Protein AF-0000000072086103 (afdb_homodimer)

Organism: Apis cerana cerana (NCBI:txid94128)

Foldseek 3Di:
DPPPPVDDDPPPCPVPPPPVPPPCPPVNVLLVVVQVLLLVDDDVCLVVSLVVVVVSCVVPNQLQCLLVSLVVQVVVLLQPLSSLLSVVSSCLDPVQQCRHGPVRHGSVNSVVVVLVVCLVCLVVCCVPPVSSSLSSLSSLLSNLLSDDCPDPVNLVSVVSSLVSLVVLLVVVALSSLLSNLLSCLQCVLVCCVRPVPSSVVSLVSLVVCLPPPDYDPVSNLSSVVSNQCVVVSNDDHPPVVVVVCCVVPPVVSVVVSCVSVVVSVVVVVVVVVPVVVPPPPDPPCPVPPPPPPDDPPPDDDDDDPD/DCPPPCVPDPPPPPPPPPPPPPPCPPVNVLLVVVQVLLLVDDDVCLVVSLVVVVVSCVVPNQLQCLLVSLVVQVVVLLQPLSSLLSVVSSCLDPVQQCRHGPVRHGSVNSVVVVLVVCLVCLVVCCVPPVSSSLSSLSSLLSNLLSDDCPDPVNLVSVVSSLVSLVVLLVVVALSSLLSNLLSCLQCVLVCCVRPVPSSVVSLVSLVVCLPPPDYDPVSNLSSVVSNQCVVVSNDDHPPVVVVVCCVVPPVVSVVVSCVSVVVSVVVVVVVVVPVVPPPPDDPPPPDPPPPDPDDPDDDDDPDDDD

Sequence (612 aa):
MVSIGRGRGWAQNDKNLSRPGRSLYSDDIDYVNFLNLINTVHNENVAEKSEDFVKLINEKVNKENLKDIHDKLYQYALNNRDFGAKLLMIYNYPTIKNVCDSEETSLYKHLVRRFQIDYERRKDLRQENTVQFHNAICLFSKYLSYILHSSQSFLRFQSALLDYMEMLLEIASSEDIQIFTELIIVHGKHFYDSHKEKLNDLMVTARQILIKENVCSISRQKLLYAIDLESRNFNTLPVNLQKFYNSQLNKTFIQEDNDIVNSVLRTEDECHSSTNELNNQTSQSIPTNNRGLRAIRGLGAVDNAKMVSIGRGRGWAQNDKNLSRPGRSLYSDDIDYVNFLNLINTVHNENVAEKSEDFVKLINEKVNKENLKDIHDKLYQYALNNRDFGAKLLMIYNYPTIKNVCDSEETSLYKHLVRRFQIDYERRKDLRQENTVQFHNAICLFSKYLSYILHSSQSFLRFQSALLDYMEMLLEIASSEDIQIFTELIIVHGKHFYDSHKEKLNDLMVTARQILIKENVCSISRQKLLYAIDLESRNFNTLPVNLQKFYNSQLNKTFIQEDNDIVNSVLRTEDECHSSTNELNNQTSQSIPTNNRGLRAIRGLGAVDNAK

Nearest PDB structures (foldseek):
  6yvh-assembly1_F  TM=6.531E-01  e=3.269E-04  Homo sapiens
  7a5p-assembly1_T  TM=6.352E-01  e=3.829E-03  Homo sapiens
  5z58-assembly1_V  TM=6.518E-01  e=1.033E-02  Homo sapiens
  7dvq-assembly1_V  TM=6.518E-01  e=1.033E-02  Homo sapiens
  8i0w-assembly1_V  TM=6.489E-01  e=1.661E-02  Homo sapiens

Secondary structure (DSSP, 8-state):
-------------------------HHHHHHHHHHHHHHT--TTTHHHHHHHHHHHHHHH--GGGHHHHHHHHHHHHHH-HHHHHHHHHHHTSHHHHT-B-TTS-BHHHHHHHHHHHHHHTHHHHHHH-HHHHHHHHHHHHHHHHHS-TTSHHHHHHHHHHHHHHHHHHHH--HHHHHHHHHHHHHHHHHHHHH-HHHHHHHHHHHHHHHHHS---HHHHHHHHHHHHHHHTTTPPPPHHHHHHHHHHS-HHHHHHHHHHHHHHHHHHHHHHHHHTTGGGS-------------------------/-------------------------HHHHHHHHHHHHHHT--TTTHHHHHHHHHHHHHHH--GGGHHHHHHHHHHHHHH-HHHHHHHHHHHTSHHHHT-B-TTS-BHHHHHHHHHHHHHHTHHHHHHH-HHHHHHHHHHHHHHHHHS-TTSHHHHHHHHHHHHHHHHHHHH--HHHHHHHHHHHHHHHHHHHHH-HHHHHHHHHHHHHHHHH----HHHHHHHHHHHHHHHTTTPPPPHHHHHHHHHHS-HHHHHHHHHHHHHHHHHHHHHHHHHTTGGGS-------------------------

pLDDT: mean 74.71, std 28.87, range [17.05, 98.62]

Solvent-accessible surface area (backbone atoms only — not comparable to full-atom values): 35431 Å² total; per-residue (Å²): 131,88,73,76,72,81,68,83,76,74,72,71,75,66,71,70,70,69,70,78,68,62,66,70,45,70,72,50,47,54,45,47,51,51,51,56,55,39,68,67,49,44,90,88,44,37,70,62,51,38,51,51,50,50,48,48,42,65,72,67,36,56,45,80,40,44,64,61,51,48,51,52,53,49,54,50,19,30,75,29,57,69,49,27,56,30,46,49,55,38,57,66,34,75,80,43,62,71,40,49,28,78,86,68,48,30,58,62,58,55,50,52,52,50,53,50,52,48,58,77,39,39,72,57,37,45,72,73,35,53,64,37,36,53,25,46,52,52,45,51,52,55,52,56,66,71,50,68,79,83,42,73,66,39,55,53,50,49,53,53,50,50,53,52,45,53,55,30,61,70,72,49,43,66,67,32,42,50,52,45,35,51,47,41,69,74,41,37,53,59,34,54,75,73,38,42,68,64,47,49,53,51,51,51,50,49,51,48,42,64,28,70,45,90,68,55,45,68,45,36,44,41,51,50,50,44,50,56,30,58,55,46,71,55,44,84,70,57,67,70,56,48,53,51,45,49,71,70,38,63,61,65,69,58,51,52,46,52,52,54,52,50,55,51,56,54,52,56,59,60,57,58,60,64,61,62,65,65,71,64,62,81,75,72,77,71,77,75,74,72,76,74,80,71,81,80,73,81,84,87,87,83,73,82,85,117,130,84,76,77,69,84,72,76,80,75,75,73,75,72,70,74,72,70,73,78,70,63,70,73,46,72,71,49,50,55,45,48,52,53,52,56,55,37,66,67,48,43,89,89,44,37,69,61,50,38,52,52,49,51,49,48,42,66,75,67,36,55,44,80,39,43,63,59,52,48,51,52,51,51,54,49,18,29,75,28,59,70,48,27,56,31,45,48,55,37,56,67,33,73,80,43,62,72,39,49,28,77,84,67,48,29,58,62,57,53,49,52,49,50,51,49,52,50,59,76,38,37,69,58,37,46,74,74,35,53,64,37,37,52,26,46,51,52,44,50,52,55,54,55,68,71,50,67,78,83,40,73,65,40,54,54,52,48,51,51,52,49,53,51,46,53,55,30,60,70,72,49,44,66,67,32,42,49,53,44,35,50,48,42,71,73,43,36,54,58,35,54,74,74,39,41,67,63,46,50,52,50,50,51,52,48,50,48,42,64,27,70,45,89,65,55,46,69,45,35,44,41,51,49,51,45,48,57,30,58,56,48,69,54,46,85,69,56,68,72,55,46,54,51,46,52,73,70,39,64,61,67,71,58,53,55,46,53,54,55,52,50,55,53,57,55,54,58,62,61,59,58,63,64,60,66,67,66,72,68,62,85,78,74,80,75,80,81,75,74,81,76,83,79,83,84,77,86,88,78,88,75,78,92,78,133

InterPro domains:
  IPR051367 mRNA Translation Regulation/Replication-dependent Histone mRNA Translation [PTHR23254] (42-253)

Radius of gyration: 39.75 Å; Cα contacts (8 Å, |Δi|>4): 460; chains: 2; bounding box: 130×107×136 Å

Structure (mmCIF, N/CA/C/O backbone):
data_AF-0000000072086103-model_v1
#
loop_
_entity.id
_entity.type
_entity.pdbx_description
1 polymer 'Uncharacterized protein'
#
loop_
_atom_site.group_PDB
_atom_site.id
_atom_site.type_symbol
_atom_site.label_atom_id
_atom_site.label_alt_id
_atom_site.label_comp_id
_atom_site.label_asym_id
_atom_site.label_entity_id
_atom_site.label_seq_id
_atom_site.pdbx_PDB_ins_code
_atom_site.Cartn_x
_atom_site.Cartn_y
_atom_site.Cartn_z
_atom_site.occupancy
_atom_site.B_iso_or_equiv
_atom_site.auth_seq_id
_atom_site.auth_comp_id
_atom_site.auth_asym_id
_atom_site.auth_atom_id
_atom_site.pdbx_PDB_model_num
ATOM 1 N N . MET A 1 1 ? -67.812 -44.25 3.928 1 21.75 1 MET A N 1
ATOM 2 C CA . MET A 1 1 ? -66.812 -45.281 4.164 1 21.75 1 MET A CA 1
ATOM 3 C C . MET A 1 1 ? -66.062 -45.625 2.871 1 21.75 1 MET A C 1
ATOM 5 O O . MET A 1 1 ? -65.312 -46.594 2.828 1 21.75 1 MET A O 1
ATOM 9 N N . VAL A 1 2 ? -66.312 -44.938 1.759 1 23.95 2 VAL A N 1
ATOM 10 C CA . VAL A 1 2 ? -66.062 -45.469 0.429 1 23.95 2 VAL A CA 1
ATOM 11 C C . VAL A 1 2 ? -64.562 -45.531 0.188 1 23.95 2 VAL A C 1
ATOM 13 O O . VAL A 1 2 ? -63.844 -44.5 0.354 1 23.95 2 VAL A O 1
ATOM 16 N N . SER A 1 3 ? -64 -46.75 0.306 1 22.03 3 SER A N 1
ATOM 17 C CA . SER A 1 3 ? -62.688 -47.375 0.324 1 22.03 3 SER A CA 1
ATOM 18 C C . SER A 1 3 ? -62 -47.219 -1.021 1 22.03 3 SER A C 1
ATOM 20 O O . SER A 1 3 ? -62.188 -48.031 -1.934 1 22.03 3 SER A O 1
ATOM 22 N N . ILE A 1 4 ? -62.156 -46 -1.63 1 25.12 4 ILE A N 1
ATOM 23 C CA . ILE A 1 4 ? -61.719 -46 -3.027 1 25.12 4 ILE A CA 1
ATOM 24 C C . ILE A 1 4 ? -60.281 -46.438 -3.135 1 25.12 4 ILE A C 1
ATOM 26 O O . ILE A 1 4 ? -59.406 -45.938 -2.441 1 25.12 4 ILE A O 1
ATOM 30 N N . GLY A 1 5 ? -60.156 -47.688 -3.545 1 19.7 5 GLY A N 1
ATOM 31 C CA . GLY A 1 5 ? -59.031 -48.562 -3.799 1 19.7 5 GLY A CA 1
ATOM 32 C C . GLY A 1 5 ? -58 -48 -4.762 1 19.7 5 GLY A C 1
ATOM 33 O O . GLY A 1 5 ? -58.281 -47.875 -5.961 1 19.7 5 GLY A O 1
ATOM 34 N N . ARG A 1 6 ? -57.562 -46.719 -4.516 1 24.52 6 ARG A N 1
ATOM 35 C CA . ARG A 1 6 ? -56.781 -46.031 -5.539 1 24.52 6 ARG A CA 1
ATOM 36 C C . ARG A 1 6 ? -55.562 -46.906 -5.949 1 24.52 6 ARG A C 1
ATOM 38 O O . ARG A 1 6 ? -54.75 -47.25 -5.109 1 24.52 6 ARG A O 1
ATOM 45 N N . GLY A 1 7 ? -55.844 -47.781 -6.949 1 18.89 7 GLY A N 1
ATOM 46 C CA . GLY A 1 7 ? -55.031 -48.875 -7.48 1 18.89 7 GLY A CA 1
ATOM 47 C C . GLY A 1 7 ? -53.625 -48.438 -7.844 1 18.89 7 GLY A C 1
ATOM 48 O O . GLY A 1 7 ? -52.688 -49.219 -7.75 1 18.89 7 GLY A O 1
ATOM 49 N N . ARG A 1 8 ? -53.5 -47.281 -8.617 1 25.94 8 ARG A N 1
ATOM 50 C CA . ARG A 1 8 ? -52.562 -47.438 -9.734 1 25.94 8 ARG A CA 1
ATOM 51 C C . ARG A 1 8 ? -51.156 -47.719 -9.227 1 25.94 8 ARG A C 1
ATOM 53 O O . ARG A 1 8 ? -50.781 -47.281 -8.148 1 25.94 8 ARG A O 1
ATOM 60 N N . GLY A 1 9 ? -50.594 -48.812 -9.797 1 22.05 9 GLY A N 1
ATOM 61 C CA . GLY A 1 9 ? -49.375 -49.625 -9.828 1 22.05 9 GLY A CA 1
ATOM 62 C C . GLY A 1 9 ? -48.125 -48.812 -10.031 1 22.05 9 GLY A C 1
ATOM 63 O O . GLY A 1 9 ? -47.969 -48.125 -11.055 1 22.05 9 GLY A O 1
ATOM 64 N N . TRP A 1 10 ? -47.719 -48.031 -9.031 1 22.7 10 TRP A N 1
ATOM 65 C CA . TRP A 1 10 ? -46.469 -47.281 -9 1 22.7 10 TRP A CA 1
ATOM 66 C C . TRP A 1 10 ? -45.281 -48.156 -9.336 1 22.7 10 TRP A C 1
ATOM 68 O O . TRP A 1 10 ? -45 -49.125 -8.602 1 22.7 10 TRP A O 1
ATOM 78 N N . ALA A 1 11 ? -45.375 -48.719 -10.609 1 24.56 11 ALA A N 1
ATOM 79 C CA . ALA A 1 11 ? -44.219 -49.5 -11.031 1 24.56 11 ALA A CA 1
ATOM 80 C C . ALA A 1 11 ? -42.906 -48.844 -10.602 1 24.56 11 ALA A C 1
ATOM 82 O O . ALA A 1 11 ? -42.688 -47.656 -10.852 1 24.56 11 ALA A O 1
ATOM 83 N N . GLN A 1 12 ? -42.469 -49.281 -9.539 1 23.52 12 GLN A N 1
ATOM 84 C CA . GLN A 1 12 ? -41.156 -49.125 -8.922 1 23.52 12 GLN A CA 1
ATOM 85 C C . GLN A 1 12 ? -40.031 -49.344 -9.93 1 23.52 12 GLN A C 1
ATOM 87 O O . GLN A 1 12 ? -39.781 -50.5 -10.352 1 23.52 12 GLN A O 1
ATOM 92 N N . ASN A 1 13 ? -40.188 -48.656 -11.094 1 24.22 13 ASN A N 1
ATOM 93 C CA . ASN A 1 13 ? -39.031 -48.906 -11.969 1 24.22 13 ASN A CA 1
ATOM 94 C C . ASN A 1 13 ? -37.719 -48.906 -11.195 1 24.22 13 ASN A C 1
ATOM 96 O O . ASN A 1 13 ? -37.344 -47.875 -10.617 1 24.22 13 ASN A O 1
ATOM 100 N N . ASP A 1 14 ? -37.562 -49.906 -10.562 1 24.69 14 ASP A N 1
ATOM 101 C CA . ASP A 1 14 ? -36.281 -50.25 -9.945 1 24.69 14 ASP A CA 1
ATOM 102 C C . ASP A 1 14 ? -35.125 -50 -10.906 1 24.69 14 ASP A C 1
ATOM 104 O O . ASP A 1 14 ? -34.906 -50.812 -11.82 1 24.69 14 ASP A O 1
ATOM 108 N N . LYS A 1 15 ? -35.156 -48.844 -11.562 1 31.25 15 LYS A N 1
ATOM 109 C CA . LYS A 1 15 ? -33.969 -48.688 -12.375 1 31.25 15 LYS A CA 1
ATOM 110 C C . LYS A 1 15 ? -32.75 -49.281 -11.68 1 31.25 15 LYS A C 1
ATOM 112 O O . LYS A 1 15 ? -32.438 -48.938 -10.531 1 31.25 15 LYS A O 1
ATOM 117 N N . ASN A 1 16 ? -32.562 -50.531 -11.961 1 25.11 16 ASN A N 1
ATOM 118 C CA . ASN A 1 16 ? -31.391 -51.312 -11.578 1 25.11 16 ASN A CA 1
ATOM 119 C C . ASN A 1 16 ? -30.125 -50.469 -11.57 1 25.11 16 ASN A C 1
ATOM 121 O O . ASN A 1 16 ? -29.781 -49.875 -12.586 1 25.11 16 ASN A O 1
ATOM 125 N N . LEU A 1 17 ? -29.859 -49.75 -10.492 1 30.36 17 LEU A N 1
ATOM 126 C CA . LEU A 1 17 ? -28.547 -49.156 -10.266 1 30.36 17 LEU A CA 1
ATOM 127 C C . LEU A 1 17 ? -27.453 -50.094 -10.758 1 30.36 17 LEU A C 1
ATOM 129 O O . LEU A 1 17 ? -27.375 -51.25 -10.328 1 30.36 17 LEU A O 1
ATOM 133 N N . SER A 1 18 ? -27.328 -50.062 -12.031 1 28.23 18 SER A N 1
ATOM 134 C CA . SER A 1 18 ? -26.156 -50.75 -12.539 1 28.23 18 SER A CA 1
ATOM 135 C C . SER A 1 18 ? -25.031 -50.75 -11.516 1 28.23 18 SER A C 1
ATOM 137 O O . SER A 1 18 ? -24.797 -49.75 -10.836 1 28.23 18 SER A O 1
ATOM 139 N N . ARG A 1 19 ? -24.844 -51.844 -10.961 1 32.19 19 ARG A N 1
ATOM 140 C CA . ARG A 1 19 ? -23.734 -52.094 -10.039 1 32.19 19 ARG A CA 1
ATOM 141 C C . ARG A 1 19 ? -22.438 -51.469 -10.562 1 32.19 19 ARG A C 1
ATOM 143 O O . ARG A 1 19 ? -22.031 -51.75 -11.695 1 32.19 19 ARG A O 1
ATOM 150 N N . PRO A 1 20 ? -22.203 -50.281 -10.227 1 35.53 20 PRO A N 1
ATOM 151 C CA . PRO A 1 20 ? -20.938 -49.688 -10.688 1 35.53 20 PRO A CA 1
ATOM 152 C C . PRO A 1 20 ? -19.781 -50.656 -10.602 1 35.53 20 PRO A C 1
ATOM 154 O O . PRO A 1 20 ? -18.625 -50.25 -10.469 1 35.53 20 PRO A O 1
ATOM 157 N N . GLY A 1 21 ? -20.078 -51.938 -10.438 1 34.06 21 GLY A N 1
ATOM 158 C CA . GLY A 1 21 ? -18.922 -52.812 -10.281 1 34.06 21 GLY A CA 1
ATOM 159 C C . GLY A 1 21 ? -17.984 -52.781 -11.469 1 34.06 21 GLY A C 1
ATOM 160 O O . GLY A 1 21 ? -17.719 -53.812 -12.094 1 34.06 21 GLY A O 1
ATOM 161 N N . ARG A 1 22 ? -18.25 -51.875 -12.352 1 37.06 22 ARG A N 1
ATOM 162 C CA . ARG A 1 22 ? -17.281 -52 -13.43 1 37.06 22 ARG A CA 1
ATOM 163 C C . ARG A 1 22 ? -15.891 -52.312 -12.867 1 37.06 22 ARG A C 1
ATOM 165 O O . ARG A 1 22 ? -15.492 -51.75 -11.836 1 37.06 22 ARG A O 1
ATOM 172 N N . SER A 1 23 ? -15.414 -53.406 -13.141 1 35.38 23 SER A N 1
ATOM 173 C CA . SER A 1 23 ? -14.023 -53.781 -12.922 1 35.38 23 SER A CA 1
ATOM 174 C C . SER A 1 23 ? -13.086 -52.594 -13.086 1 35.38 23 SER A C 1
ATOM 176 O O . SER A 1 23 ? -13.141 -51.875 -14.094 1 35.38 23 SER A O 1
ATOM 178 N N . LEU A 1 24 ? -12.758 -51.812 -12.07 1 40.12 24 LEU A N 1
ATOM 179 C CA . LEU A 1 24 ? -11.586 -50.969 -12.258 1 40.12 24 LEU A CA 1
ATOM 180 C C . LEU A 1 24 ? -10.656 -51.562 -13.32 1 40.12 24 LEU A C 1
ATOM 182 O O . LEU A 1 24 ? -10.031 -52.594 -13.102 1 40.12 24 LEU A O 1
ATOM 186 N N . TYR A 1 25 ? -11.039 -51.594 -14.531 1 41.91 25 TYR A N 1
ATOM 187 C CA . TYR A 1 25 ? -10.211 -52.094 -15.625 1 41.91 25 TYR A CA 1
ATOM 188 C C . TYR A 1 25 ? -8.734 -51.844 -15.344 1 41.91 25 TYR A C 1
ATOM 190 O O . TYR A 1 25 ? -8.391 -50.938 -14.578 1 41.91 25 TYR A O 1
ATOM 198 N N . SER A 1 26 ? -7.871 -52.844 -15.641 1 45.34 26 SER A N 1
ATOM 199 C CA . SER A 1 26 ? -6.418 -52.812 -15.5 1 45.34 26 SER A CA 1
ATOM 200 C C . SER A 1 26 ? -5.867 -51.406 -15.695 1 45.34 26 SER A C 1
ATOM 202 O O . SER A 1 26 ? -4.961 -51 -14.977 1 45.34 26 SER A O 1
ATOM 204 N N . ASP A 1 27 ? -6.492 -50.812 -16.656 1 50.38 27 ASP A N 1
ATOM 205 C CA . ASP A 1 27 ? -6.043 -49.5 -17.016 1 50.38 27 ASP A CA 1
ATOM 206 C C . ASP A 1 27 ? -6.277 -48.5 -15.883 1 50.38 27 ASP A C 1
ATOM 208 O O . ASP A 1 27 ? -5.461 -47.594 -15.656 1 50.38 27 ASP A O 1
ATOM 212 N N . ASP A 1 28 ? -7.453 -48.75 -15.117 1 59.03 28 ASP A N 1
ATOM 213 C CA . ASP A 1 28 ? -7.82 -47.875 -14.008 1 59.03 28 ASP A CA 1
ATOM 214 C C . ASP A 1 28 ? -6.926 -48.125 -12.797 1 59.03 28 ASP A C 1
ATOM 216 O O . ASP A 1 28 ? -6.605 -47.188 -12.055 1 59.03 28 ASP A O 1
ATOM 220 N N . ILE A 1 29 ? -6.562 -49.438 -12.711 1 55 29 ILE A N 1
ATOM 221 C CA . ILE A 1 29 ? -5.719 -49.781 -11.578 1 55 29 ILE A CA 1
ATOM 222 C C . ILE A 1 29 ? -4.352 -49.125 -11.719 1 55 29 ILE A C 1
ATOM 224 O O . ILE A 1 29 ? -3.793 -48.625 -10.734 1 55 29 ILE A O 1
ATOM 228 N N . ASP A 1 30 ? -3.889 -49.188 -12.977 1 65.62 30 ASP A N 1
ATOM 229 C CA . ASP A 1 30 ? -2.566 -48.594 -13.203 1 65.62 30 ASP A CA 1
ATOM 230 C C . ASP A 1 30 ? -2.562 -47.125 -12.906 1 65.62 30 ASP A C 1
ATOM 232 O O . ASP A 1 30 ? -1.639 -46.594 -12.266 1 65.62 30 ASP A O 1
ATOM 236 N N . TYR A 1 31 ? -3.73 -46.688 -13.156 1 79.75 31 TYR A N 1
ATOM 237 C CA . TYR A 1 31 ? -3.787 -45.25 -12.914 1 79.75 31 TYR A CA 1
ATOM 238 C C . TYR A 1 31 ? -3.844 -44.938 -11.422 1 79.75 31 TYR A C 1
ATOM 240 O O . TYR A 1 31 ? -3.219 -44 -10.953 1 79.75 31 TYR A O 1
ATOM 248 N N . VAL A 1 32 ? -4.484 -45.844 -10.766 1 84.12 32 VAL A N 1
ATOM 249 C CA . VAL A 1 32 ? -4.617 -45.688 -9.328 1 84.12 32 VAL A CA 1
ATOM 250 C C . VAL A 1 32 ? -3.242 -45.781 -8.664 1 84.12 32 VAL A C 1
ATOM 252 O O . VAL A 1 32 ? -2.955 -45.062 -7.707 1 84.12 32 VAL A O 1
ATOM 255 N N . ASN A 1 33 ? -2.393 -46.625 -9.258 1 88.25 33 ASN A N 1
ATOM 256 C CA . ASN A 1 33 ? -1.044 -46.75 -8.719 1 88.25 33 ASN A CA 1
ATOM 257 C C . ASN A 1 33 ? -0.236 -45.469 -8.906 1 88.25 33 ASN A C 1
ATOM 259 O O . ASN A 1 33 ? 0.528 -45.094 -8.016 1 88.25 33 ASN A O 1
ATOM 263 N N . PHE A 1 34 ? -0.399 -44.875 -10.086 1 91.75 34 PHE A N 1
ATOM 264 C CA . PHE A 1 34 ? 0.271 -43.594 -10.32 1 91.75 34 PHE A CA 1
ATOM 265 C C . PHE A 1 34 ? -0.223 -42.531 -9.344 1 91.75 34 PHE A C 1
ATOM 267 O O . PHE A 1 34 ? 0.577 -41.812 -8.758 1 91.75 34 PHE A O 1
ATOM 274 N N . LEU A 1 35 ? -1.558 -42.5 -9.109 1 94.06 35 LEU A N 1
ATOM 275 C CA . LEU A 1 35 ? -2.158 -41.5 -8.234 1 94.06 35 LEU A CA 1
ATOM 276 C C . LEU A 1 35 ? -1.673 -41.656 -6.801 1 94.06 35 LEU A C 1
ATOM 278 O O . LEU A 1 35 ? -1.311 -40.688 -6.145 1 94.06 35 LEU A O 1
ATOM 282 N N . ASN A 1 36 ? -1.647 -42.906 -6.422 1 93.94 36 ASN A N 1
ATOM 283 C CA . ASN A 1 36 ? -1.208 -43.188 -5.062 1 93.94 36 ASN A CA 1
ATOM 284 C C . ASN A 1 36 ? 0.258 -42.812 -4.855 1 93.94 36 ASN A C 1
ATOM 286 O O . ASN A 1 36 ? 0.622 -42.25 -3.82 1 93.94 36 ASN A O 1
ATOM 290 N N . LEU A 1 37 ? 1.032 -43.156 -5.809 1 95.25 37 LEU A N 1
ATOM 291 C CA . LEU A 1 37 ? 2.455 -42.844 -5.734 1 95.25 37 LEU A CA 1
ATOM 292 C C . LEU A 1 37 ? 2.68 -41.344 -5.637 1 95.25 37 LEU A C 1
ATOM 294 O O . LEU A 1 37 ? 3.4 -40.875 -4.75 1 95.25 37 LEU A O 1
ATOM 298 N N . ILE A 1 38 ? 2.041 -40.594 -6.473 1 96.19 38 ILE A N 1
ATOM 299 C CA . ILE A 1 38 ? 2.268 -39.156 -6.582 1 96.19 38 ILE A CA 1
ATOM 300 C C . ILE A 1 38 ? 1.714 -38.469 -5.344 1 96.19 38 ILE A C 1
ATOM 302 O O . ILE A 1 38 ? 2.301 -37.5 -4.863 1 96.19 38 ILE A O 1
ATOM 306 N N . ASN A 1 39 ? 0.67 -38.938 -4.754 1 96.5 39 ASN A N 1
ATOM 307 C CA . ASN A 1 39 ? 0.057 -38.312 -3.588 1 96.5 39 ASN A CA 1
ATOM 308 C C . ASN A 1 39 ? 0.979 -38.375 -2.373 1 96.5 39 ASN A C 1
ATOM 310 O O . ASN A 1 39 ? 0.836 -37.562 -1.445 1 96.5 39 ASN A O 1
ATOM 314 N N . THR A 1 40 ? 1.945 -39.188 -2.406 1 96.19 40 THR A N 1
ATOM 315 C CA . THR A 1 40 ? 2.818 -39.344 -1.248 1 96.19 40 THR A CA 1
ATOM 316 C C . THR A 1 40 ? 4.125 -38.562 -1.443 1 96.19 40 THR A C 1
ATOM 318 O O . THR A 1 40 ? 4.984 -38.562 -0.559 1 96.19 40 THR A O 1
ATOM 321 N N . VAL A 1 41 ? 4.309 -37.969 -2.516 1 96.69 41 VAL A N 1
ATOM 322 C CA . VAL A 1 41 ? 5.559 -37.281 -2.871 1 96.69 41 VAL A CA 1
ATOM 323 C C . VAL A 1 41 ? 5.758 -36.062 -1.989 1 96.69 41 VAL A C 1
ATOM 325 O O . VAL A 1 41 ? 4.816 -35.312 -1.744 1 96.69 41 VAL A O 1
ATOM 328 N N . HIS A 1 42 ? 6.867 -35.906 -1.408 1 93.25 42 HIS A N 1
ATOM 329 C CA . HIS A 1 42 ? 7.332 -34.688 -0.73 1 93.25 42 HIS A CA 1
ATOM 330 C C . HIS A 1 42 ? 8.828 -34.469 -0.96 1 93.25 42 HIS A C 1
ATOM 332 O O . HIS A 1 42 ? 9.477 -35.281 -1.637 1 93.25 42 HIS A O 1
ATOM 338 N N . ASN A 1 43 ? 9.359 -33.5 -0.483 1 90.69 43 ASN A N 1
ATOM 339 C CA . ASN A 1 43 ? 10.711 -33.031 -0.81 1 90.69 43 ASN A CA 1
ATOM 340 C C . ASN A 1 43 ? 11.75 -34.094 -0.428 1 90.69 43 ASN A C 1
ATOM 342 O O . ASN A 1 43 ? 12.742 -34.281 -1.135 1 90.69 43 ASN A O 1
ATOM 346 N N . GLU A 1 44 ? 11.531 -34.812 0.519 1 92.81 44 GLU A N 1
ATOM 347 C CA . GLU A 1 44 ? 12.539 -35.75 1.039 1 92.81 44 GLU A CA 1
ATOM 348 C C . GLU A 1 44 ? 12.516 -37.062 0.284 1 92.81 44 GLU A C 1
ATOM 350 O O . GLU A 1 44 ? 13.5 -37.812 0.286 1 92.81 44 GLU A O 1
ATOM 355 N N . ASN A 1 45 ? 11.438 -37.344 -0.353 1 95.69 45 ASN A N 1
ATOM 356 C CA . ASN A 1 45 ? 11.352 -38.688 -0.952 1 95.69 45 ASN A CA 1
ATOM 357 C C . ASN A 1 45 ? 11.203 -38.594 -2.469 1 95.69 45 ASN A C 1
ATOM 359 O O . ASN A 1 45 ? 10.906 -39.594 -3.119 1 95.69 45 ASN A O 1
ATOM 363 N N . VAL A 1 46 ? 11.273 -37.438 -3.027 1 95 46 VAL A N 1
ATOM 364 C CA . VAL A 1 46 ? 11.008 -37.219 -4.445 1 95 46 VAL A CA 1
ATOM 365 C C . VAL A 1 46 ? 11.953 -38.062 -5.293 1 95 46 VAL A C 1
ATOM 367 O O . VAL A 1 46 ? 11.57 -38.562 -6.355 1 95 46 VAL A O 1
ATOM 370 N N . ALA A 1 47 ? 13.164 -38.25 -4.918 1 93.75 47 ALA A N 1
ATOM 371 C CA . ALA A 1 47 ? 14.125 -39.062 -5.668 1 93.75 47 ALA A CA 1
ATOM 372 C C . ALA A 1 47 ? 13.664 -40.5 -5.781 1 93.75 47 ALA A C 1
ATOM 374 O O . ALA A 1 47 ? 13.617 -41.062 -6.879 1 93.75 47 ALA A O 1
ATOM 375 N N . GLU A 1 48 ? 13.359 -41.031 -4.668 1 95.88 48 GLU A N 1
ATOM 376 C CA . GLU A 1 48 ? 12.891 -42.438 -4.629 1 95.88 48 GLU A CA 1
ATOM 377 C C . GLU A 1 48 ? 11.586 -42.594 -5.41 1 95.88 48 GLU A C 1
ATOM 379 O O . GLU A 1 48 ? 11.43 -43.531 -6.184 1 95.88 48 GLU A O 1
ATOM 384 N N . LYS A 1 49 ? 10.688 -41.688 -5.199 1 95.88 49 LYS A N 1
ATOM 385 C CA . LYS A 1 49 ? 9.375 -41.75 -5.84 1 95.88 49 LYS A CA 1
ATOM 386 C C . LYS A 1 49 ? 9.492 -41.562 -7.352 1 95.88 49 LYS A C 1
ATOM 388 O O . LYS A 1 49 ? 8.719 -42.156 -8.117 1 95.88 49 LYS A O 1
ATOM 393 N N . SER A 1 50 ? 10.438 -40.812 -7.773 1 94.75 50 SER A N 1
ATOM 394 C CA . SER A 1 50 ? 10.68 -40.656 -9.203 1 94.75 50 SER A CA 1
ATOM 395 C C . SER A 1 50 ? 11.148 -41.969 -9.836 1 94.75 50 SER A C 1
ATOM 397 O O . SER A 1 50 ? 10.742 -42.312 -10.953 1 94.75 50 SER A O 1
ATOM 399 N N . GLU A 1 51 ? 11.969 -42.656 -9.141 1 92.81 51 GLU A N 1
ATOM 400 C CA . GLU A 1 51 ? 12.414 -43.938 -9.633 1 92.81 51 GLU A CA 1
ATOM 401 C C . GLU A 1 51 ? 11.25 -44.938 -9.711 1 92.81 51 GLU A C 1
ATOM 403 O O . GLU A 1 51 ? 11.141 -45.688 -10.68 1 92.81 51 GLU A O 1
ATOM 408 N N . ASP A 1 52 ? 10.5 -44.875 -8.68 1 93.25 52 ASP A N 1
ATOM 409 C CA . ASP A 1 52 ? 9.312 -45.75 -8.68 1 93.25 52 ASP A CA 1
ATOM 410 C C . ASP A 1 52 ? 8.383 -45.406 -9.836 1 93.25 52 ASP A C 1
ATOM 412 O O . ASP A 1 52 ? 7.75 -46.281 -10.414 1 93.25 52 ASP A O 1
ATOM 416 N N . PHE A 1 53 ? 8.25 -44.125 -10.125 1 93.06 53 PHE A N 1
ATOM 417 C CA . PHE A 1 53 ? 7.414 -43.656 -11.227 1 93.06 53 PHE A CA 1
ATOM 418 C C . PHE A 1 53 ? 7.91 -44.219 -12.555 1 93.06 53 PHE A C 1
ATOM 420 O O . PHE A 1 53 ? 7.117 -44.688 -13.375 1 93.06 53 PHE A O 1
ATOM 427 N N . VAL A 1 54 ? 9.211 -44.219 -12.727 1 89.94 54 VAL A N 1
ATOM 428 C CA . VAL A 1 54 ? 9.812 -44.75 -13.945 1 89.94 54 VAL A CA 1
ATOM 429 C C . VAL A 1 54 ? 9.562 -46.25 -14.055 1 89.94 54 VAL A C 1
ATOM 431 O O . VAL A 1 54 ? 9.258 -46.75 -15.133 1 89.94 54 VAL A O 1
ATOM 434 N N . LYS A 1 55 ? 9.688 -46.875 -12.969 1 88.5 55 LYS A N 1
ATOM 435 C CA . LYS A 1 55 ? 9.414 -48.312 -12.945 1 88.5 55 LYS A CA 1
ATOM 436 C C . LYS A 1 55 ? 7.977 -48.594 -13.352 1 88.5 55 LYS A C 1
ATOM 438 O O . LYS A 1 55 ? 7.719 -49.562 -14.102 1 88.5 55 LYS A O 1
ATOM 443 N N . LEU A 1 56 ? 7.16 -47.844 -12.836 1 87.81 56 LEU A N 1
ATOM 444 C CA . LEU A 1 56 ? 5.746 -48.031 -13.156 1 87.81 56 LEU A CA 1
ATOM 445 C C . LEU A 1 56 ? 5.5 -47.781 -14.648 1 87.81 56 LEU A C 1
ATOM 447 O O . LEU A 1 56 ? 4.695 -48.5 -15.258 1 87.81 56 LEU A O 1
ATOM 451 N N . ILE A 1 57 ? 6.113 -46.781 -15.203 1 85.62 57 ILE A N 1
ATOM 452 C CA . ILE A 1 57 ? 5.973 -46.5 -16.625 1 85.62 57 ILE A CA 1
ATOM 453 C C . ILE A 1 57 ? 6.488 -47.656 -17.453 1 85.62 57 ILE A C 1
ATOM 455 O O . ILE A 1 57 ? 5.859 -48.062 -18.438 1 85.62 57 ILE A O 1
ATOM 459 N N . ASN A 1 58 ? 7.602 -48.188 -17.031 1 81.44 58 ASN A N 1
ATOM 460 C CA . ASN A 1 58 ? 8.234 -49.281 -17.781 1 81.44 58 ASN A CA 1
ATOM 461 C C . ASN A 1 58 ? 7.445 -50.562 -17.688 1 81.44 58 ASN A C 1
ATOM 463 O O . ASN A 1 58 ? 7.438 -51.375 -18.609 1 81.44 58 ASN A O 1
ATOM 467 N N . GLU A 1 59 ? 6.969 -50.906 -16.578 1 75.31 59 GLU A N 1
ATOM 468 C CA . GLU A 1 59 ? 6.215 -52.125 -16.344 1 75.31 59 GLU A CA 1
ATOM 469 C C . GLU A 1 59 ? 4.871 -52.094 -17.062 1 75.31 59 GLU A C 1
ATOM 471 O O . GLU A 1 59 ? 4.41 -53.094 -17.594 1 75.31 59 GLU A O 1
ATOM 476 N N . LYS A 1 60 ? 4.266 -51.062 -16.828 1 62 60 LYS A N 1
ATOM 477 C CA . LYS A 1 60 ? 2.854 -51.031 -17.188 1 62 60 LYS A CA 1
ATOM 478 C C . LYS A 1 60 ? 2.652 -50.406 -18.562 1 62 60 LYS A C 1
ATOM 480 O O . LYS A 1 60 ? 1.679 -50.719 -19.25 1 62 60 LYS A O 1
ATOM 485 N N . VAL A 1 61 ? 3.381 -49.469 -18.734 1 59.16 61 VAL A N 1
ATOM 486 C CA . VAL A 1 61 ? 2.969 -48.625 -19.859 1 59.16 61 VAL A CA 1
ATOM 487 C C . VAL A 1 61 ? 3.857 -48.906 -21.062 1 59.16 61 VAL A C 1
ATOM 489 O O . VAL A 1 61 ? 5.086 -48.844 -20.969 1 59.16 61 VAL A O 1
ATOM 492 N N . ASN A 1 62 ? 3.148 -49.625 -21.922 1 60.69 62 ASN A N 1
ATOM 493 C CA . ASN A 1 62 ? 3.855 -49.5 -23.188 1 60.69 62 ASN A CA 1
ATOM 494 C C . ASN A 1 62 ? 4.082 -48.031 -23.562 1 60.69 62 ASN A C 1
ATOM 496 O O . ASN A 1 62 ? 3.234 -47.188 -23.312 1 60.69 62 ASN A O 1
ATOM 500 N N . LYS A 1 63 ? 5.359 -47.719 -23.797 1 60.28 63 LYS A N 1
ATOM 501 C CA . LYS A 1 63 ? 5.77 -46.375 -24.172 1 60.28 63 LYS A CA 1
ATOM 502 C C . LYS A 1 63 ? 4.738 -45.719 -25.078 1 60.28 63 LYS A C 1
ATOM 504 O O . LYS A 1 63 ? 4.641 -44.5 -25.125 1 60.28 63 LYS A O 1
ATOM 509 N N . GLU A 1 64 ? 3.869 -46.625 -25.562 1 61.59 64 GLU A N 1
ATOM 510 C CA . GLU A 1 64 ? 2.887 -46.094 -26.516 1 61.59 64 GLU A CA 1
ATOM 511 C C . GLU A 1 64 ? 1.777 -45.344 -25.797 1 61.59 64 GLU A C 1
ATOM 513 O O . GLU A 1 64 ? 1.144 -44.438 -26.375 1 61.59 64 GLU A O 1
ATOM 518 N N . ASN A 1 65 ? 1.831 -45.469 -24.531 1 80.44 65 ASN A N 1
ATOM 519 C CA . ASN A 1 65 ? 0.673 -44.906 -23.844 1 80.44 65 ASN A CA 1
ATOM 520 C C . ASN A 1 65 ? 1.078 -43.812 -22.875 1 80.44 65 ASN A C 1
ATOM 522 O O . ASN A 1 65 ? 0.295 -43.406 -22.016 1 80.44 65 ASN A O 1
ATOM 526 N N . LEU A 1 66 ? 2.24 -43.344 -23.203 1 85.44 66 LEU A N 1
ATOM 527 C CA . LEU A 1 66 ? 2.746 -42.344 -22.266 1 85.44 66 LEU A CA 1
ATOM 528 C C . LEU A 1 66 ? 1.899 -41.094 -22.297 1 85.44 66 LEU A C 1
ATOM 530 O O . LEU A 1 66 ? 1.618 -40.5 -21.266 1 85.44 66 LEU A O 1
ATOM 534 N N . LYS A 1 67 ? 1.495 -40.781 -23.453 1 87.62 67 LYS A N 1
ATOM 535 C CA . LYS A 1 67 ? 0.638 -39.594 -23.625 1 87.62 67 LYS A CA 1
ATOM 536 C C . LYS A 1 67 ? -0.676 -39.781 -22.859 1 87.62 67 LYS A C 1
ATOM 538 O O . LYS A 1 67 ? -1.146 -38.844 -22.219 1 87.62 67 LYS A O 1
ATOM 543 N N . ASP A 1 68 ? -1.229 -40.906 -23 1 87.88 68 ASP A N 1
ATOM 544 C CA . ASP A 1 68 ? -2.502 -41.188 -22.344 1 87.88 68 ASP A CA 1
ATOM 545 C C . ASP A 1 68 ? -2.352 -41.125 -20.812 1 87.88 68 ASP A C 1
ATOM 547 O O . ASP A 1 68 ? -3.234 -40.625 -20.125 1 87.88 68 ASP A O 1
ATOM 551 N N . ILE A 1 69 ? -1.288 -41.656 -20.359 1 87.81 69 ILE A N 1
ATOM 552 C CA . ILE A 1 69 ? -1.005 -41.625 -18.938 1 87.81 69 ILE A CA 1
ATOM 553 C C . ILE A 1 69 ? -0.842 -40.156 -18.484 1 87.81 69 ILE A C 1
ATOM 555 O O . ILE A 1 69 ? -1.455 -39.75 -17.5 1 87.81 69 ILE A O 1
ATOM 559 N N . HIS A 1 70 ? -0.054 -39.469 -19.234 1 91.94 70 HIS A N 1
ATOM 560 C CA . HIS A 1 70 ? 0.151 -38.031 -18.922 1 91.94 70 HIS A CA 1
ATOM 561 C C . HIS A 1 70 ? -1.171 -37.281 -18.922 1 91.94 70 HIS A C 1
ATOM 563 O O . HIS A 1 70 ? -1.433 -36.5 -18 1 91.94 70 HIS A O 1
ATOM 569 N N . ASP A 1 71 ? -1.956 -37.5 -19.906 1 92.69 71 ASP A N 1
ATOM 570 C CA . ASP A 1 71 ? -3.217 -36.781 -20.031 1 92.69 71 ASP A CA 1
ATOM 571 C C . ASP A 1 71 ? -4.137 -37.062 -18.844 1 92.69 71 ASP A C 1
ATOM 573 O O . ASP A 1 71 ? -4.809 -36.156 -18.344 1 92.69 71 ASP A O 1
ATOM 577 N N . LYS A 1 72 ? -4.176 -38.25 -18.406 1 91.69 72 LYS A N 1
ATOM 578 C CA . LYS A 1 72 ? -5 -38.625 -17.266 1 91.69 72 LYS A CA 1
ATOM 579 C C . LYS A 1 72 ? -4.465 -37.969 -15.984 1 91.69 72 LYS A C 1
ATOM 581 O O . LYS A 1 72 ? -5.234 -37.469 -15.156 1 91.69 72 LYS A O 1
ATOM 586 N N . LEU A 1 73 ? -3.156 -38.062 -15.859 1 94.69 73 LEU A N 1
ATOM 587 C CA . LEU A 1 73 ? -2.539 -37.469 -14.688 1 94.69 73 LEU A CA 1
ATOM 588 C C . LEU A 1 73 ? -2.758 -35.938 -14.68 1 94.69 73 LEU A C 1
ATOM 590 O O . LEU A 1 73 ? -3.068 -35.375 -13.633 1 94.69 73 LEU A O 1
ATOM 594 N N . TYR A 1 74 ? -2.635 -35.375 -15.836 1 96.31 74 TYR A N 1
ATOM 595 C CA . TYR A 1 74 ? -2.832 -33.938 -15.969 1 96.31 74 TYR A CA 1
ATOM 596 C C . TYR A 1 74 ? -4.27 -33.531 -15.641 1 96.31 74 TYR A C 1
ATOM 598 O O . TYR A 1 74 ? -4.508 -32.562 -14.953 1 96.31 74 TYR A O 1
ATOM 606 N N . GLN A 1 75 ? -5.18 -34.312 -16.125 1 95.81 75 GLN A N 1
ATOM 607 C CA . GLN A 1 75 ? -6.586 -34.031 -15.844 1 95.81 75 GLN A CA 1
ATOM 608 C C . GLN A 1 75 ? -6.867 -34.125 -14.344 1 95.81 75 GLN A C 1
ATOM 610 O O . GLN A 1 75 ? -7.652 -33.312 -13.812 1 95.81 75 GLN A O 1
ATOM 615 N N . TYR A 1 76 ? -6.273 -35.094 -13.75 1 96.12 76 TYR A N 1
ATOM 616 C CA . TYR A 1 76 ? -6.422 -35.188 -12.305 1 96.12 76 TYR A CA 1
ATOM 617 C C . TYR A 1 76 ? -5.82 -34 -11.602 1 96.12 76 TYR A C 1
ATOM 619 O O . TYR A 1 76 ? -6.379 -33.5 -10.617 1 96.12 76 TYR A O 1
ATOM 627 N N . ALA A 1 77 ? -4.688 -33.531 -12.094 1 97.44 77 ALA A N 1
ATOM 628 C CA . ALA A 1 77 ? -4.02 -32.375 -11.523 1 97.44 77 ALA A CA 1
ATOM 629 C C . ALA A 1 77 ? -4.895 -31.125 -11.641 1 97.44 77 ALA A C 1
ATOM 631 O O . ALA A 1 77 ? -4.887 -30.281 -10.75 1 97.44 77 ALA A O 1
ATOM 632 N N . LEU A 1 78 ? -5.645 -30.984 -12.688 1 97.62 78 LEU A N 1
ATOM 633 C CA . LEU A 1 78 ? -6.527 -29.844 -12.898 1 97.62 78 LEU A CA 1
ATOM 634 C C . LEU A 1 78 ? -7.652 -29.828 -11.867 1 97.62 78 LEU A C 1
ATOM 636 O O . LEU A 1 78 ? -8.266 -28.781 -11.625 1 97.62 78 LEU A O 1
ATOM 640 N N . ASN A 1 79 ? -7.867 -30.984 -11.25 1 96.94 79 ASN A N 1
ATOM 641 C CA . ASN A 1 79 ? -8.945 -31.062 -10.266 1 96.94 79 ASN A CA 1
ATOM 642 C C . ASN A 1 79 ? -8.398 -31.125 -8.844 1 96.94 79 ASN A C 1
ATOM 644 O O . ASN A 1 79 ? -9.164 -31.094 -7.879 1 96.94 79 ASN A O 1
ATOM 648 N N . ASN A 1 80 ? -7.16 -31.266 -8.758 1 96.69 80 ASN A N 1
ATOM 649 C CA . ASN A 1 80 ? -6.508 -31.391 -7.461 1 96.69 80 ASN A CA 1
ATOM 650 C C . ASN A 1 80 ? -5.184 -30.641 -7.426 1 96.69 80 ASN A C 1
ATOM 652 O O . ASN A 1 80 ? -4.156 -31.156 -7.867 1 96.69 80 ASN A O 1
ATOM 656 N N . ARG A 1 81 ? -5.238 -29.562 -6.777 1 95.38 81 ARG A N 1
ATOM 657 C CA . ARG A 1 81 ? -4.098 -28.641 -6.777 1 95.38 81 ARG A CA 1
ATOM 658 C C . ARG A 1 81 ? -2.875 -29.297 -6.141 1 95.38 81 ARG A C 1
ATOM 660 O O . ARG A 1 81 ? -1.762 -29.172 -6.656 1 95.38 81 ARG A O 1
ATOM 667 N N . ASP A 1 82 ? -3.051 -29.938 -5.027 1 95.44 82 ASP A N 1
ATOM 668 C CA . ASP A 1 82 ? -1.954 -30.578 -4.309 1 95.44 82 ASP A CA 1
ATOM 669 C C . ASP A 1 82 ? -1.306 -31.672 -5.152 1 95.44 82 ASP A C 1
ATOM 671 O O . ASP A 1 82 ? -0.078 -31.781 -5.195 1 95.44 82 ASP A O 1
ATOM 675 N N . PHE A 1 83 ? -2.152 -32.406 -5.727 1 96.5 83 PHE A N 1
ATOM 676 C CA . PHE A 1 83 ? -1.654 -33.438 -6.617 1 96.5 83 PHE A CA 1
ATOM 677 C C . PHE A 1 83 ? -0.818 -32.844 -7.742 1 96.5 83 PHE A C 1
ATOM 679 O O . PHE A 1 83 ? 0.237 -33.375 -8.086 1 96.5 83 PHE A O 1
ATOM 686 N N . GLY A 1 84 ? -1.305 -31.766 -8.336 1 96.5 84 GLY A N 1
ATOM 687 C CA . GLY A 1 84 ? -0.588 -31.109 -9.414 1 96.5 84 GLY A CA 1
ATOM 688 C C . GLY A 1 84 ? 0.812 -30.672 -9.023 1 96.5 84 GLY A C 1
ATOM 689 O O . GLY A 1 84 ? 1.759 -30.859 -9.797 1 96.5 84 GLY A O 1
ATOM 690 N N . ALA A 1 85 ? 0.909 -30.141 -7.898 1 95.19 85 ALA A N 1
ATOM 691 C CA . ALA A 1 85 ? 2.211 -29.703 -7.406 1 95.19 85 ALA A CA 1
ATOM 692 C C . ALA A 1 85 ? 3.168 -30.891 -7.254 1 95.19 85 ALA A C 1
ATOM 694 O O . ALA A 1 85 ? 4.34 -30.797 -7.621 1 95.19 85 ALA A O 1
ATOM 695 N N . LYS A 1 86 ? 2.729 -31.938 -6.758 1 96.12 86 LYS A N 1
ATOM 696 C CA . LYS A 1 86 ? 3.527 -33.125 -6.551 1 96.12 86 LYS A CA 1
ATOM 697 C C . LYS A 1 86 ? 3.91 -33.781 -7.883 1 96.12 86 LYS A C 1
ATOM 699 O O . LYS A 1 86 ? 5.023 -34.281 -8.039 1 96.12 86 LYS A O 1
ATOM 704 N N . LEU A 1 87 ? 2.93 -33.75 -8.719 1 95.75 87 LEU A N 1
ATOM 705 C CA . LEU A 1 87 ? 3.203 -34.25 -10.062 1 95.75 87 LEU A CA 1
ATOM 706 C C . LEU A 1 87 ? 4.387 -33.531 -10.688 1 95.75 87 LEU A C 1
ATOM 708 O O . LEU A 1 87 ? 5.281 -34.156 -11.258 1 95.75 87 LEU A O 1
ATOM 712 N N . LEU A 1 88 ? 4.434 -32.219 -10.57 1 94.94 88 LEU A N 1
ATOM 713 C CA . LEU A 1 88 ? 5.5 -31.422 -11.164 1 94.94 88 LEU A CA 1
ATOM 714 C C . LEU A 1 88 ? 6.828 -31.672 -10.461 1 94.94 88 LEU A C 1
ATOM 716 O O . LEU A 1 88 ? 7.891 -31.594 -11.086 1 94.94 88 LEU A O 1
ATOM 720 N N . MET A 1 89 ? 6.746 -32 -9.203 1 94 89 MET A N 1
ATOM 721 C CA . MET A 1 89 ? 7.969 -32.375 -8.5 1 94 89 MET A CA 1
ATOM 722 C C . MET A 1 89 ? 8.609 -33.594 -9.156 1 94 89 MET A C 1
ATOM 724 O O . MET A 1 89 ? 9.828 -33.656 -9.328 1 94 89 MET A O 1
ATOM 728 N N . ILE A 1 90 ? 7.809 -34.469 -9.516 1 94.12 90 ILE A N 1
ATOM 729 C CA . ILE A 1 90 ? 8.297 -35.688 -10.164 1 94.12 90 ILE A CA 1
ATOM 730 C C . ILE A 1 90 ? 8.812 -35.375 -11.562 1 94.12 90 ILE A C 1
ATOM 732 O O . ILE A 1 90 ? 9.914 -35.781 -11.93 1 94.12 90 ILE A O 1
ATOM 736 N N . TYR A 1 91 ? 8.008 -34.656 -12.312 1 92.44 91 TYR A N 1
ATOM 737 C CA . TYR A 1 91 ? 8.359 -34.312 -13.688 1 92.44 91 TYR A CA 1
ATOM 738 C C . TYR A 1 91 ? 9.672 -33.531 -13.742 1 92.44 91 TYR A C 1
ATOM 740 O O . TYR A 1 91 ? 10.406 -33.625 -14.727 1 92.44 91 TYR A O 1
ATOM 748 N N . ASN A 1 92 ? 9.953 -32.844 -12.695 1 89.81 92 ASN A N 1
ATOM 749 C CA . ASN A 1 92 ? 11.133 -32 -12.68 1 89.81 92 ASN A CA 1
ATOM 750 C C . ASN A 1 92 ? 12.383 -32.781 -12.281 1 89.81 92 ASN A C 1
ATOM 752 O O . ASN A 1 92 ? 13.5 -32.25 -12.367 1 89.81 92 ASN A O 1
ATOM 756 N N . TYR A 1 93 ? 12.188 -33.938 -11.883 1 89.06 93 TYR A N 1
ATOM 757 C CA . TYR A 1 93 ? 13.328 -34.75 -11.484 1 89.06 93 TYR A CA 1
ATOM 758 C C . TYR A 1 93 ? 14.141 -35.188 -12.703 1 89.06 93 TYR A C 1
ATOM 760 O O . TYR A 1 93 ? 13.578 -35.562 -13.727 1 89.06 93 TYR A O 1
ATOM 768 N N . PRO A 1 94 ? 15.469 -35.219 -12.68 1 87.31 94 PRO A N 1
ATOM 769 C CA . PRO A 1 94 ? 16.328 -35.438 -13.836 1 87.31 94 PRO A CA 1
ATOM 770 C C . PRO A 1 94 ? 16.062 -36.781 -14.516 1 87.31 94 PRO A C 1
ATOM 772 O O . PRO A 1 94 ? 16.094 -36.875 -15.742 1 87.31 94 PRO A O 1
ATOM 775 N N . THR A 1 95 ? 15.773 -37.781 -13.828 1 86.5 95 THR A N 1
ATOM 776 C CA . THR A 1 95 ? 15.57 -39.125 -14.383 1 86.5 95 THR A CA 1
ATOM 777 C C . THR A 1 95 ? 14.297 -39.156 -15.227 1 86.5 95 THR A C 1
ATOM 779 O O . THR A 1 95 ? 14.156 -40 -16.109 1 86.5 95 THR A O 1
ATOM 782 N N . ILE A 1 96 ? 13.398 -38.281 -14.938 1 89.12 96 ILE A N 1
ATOM 783 C CA . ILE A 1 96 ? 12.109 -38.25 -15.625 1 89.12 96 ILE A CA 1
ATOM 784 C C . ILE A 1 96 ? 12.242 -37.469 -16.938 1 89.12 96 ILE A C 1
ATOM 786 O O . ILE A 1 96 ? 11.539 -37.75 -17.906 1 89.12 96 ILE A O 1
ATOM 790 N N . LYS A 1 97 ? 13.102 -36.562 -16.922 1 80.56 97 LYS A N 1
ATOM 791 C CA . LYS A 1 97 ? 13.281 -35.688 -18.062 1 80.56 97 LYS A CA 1
ATOM 792 C C . LYS A 1 97 ? 13.68 -36.469 -19.312 1 80.56 97 LYS A C 1
ATOM 794 O O . LYS A 1 97 ? 13.422 -36.062 -20.438 1 80.56 97 LYS A O 1
ATOM 799 N N . ASN A 1 98 ? 14.188 -37.688 -19.062 1 80.06 98 ASN A N 1
ATOM 800 C CA . ASN A 1 98 ? 14.672 -38.531 -20.172 1 80.06 98 ASN A CA 1
ATOM 801 C C . ASN A 1 98 ? 13.641 -39.562 -20.578 1 80.06 98 ASN A C 1
ATOM 803 O O . ASN A 1 98 ? 13.867 -40.344 -21.516 1 80.06 98 ASN A O 1
ATOM 807 N N . VAL A 1 99 ? 12.539 -39.469 -19.953 1 85.56 99 VAL A N 1
ATOM 808 C CA . VAL A 1 99 ? 11.484 -40.438 -20.281 1 85.56 99 VAL A CA 1
ATOM 809 C C . VAL A 1 99 ? 10.734 -39.969 -21.516 1 85.56 99 VAL A C 1
ATOM 811 O O . VAL A 1 99 ? 10.203 -38.844 -21.547 1 85.56 99 VAL A O 1
ATOM 814 N N . CYS A 1 100 ? 10.727 -40.812 -22.531 1 86.12 100 CYS A N 1
ATOM 815 C CA . CYS A 1 100 ? 10.078 -40.469 -23.797 1 86.12 100 CYS A CA 1
ATOM 816 C C . CYS A 1 100 ? 9.164 -41.594 -24.25 1 86.12 100 CYS A C 1
ATOM 818 O O . CYS A 1 100 ? 9.328 -42.75 -23.844 1 86.12 100 CYS A O 1
ATOM 820 N N . ASP A 1 101 ? 8.227 -41.188 -25.031 1 82.81 101 ASP A N 1
ATOM 821 C CA . ASP A 1 101 ? 7.367 -42.188 -25.625 1 82.81 101 ASP A CA 1
ATOM 822 C C . ASP A 1 101 ? 7.996 -42.781 -26.891 1 82.81 101 ASP A C 1
ATOM 824 O O . ASP A 1 101 ? 9.172 -42.531 -27.188 1 82.81 101 ASP A O 1
ATOM 828 N N . SER A 1 102 ? 7.227 -43.594 -27.516 1 79.56 102 SER A N 1
ATOM 829 C CA . SER A 1 102 ? 7.719 -44.281 -28.703 1 79.56 102 SER A CA 1
ATOM 830 C C . SER A 1 102 ? 8.062 -43.281 -29.812 1 79.56 102 SER A C 1
ATOM 832 O O . SER A 1 102 ? 8.891 -43.594 -30.672 1 79.56 102 SER A O 1
ATOM 834 N N . GLU A 1 103 ? 7.461 -42.094 -29.844 1 82.56 103 GLU A N 1
ATOM 835 C CA . GLU A 1 103 ? 7.719 -41.062 -30.859 1 82.56 103 GLU A CA 1
ATOM 836 C C . GLU A 1 103 ? 8.812 -40.125 -30.391 1 82.56 103 GLU A C 1
ATOM 838 O O . GLU A 1 103 ? 8.992 -39.031 -30.984 1 82.56 103 GLU A O 1
ATOM 843 N N . GLU A 1 104 ? 9.453 -40.406 -29.297 1 83.88 104 GLU A N 1
ATOM 844 C CA . GLU A 1 104 ? 10.57 -39.656 -28.75 1 83.88 104 GLU A CA 1
ATOM 845 C C . GLU A 1 104 ? 10.094 -38.312 -28.156 1 83.88 104 GLU A C 1
ATOM 847 O O . GLU A 1 104 ? 10.852 -37.344 -28.125 1 83.88 104 GLU A O 1
ATOM 852 N N . THR A 1 105 ? 8.812 -38.312 -27.875 1 87.25 105 THR A N 1
ATOM 853 C CA . THR A 1 105 ? 8.289 -37.156 -27.188 1 87.25 105 THR A CA 1
ATOM 854 C C . THR A 1 105 ? 8.414 -37.312 -25.672 1 87.25 105 THR A C 1
ATOM 856 O O . THR A 1 105 ? 7.957 -38.281 -25.109 1 87.25 105 THR A O 1
ATOM 859 N N . SER A 1 106 ? 8.977 -36.344 -25.078 1 86.19 106 SER A N 1
ATOM 860 C CA . SER A 1 106 ? 9.211 -36.406 -23.641 1 86.19 106 SER A CA 1
ATOM 861 C C . SER A 1 106 ? 7.957 -36.031 -22.844 1 86.19 106 SER A C 1
ATOM 863 O O . SER A 1 106 ? 7.039 -35.406 -23.391 1 86.19 106 SER A O 1
ATOM 865 N N . LEU A 1 107 ? 7.922 -36.469 -21.625 1 87.25 107 LEU A N 1
ATOM 866 C CA . LEU A 1 107 ? 6.832 -36.094 -20.719 1 87.25 107 LEU A CA 1
ATOM 867 C C . LEU A 1 107 ? 6.719 -34.594 -20.578 1 87.25 107 LEU A C 1
ATOM 869 O O . LEU A 1 107 ? 5.613 -34.031 -20.484 1 87.25 107 LEU A O 1
ATOM 873 N N . TYR A 1 108 ? 7.801 -33.938 -20.719 1 84.44 108 TYR A N 1
ATOM 874 C CA . TYR A 1 108 ? 7.84 -32.469 -20.625 1 84.44 108 TYR A CA 1
ATOM 875 C C . TYR A 1 108 ? 7.168 -31.828 -21.828 1 84.44 108 TYR A C 1
ATOM 877 O O . TYR A 1 108 ? 6.465 -30.828 -21.688 1 84.44 108 TYR A O 1
ATOM 885 N N . LYS A 1 109 ? 7.484 -32.312 -22.844 1 87.5 109 LYS A N 1
ATOM 886 C CA . LYS A 1 109 ? 6.863 -31.781 -24.062 1 87.5 109 LYS A CA 1
ATOM 887 C C . LYS A 1 109 ? 5.352 -31.969 -24.031 1 87.5 109 LYS A C 1
ATOM 889 O O . LYS A 1 109 ? 4.605 -31.094 -24.484 1 87.5 109 LYS A O 1
ATOM 894 N N . HIS A 1 110 ? 4.941 -33.125 -23.531 1 91.06 110 HIS A N 1
ATOM 895 C CA . HIS A 1 110 ? 3.508 -33.344 -23.375 1 91.06 110 HIS A CA 1
ATOM 896 C C . HIS A 1 110 ? 2.904 -32.344 -22.391 1 91.06 110 HIS A C 1
ATOM 898 O O . HIS A 1 110 ? 1.799 -31.859 -22.609 1 91.06 110 HIS A O 1
ATOM 904 N N . LEU A 1 111 ? 3.633 -32.094 -21.359 1 93.25 111 LEU A N 1
ATOM 905 C CA . LEU A 1 111 ? 3.182 -31.141 -20.359 1 93.25 111 LEU A CA 1
ATOM 906 C C . LEU A 1 111 ? 3.025 -29.75 -20.953 1 93.25 111 LEU A C 1
ATOM 908 O O . LEU A 1 111 ? 1.992 -29.094 -20.781 1 93.25 111 LEU A O 1
ATOM 912 N N . VAL A 1 112 ? 3.986 -29.297 -21.688 1 92.44 112 VAL A N 1
ATOM 913 C CA . VAL A 1 112 ? 3.988 -27.969 -22.312 1 92.44 112 VAL A CA 1
ATOM 914 C C . VAL A 1 112 ? 2.832 -27.859 -23.297 1 92.44 112 VAL A C 1
ATOM 916 O O . VAL A 1 112 ? 2.182 -26.812 -23.406 1 92.44 112 VAL A O 1
ATOM 919 N N . ARG A 1 113 ? 2.619 -28.922 -24 1 93.25 113 ARG A N 1
ATOM 920 C CA . ARG A 1 113 ? 1.505 -28.938 -24.938 1 93.25 113 ARG A CA 1
ATOM 921 C C . ARG A 1 113 ? 0.175 -28.734 -24.219 1 93.25 113 ARG A C 1
ATOM 923 O O . ARG A 1 113 ? -0.712 -28.047 -24.734 1 93.25 113 ARG A O 1
ATOM 930 N N . ARG A 1 114 ? 0.037 -29.359 -23.109 1 95.81 114 ARG A N 1
ATOM 931 C CA . ARG A 1 114 ? -1.189 -29.203 -22.328 1 95.81 114 ARG A CA 1
ATOM 932 C C . ARG A 1 114 ? -1.333 -27.766 -21.828 1 95.81 114 ARG A C 1
ATOM 934 O O . ARG A 1 114 ? -2.43 -27.203 -21.844 1 95.81 114 ARG A O 1
ATOM 941 N N . PHE A 1 115 ? -0.213 -27.172 -21.422 1 95.62 115 PHE A N 1
ATOM 942 C CA . PHE A 1 115 ? -0.24 -25.766 -21.016 1 95.62 115 PHE A CA 1
ATOM 943 C C . PHE A 1 115 ? -0.695 -24.875 -22.156 1 95.62 115 PHE A C 1
ATOM 945 O O . PHE A 1 115 ? -1.466 -23.938 -21.953 1 95.62 115 PHE A O 1
ATOM 952 N N . GLN A 1 116 ? -0.198 -25.172 -23.297 1 95.81 116 GLN A N 1
ATOM 953 C CA . GLN A 1 116 ? -0.557 -24.406 -24.484 1 95.81 116 GLN A CA 1
ATOM 954 C C . GLN A 1 116 ? -2.049 -24.516 -24.781 1 95.81 116 GLN A C 1
ATOM 956 O O . GLN A 1 116 ? -2.709 -23.516 -25.062 1 95.81 116 GLN A O 1
ATOM 961 N N . ILE A 1 117 ? -2.498 -25.672 -24.703 1 96 117 ILE A N 1
ATOM 962 C CA . ILE A 1 117 ? -3.91 -25.922 -24.984 1 96 117 ILE A CA 1
ATOM 963 C C . ILE A 1 117 ? -4.77 -25.172 -23.969 1 96 117 ILE A C 1
ATOM 965 O O . ILE A 1 117 ? -5.727 -24.484 -24.344 1 96 117 ILE A O 1
ATOM 969 N N . ASP A 1 118 ? -4.465 -25.281 -22.703 1 97.19 118 ASP A N 1
ATOM 970 C CA . ASP A 1 118 ? -5.215 -24.578 -21.656 1 97.19 118 ASP A CA 1
ATOM 971 C C . ASP A 1 118 ? -5.16 -23.062 -21.844 1 97.19 118 ASP A C 1
ATOM 973 O O . ASP A 1 118 ? -6.156 -22.375 -21.641 1 97.19 118 ASP A O 1
ATOM 977 N N . TYR A 1 119 ? -4.035 -22.562 -22.234 1 97.31 119 TYR A N 1
ATOM 978 C CA . TYR A 1 119 ? -3.877 -21.141 -22.453 1 97.31 119 TYR A CA 1
ATOM 979 C C . TYR A 1 119 ? -4.754 -20.656 -23.594 1 97.31 119 TYR A C 1
ATOM 981 O O . TYR A 1 119 ? -5.406 -19.609 -23.5 1 97.31 119 TYR A O 1
ATOM 989 N N . GLU A 1 120 ? -4.703 -21.375 -24.656 1 97.19 120 GLU A N 1
ATOM 990 C CA . GLU A 1 120 ? -5.492 -21 -25.828 1 97.19 120 GLU A CA 1
ATOM 991 C C . GLU A 1 120 ? -6.984 -21.016 -25.5 1 97.19 120 GLU A C 1
ATOM 993 O O . GLU A 1 120 ? -7.742 -20.203 -26.062 1 97.19 120 GLU A O 1
ATOM 998 N N . ARG A 1 121 ? -7.336 -21.891 -24.609 1 97.31 121 ARG A N 1
ATOM 999 C CA . ARG A 1 121 ? -8.75 -22 -24.266 1 97.31 121 ARG A CA 1
ATOM 1000 C C . ARG A 1 121 ? -9.031 -21.375 -22.906 1 97.31 121 ARG A C 1
ATOM 1002 O O . ARG A 1 121 ? -9.992 -21.75 -22.234 1 97.31 121 ARG A O 1
ATOM 1009 N N . ARG A 1 122 ? -8.242 -20.484 -22.453 1 97.56 122 ARG A N 1
ATOM 1010 C CA . ARG A 1 122 ? -8.289 -20.016 -21.078 1 97.56 122 ARG A CA 1
ATOM 1011 C C . ARG A 1 122 ? -9.617 -19.328 -20.766 1 97.56 122 ARG A C 1
ATOM 1013 O O . ARG A 1 122 ? -10.148 -19.469 -19.672 1 97.56 122 ARG A O 1
ATOM 1020 N N . LYS A 1 123 ? -10.164 -18.594 -21.688 1 97.44 123 LYS A N 1
ATOM 1021 C CA . LYS A 1 123 ? -11.445 -17.938 -21.453 1 97.44 123 LYS A CA 1
ATOM 1022 C C . LYS A 1 123 ? -12.562 -18.969 -21.281 1 97.44 123 LYS A C 1
ATOM 1024 O O . LYS A 1 123 ? -13.398 -18.844 -20.391 1 97.44 123 LYS A O 1
ATOM 1029 N N . ASP A 1 124 ? -12.539 -19.984 -22.141 1 97.56 124 ASP A N 1
ATOM 1030 C CA . ASP A 1 124 ? -13.508 -21.062 -22.031 1 97.56 124 ASP A CA 1
ATOM 1031 C C . ASP A 1 124 ? -13.336 -21.828 -20.719 1 97.56 124 ASP A C 1
ATOM 1033 O O . ASP A 1 124 ? -14.312 -22.172 -20.062 1 97.56 124 ASP A O 1
ATOM 1037 N N . LEU A 1 125 ? -12.086 -22.094 -20.438 1 97.38 125 LEU A N 1
ATOM 1038 C CA . LEU A 1 125 ? -11.789 -22.828 -19.203 1 97.38 125 LEU A CA 1
ATOM 1039 C C . LEU A 1 125 ? -12.32 -22.078 -17.984 1 97.38 125 LEU A C 1
ATOM 1041 O O . LEU A 1 125 ? -12.891 -22.688 -17.078 1 97.38 125 LEU A O 1
ATOM 1045 N N . ARG A 1 126 ? -12.18 -20.766 -17.938 1 97.62 126 ARG A N 1
ATOM 1046 C CA . ARG A 1 126 ? -12.656 -19.938 -16.844 1 97.62 126 ARG A CA 1
ATOM 1047 C C . ARG A 1 126 ? -14.172 -20 -16.719 1 97.62 126 ARG A C 1
ATOM 1049 O O . ARG A 1 126 ? -14.719 -20.031 -15.617 1 97.62 126 ARG A O 1
ATOM 1056 N N . GLN A 1 127 ? -14.852 -20 -17.812 1 97 127 GLN A N 1
ATOM 1057 C CA . GLN A 1 127 ? -16.312 -20.016 -17.844 1 97 127 GLN A CA 1
ATOM 1058 C C . GLN A 1 127 ? -16.844 -21.391 -17.484 1 97 127 GLN A C 1
ATOM 1060 O O . GLN A 1 127 ? -17.859 -21.5 -16.781 1 97 127 GLN A O 1
ATOM 1065 N N . GLU A 1 128 ? -16.172 -22.453 -17.906 1 96.81 128 GLU A N 1
ATOM 1066 C CA . GLU A 1 128 ? -16.641 -23.828 -17.766 1 96.81 128 GLU A CA 1
ATOM 1067 C C . GLU A 1 128 ? -16.359 -24.359 -16.359 1 96.81 128 GLU A C 1
ATOM 1069 O O . GLU A 1 128 ? -17.203 -25.047 -15.773 1 96.81 128 GLU A O 1
ATOM 1074 N N . ASN A 1 129 ? -15.219 -24.094 -15.898 1 97.12 129 ASN A N 1
ATOM 1075 C CA . ASN A 1 129 ? -14.781 -24.672 -14.633 1 97.12 129 ASN A CA 1
ATOM 1076 C C . ASN A 1 129 ? -13.711 -23.812 -13.961 1 97.12 129 ASN A C 1
ATOM 1078 O O . ASN A 1 129 ? -12.516 -24.016 -14.18 1 97.12 129 ASN A O 1
ATOM 1082 N N . THR A 1 130 ? -14.125 -23.031 -12.992 1 97.31 130 THR A N 1
ATOM 1083 C CA . THR A 1 130 ? -13.25 -22.047 -12.344 1 97.31 130 THR A CA 1
ATOM 1084 C C . THR A 1 130 ? -12.156 -22.75 -11.539 1 97.31 130 THR A C 1
ATOM 1086 O O . THR A 1 130 ? -11.023 -22.266 -11.469 1 97.31 130 THR A O 1
ATOM 1089 N N . VAL A 1 131 ? -12.508 -23.875 -10.977 1 97.5 131 VAL A N 1
ATOM 1090 C CA . VAL A 1 131 ? -11.531 -24.625 -10.188 1 97.5 131 VAL A CA 1
ATOM 1091 C C . VAL A 1 131 ? -10.391 -25.094 -11.086 1 97.5 131 VAL A C 1
ATOM 1093 O O . VAL A 1 131 ? -9.219 -24.938 -10.742 1 97.5 131 VAL A O 1
ATOM 1096 N N . GLN A 1 132 ? -10.727 -25.656 -12.203 1 98.06 132 GLN A N 1
ATOM 1097 C CA . GLN A 1 132 ? -9.711 -26.125 -13.141 1 98.06 132 GLN A CA 1
ATOM 1098 C C . GLN A 1 132 ? -8.898 -24.953 -13.688 1 98.06 132 GLN A C 1
ATOM 1100 O O . GLN A 1 132 ? -7.691 -25.078 -13.906 1 98.06 132 GLN A O 1
ATOM 1105 N N . PHE A 1 133 ? -9.633 -23.859 -13.922 1 98.56 133 PHE A N 1
ATOM 1106 C CA . PHE A 1 133 ? -8.953 -22.641 -14.359 1 98.56 133 PHE A CA 1
ATOM 1107 C C . PHE A 1 133 ? -7.883 -22.234 -13.359 1 98.56 133 PHE A C 1
ATOM 1109 O O . PHE A 1 133 ? -6.734 -21.984 -13.734 1 98.56 133 PHE A O 1
ATOM 1116 N N . HIS A 1 134 ? -8.211 -22.172 -12.141 1 98.5 134 HIS A N 1
ATOM 1117 C CA . HIS A 1 134 ? -7.285 -21.812 -11.078 1 98.5 134 HIS A CA 1
ATOM 1118 C C . HIS A 1 134 ? -6.121 -22.797 -11 1 98.5 134 HIS A C 1
ATOM 1120 O O . HIS A 1 134 ? -4.961 -22.391 -10.922 1 98.5 134 HIS A O 1
ATOM 1126 N N . ASN A 1 135 ? -6.457 -24.016 -11.039 1 97.88 135 ASN A N 1
ATOM 1127 C CA . ASN A 1 135 ? -5.43 -25.047 -10.898 1 97.88 135 ASN A CA 1
ATOM 1128 C C . ASN A 1 135 ? -4.48 -25.047 -12.094 1 97.88 135 ASN A C 1
ATOM 1130 O O . ASN A 1 135 ? -3.291 -25.344 -11.945 1 97.88 135 ASN A O 1
ATOM 1134 N N . ALA A 1 136 ? -5.031 -24.812 -13.227 1 98.12 136 ALA A N 1
ATOM 1135 C CA . ALA A 1 136 ? -4.188 -24.703 -14.414 1 98.12 136 ALA A CA 1
ATOM 1136 C C . ALA A 1 136 ? -3.141 -23.594 -14.242 1 98.12 136 ALA A C 1
ATOM 1138 O O . ALA A 1 136 ? -1.972 -23.781 -14.586 1 98.12 136 ALA A O 1
ATOM 1139 N N . ILE A 1 137 ? -3.549 -22.469 -13.711 1 98.44 137 ILE A N 1
ATOM 1140 C CA . ILE A 1 137 ? -2.648 -21.344 -13.492 1 98.44 137 ILE A CA 1
ATOM 1141 C C . ILE A 1 137 ? -1.585 -21.719 -12.461 1 98.44 137 ILE A C 1
ATOM 1143 O O . ILE A 1 137 ? -0.395 -21.469 -12.672 1 98.44 137 ILE A O 1
ATOM 1147 N N . CYS A 1 138 ? -2.023 -22.328 -11.43 1 97.62 138 CYS A N 1
ATOM 1148 C CA . CYS A 1 138 ? -1.103 -22.719 -10.367 1 97.62 138 CYS A CA 1
ATOM 1149 C C . CYS A 1 138 ? -0.078 -23.734 -10.875 1 97.62 138 CYS A C 1
ATOM 1151 O O . CYS A 1 138 ? 1.109 -23.625 -10.562 1 97.62 138 CYS A O 1
ATOM 1153 N N . LEU A 1 139 ? -0.568 -24.688 -11.625 1 96.62 139 LEU A N 1
ATOM 1154 C CA . LEU A 1 139 ? 0.321 -25.688 -12.211 1 96.62 139 LEU A CA 1
ATOM 1155 C C . LEU A 1 139 ? 1.332 -25.031 -13.141 1 96.62 139 LEU A C 1
ATOM 1157 O O . LEU A 1 139 ? 2.523 -25.344 -13.094 1 96.62 139 LEU A O 1
ATOM 1161 N N . PHE A 1 140 ? 0.856 -24.203 -13.938 1 96.5 140 PHE A N 1
ATOM 1162 C CA . PHE A 1 140 ? 1.694 -23.484 -14.898 1 96.5 140 PHE A CA 1
ATOM 1163 C C . PHE A 1 140 ? 2.727 -22.625 -14.172 1 96.5 140 PHE A C 1
ATOM 1165 O O . PHE A 1 140 ? 3.898 -22.609 -14.555 1 96.5 140 PHE A O 1
ATOM 1172 N N . SER A 1 141 ? 2.311 -21.938 -13.164 1 96.31 141 SER A N 1
ATOM 1173 C CA . SER A 1 141 ? 3.207 -21.125 -12.344 1 96.31 141 SER A CA 1
ATOM 1174 C C . SER A 1 141 ? 4.324 -21.969 -11.742 1 96.31 141 SER A C 1
ATOM 1176 O O . SER A 1 141 ? 5.492 -21.578 -11.781 1 96.31 141 SER A O 1
ATOM 1178 N N . LYS A 1 142 ? 3.953 -23.062 -11.188 1 93.75 142 LYS A N 1
ATOM 1179 C CA . LYS A 1 142 ? 4.938 -23.938 -10.578 1 93.75 142 LYS A CA 1
ATOM 1180 C C . LYS A 1 142 ? 5.938 -24.453 -11.617 1 93.75 142 LYS A C 1
ATOM 1182 O O . LYS A 1 142 ? 7.137 -24.516 -11.344 1 93.75 142 LYS A O 1
ATOM 1187 N N . TYR A 1 143 ? 5.453 -24.812 -12.734 1 92.31 143 TYR A N 1
ATOM 1188 C CA . TYR A 1 143 ? 6.32 -25.234 -13.828 1 92.31 143 TYR A CA 1
ATOM 1189 C C . TYR A 1 143 ? 7.336 -24.156 -14.172 1 92.31 143 TYR A C 1
ATOM 1191 O O . TYR A 1 143 ? 8.523 -24.438 -14.328 1 92.31 143 TYR A O 1
ATOM 1199 N N . LEU A 1 144 ? 6.848 -22.953 -14.266 1 91.81 144 LEU A N 1
ATOM 1200 C CA . LEU A 1 144 ? 7.703 -21.828 -14.633 1 91.81 144 LEU A CA 1
ATOM 1201 C C . LEU A 1 144 ? 8.781 -21.594 -13.578 1 91.81 144 LEU A C 1
ATOM 1203 O O . LEU A 1 144 ? 9.859 -21.094 -13.891 1 91.81 144 LEU A O 1
ATOM 1207 N N . SER A 1 145 ? 8.477 -21.922 -12.406 1 89.44 145 SER A N 1
ATOM 1208 C CA . SER A 1 145 ? 9.453 -21.734 -11.336 1 89.44 145 SER A CA 1
ATOM 1209 C C . SER A 1 145 ? 10.602 -22.734 -11.453 1 89.44 145 SER A C 1
ATOM 1211 O O . SER A 1 145 ? 11.672 -22.516 -10.883 1 89.44 145 SER A O 1
ATOM 1213 N N . TYR A 1 146 ? 10.445 -23.766 -12.234 1 83.62 146 TYR A N 1
ATOM 1214 C CA . TYR A 1 146 ? 11.461 -24.812 -12.375 1 83.62 146 TYR A CA 1
ATOM 1215 C C . TYR A 1 146 ? 12.367 -24.531 -13.578 1 83.62 146 TYR A C 1
ATOM 1217 O O . TYR A 1 146 ? 13.461 -25.078 -13.68 1 83.62 146 TYR A O 1
ATOM 1225 N N . ILE A 1 147 ? 11.906 -23.797 -14.5 1 79.62 147 ILE A N 1
ATOM 1226 C CA . ILE A 1 147 ? 12.648 -23.656 -15.75 1 79.62 147 ILE A CA 1
ATOM 1227 C C . ILE A 1 147 ? 13.609 -22.484 -15.648 1 79.62 147 ILE A C 1
ATOM 1229 O O . ILE A 1 147 ? 13.398 -21.562 -14.852 1 79.62 147 ILE A O 1
ATOM 1233 N N . LEU A 1 148 ? 14.602 -22.656 -16.469 1 66.75 148 LEU A N 1
ATOM 1234 C CA . LEU A 1 148 ? 15.656 -21.641 -16.469 1 66.75 148 LEU A CA 1
ATOM 1235 C C . LEU A 1 148 ? 15.133 -20.328 -17.047 1 66.75 148 LEU A C 1
ATOM 1237 O O . LEU A 1 148 ? 14.484 -20.312 -18.094 1 66.75 148 LEU A O 1
ATOM 1241 N N . HIS A 1 149 ? 15.523 -19.25 -16.469 1 68.5 149 HIS A N 1
ATOM 1242 C CA . HIS A 1 149 ? 14.992 -17.906 -16.719 1 68.5 149 HIS A CA 1
ATOM 1243 C C . HIS A 1 149 ? 15.602 -17.312 -17.984 1 68.5 149 HIS A C 1
ATOM 1245 O O . HIS A 1 149 ? 15.023 -16.422 -18.594 1 68.5 149 HIS A O 1
ATOM 1251 N N . SER A 1 150 ? 16.531 -17.938 -18.484 1 65.88 150 SER A N 1
ATOM 1252 C CA . SER A 1 150 ? 17.266 -17.281 -19.578 1 65.88 150 SER A CA 1
ATOM 1253 C C . SER A 1 150 ? 16.766 -17.734 -20.938 1 65.88 150 SER A C 1
ATOM 1255 O O . SER A 1 150 ? 17.125 -17.156 -21.969 1 65.88 150 SER A O 1
ATOM 1257 N N . SER A 1 151 ? 15.82 -18.5 -21.062 1 69.44 151 SER A N 1
ATOM 1258 C CA . SER A 1 151 ? 15.391 -19.016 -22.359 1 69.44 151 SER A CA 1
ATOM 1259 C C . SER A 1 151 ? 14.289 -18.156 -22.953 1 69.44 151 SER A C 1
ATOM 1261 O O . SER A 1 151 ? 13.555 -17.484 -22.234 1 69.44 151 SER A O 1
ATOM 1263 N N . GLN A 1 152 ? 14.336 -17.969 -24.328 1 74.12 152 GLN A N 1
ATOM 1264 C CA . GLN A 1 152 ? 13.273 -17.266 -25.047 1 74.12 152 GLN A CA 1
ATOM 1265 C C . GLN A 1 152 ? 11.906 -17.844 -24.688 1 74.12 152 GLN A C 1
ATOM 1267 O O . GLN A 1 152 ? 10.922 -17.109 -24.578 1 74.12 152 GLN A O 1
ATOM 1272 N N . SER A 1 153 ? 11.891 -19.047 -24.516 1 78.62 153 SER A N 1
ATOM 1273 C CA . SER A 1 153 ? 10.641 -19.703 -24.156 1 78.62 153 SER A CA 1
ATOM 1274 C C . SER A 1 153 ? 10.133 -19.219 -22.797 1 78.62 153 SER A C 1
ATOM 1276 O O . SER A 1 153 ? 8.93 -19.062 -22.594 1 78.62 153 SER A O 1
ATOM 1278 N N . PHE A 1 154 ? 11.008 -18.859 -21.984 1 84.56 154 PHE A N 1
ATOM 1279 C CA . PHE A 1 154 ? 10.648 -18.391 -20.656 1 84.56 154 PHE A CA 1
ATOM 1280 C C . PHE A 1 154 ? 9.898 -17.062 -20.734 1 84.56 154 PHE A C 1
ATOM 1282 O O . PHE A 1 154 ? 8.875 -16.891 -20.078 1 84.56 154 PHE A O 1
ATOM 1289 N N . LEU A 1 155 ? 10.312 -16.25 -21.641 1 86.06 155 LEU A N 1
ATOM 1290 C CA . LEU A 1 155 ? 9.664 -14.945 -21.797 1 86.06 155 LEU A CA 1
ATOM 1291 C C . LEU A 1 155 ? 8.242 -15.109 -22.328 1 86.06 155 LEU A C 1
ATOM 1293 O O . LEU A 1 155 ? 7.328 -14.398 -21.891 1 86.06 155 LEU A O 1
ATOM 1297 N N . ARG A 1 156 ? 8.102 -16.016 -23.188 1 89.69 156 ARG A N 1
ATOM 1298 C CA . ARG A 1 156 ? 6.777 -16.297 -23.719 1 89.69 156 ARG A CA 1
ATOM 1299 C C . ARG A 1 156 ? 5.852 -16.859 -22.656 1 89.69 156 ARG A C 1
ATOM 1301 O O . ARG A 1 156 ? 4.68 -16.484 -22.578 1 89.69 156 ARG A O 1
ATOM 1308 N N . PHE A 1 157 ? 6.391 -17.703 -21.875 1 92.69 157 PHE A N 1
ATOM 1309 C CA . PHE A 1 157 ? 5.617 -18.297 -20.797 1 92.69 157 PHE A CA 1
ATOM 1310 C C . PHE A 1 157 ? 5.23 -17.234 -19.766 1 92.69 157 PHE A C 1
ATOM 1312 O O . PHE A 1 157 ? 4.117 -17.25 -19.234 1 92.69 157 PHE A O 1
ATOM 1319 N N . GLN A 1 158 ? 6.137 -16.328 -19.578 1 93.75 158 GLN A N 1
ATOM 1320 C CA . GLN A 1 158 ? 5.848 -15.242 -18.641 1 93.75 158 GLN A CA 1
ATOM 1321 C C . GLN A 1 158 ? 4.699 -14.375 -19.156 1 93.75 158 GLN A C 1
ATOM 1323 O O . GLN A 1 158 ? 3.822 -13.984 -18.391 1 93.75 158 GLN A O 1
ATOM 1328 N N . SER A 1 159 ? 4.781 -14.133 -20.391 1 94.62 159 SER A N 1
ATOM 1329 C CA . SER A 1 159 ? 3.719 -13.336 -21 1 94.62 159 SER A CA 1
ATOM 1330 C C . SER A 1 159 ? 2.363 -14.016 -20.859 1 94.62 159 SER A C 1
ATOM 1332 O O . SER A 1 159 ? 1.356 -13.359 -20.578 1 94.62 159 SER A O 1
ATOM 1334 N N . ALA A 1 160 ? 2.385 -15.297 -21.047 1 96.06 160 ALA A N 1
ATOM 1335 C CA . ALA A 1 160 ? 1.15 -16.062 -20.891 1 96.06 160 ALA A CA 1
ATOM 1336 C C . ALA A 1 160 ? 0.64 -16 -19.453 1 96.06 160 ALA A C 1
ATOM 1338 O O . ALA A 1 160 ? -0.563 -15.859 -19.219 1 96.06 160 ALA A O 1
ATOM 1339 N N . LEU A 1 161 ? 1.553 -16.109 -18.547 1 97.69 161 LEU A N 1
ATOM 1340 C CA . LEU A 1 161 ? 1.17 -16.047 -17.141 1 97.69 161 LEU A CA 1
ATOM 1341 C C . LEU A 1 161 ? 0.564 -14.695 -16.781 1 97.69 161 LEU A C 1
ATOM 1343 O O . LEU A 1 161 ? -0.401 -14.617 -16.031 1 97.69 161 LEU A O 1
ATOM 1347 N N . LEU A 1 162 ? 1.065 -13.648 -17.375 1 98.06 162 LEU A N 1
ATOM 1348 C CA . LEU A 1 162 ? 0.542 -12.305 -17.156 1 98.06 162 LEU A CA 1
ATOM 1349 C C . LEU A 1 162 ? -0.875 -12.18 -17.703 1 98.06 162 LEU A C 1
ATOM 1351 O O . LEU A 1 162 ? -1.72 -11.508 -17.109 1 98.06 162 LEU A O 1
ATOM 1355 N N . ASP A 1 163 ? -1.078 -12.82 -18.797 1 97.75 163 ASP A N 1
ATOM 1356 C CA . ASP A 1 163 ? -2.432 -12.836 -19.344 1 97.75 163 ASP A CA 1
ATOM 1357 C C . ASP A 1 163 ? -3.408 -13.492 -18.359 1 97.75 163 ASP A C 1
ATOM 1359 O O . ASP A 1 163 ? -4.523 -13 -18.172 1 97.75 163 ASP A O 1
ATOM 1363 N N . TYR A 1 164 ? -2.984 -14.562 -17.812 1 98.5 164 TYR A N 1
ATOM 1364 C CA . TYR A 1 164 ? -3.797 -15.227 -16.797 1 98.5 164 TYR A CA 1
ATOM 1365 C C . TYR A 1 164 ? -4.051 -14.305 -15.609 1 98.5 164 TYR A C 1
ATOM 1367 O O . TYR A 1 164 ? -5.164 -14.25 -15.086 1 98.5 164 TYR A O 1
ATOM 1375 N N . MET A 1 165 ? -3.047 -13.625 -15.227 1 98.62 165 MET A N 1
ATOM 1376 C CA . MET A 1 165 ? -3.154 -12.734 -14.07 1 98.62 165 MET A CA 1
ATOM 1377 C C . MET A 1 165 ? -4.148 -11.609 -14.336 1 98.62 165 MET A C 1
ATOM 1379 O O . MET A 1 165 ? -4.895 -11.211 -13.445 1 98.62 165 MET A O 1
ATOM 1383 N N . GLU A 1 166 ? -4.141 -11.102 -15.5 1 98.5 166 GLU A N 1
ATOM 1384 C CA . GLU A 1 166 ? -5.125 -10.102 -15.891 1 98.5 166 GLU A CA 1
ATOM 1385 C C . GLU A 1 166 ? -6.547 -10.633 -15.734 1 98.5 166 GLU A C 1
ATOM 1387 O O . GLU A 1 166 ? -7.43 -9.93 -15.242 1 98.5 166 GLU A O 1
ATOM 1392 N N . MET A 1 167 ? -6.734 -11.852 -16.125 1 98.44 167 MET A N 1
ATOM 1393 C CA . MET A 1 167 ? -8.055 -12.477 -16.031 1 98.44 167 MET A CA 1
ATOM 1394 C C . MET A 1 167 ? -8.469 -12.648 -14.57 1 98.44 167 MET A C 1
ATOM 1396 O O . MET A 1 167 ? -9.641 -12.516 -14.234 1 98.44 167 MET A O 1
ATOM 1400 N N . LEU A 1 168 ? -7.516 -13.008 -13.742 1 98.62 168 LEU A N 1
ATOM 1401 C CA . LEU A 1 168 ? -7.797 -13.148 -12.32 1 98.62 168 LEU A CA 1
ATOM 1402 C C . LEU A 1 168 ? -8.312 -11.836 -11.734 1 98.62 168 LEU A C 1
ATOM 1404 O O . LEU A 1 168 ? -9.266 -11.836 -10.953 1 98.62 168 LEU A O 1
ATOM 1408 N N . LEU A 1 169 ? -7.773 -10.727 -12.164 1 98.38 169 LEU A N 1
ATOM 1409 C CA . LEU A 1 169 ? -8.125 -9.43 -11.602 1 98.38 169 LEU A CA 1
ATOM 1410 C C . LEU A 1 169 ? -9.43 -8.906 -12.203 1 98.38 169 LEU A C 1
ATOM 1412 O O . LEU A 1 169 ? -10.062 -8.016 -11.641 1 98.38 169 LEU A O 1
ATOM 1416 N N . GLU A 1 170 ? -9.82 -9.383 -13.305 1 96.81 170 GLU A N 1
ATOM 1417 C CA . GLU A 1 170 ? -11.078 -8.977 -13.922 1 96.81 170 GLU A CA 1
ATOM 1418 C C . GLU A 1 170 ? -12.266 -9.359 -13.047 1 96.81 170 GLU A C 1
ATOM 1420 O O . GLU A 1 170 ? -13.188 -8.555 -12.844 1 96.81 170 GLU A O 1
ATOM 1425 N N . ILE A 1 171 ? -12.227 -10.57 -12.562 1 93.88 171 ILE A N 1
ATOM 1426 C CA . ILE A 1 171 ? -13.312 -11.039 -11.711 1 93.88 171 ILE A CA 1
ATOM 1427 C C . ILE A 1 171 ? -12.984 -10.75 -10.242 1 93.88 171 ILE A C 1
ATOM 1429 O O . ILE A 1 171 ? -13.852 -10.336 -9.477 1 93.88 171 ILE A O 1
ATOM 1433 N N . ALA A 1 172 ? -11.758 -10.961 -9.812 1 96.75 172 ALA A N 1
ATOM 1434 C CA . ALA A 1 172 ? -11.188 -10.602 -8.516 1 96.75 172 ALA A CA 1
ATOM 1435 C C . ALA A 1 172 ? -11.961 -11.266 -7.371 1 96.75 172 ALA A C 1
ATOM 1437 O O . ALA A 1 172 ? -12.336 -10.602 -6.402 1 96.75 172 ALA A O 1
ATOM 1438 N N . SER A 1 173 ? -12.375 -12.578 -7.551 1 97 173 SER A N 1
ATOM 1439 C CA . SER A 1 173 ? -12.859 -13.328 -6.398 1 97 173 SER A CA 1
ATOM 1440 C C . SER A 1 173 ? -11.766 -13.508 -5.348 1 97 173 SER A C 1
ATOM 1442 O O . SER A 1 173 ? -10.602 -13.219 -5.605 1 97 173 SER A O 1
ATOM 1444 N N . SER A 1 174 ? -12.172 -13.914 -4.199 1 97.12 174 SER A N 1
ATOM 1445 C CA . SER A 1 174 ? -11.195 -14.133 -3.137 1 97.12 174 SER A CA 1
ATOM 1446 C C . SER A 1 174 ? -10.109 -15.109 -3.574 1 97.12 174 SER A C 1
ATOM 1448 O O . SER A 1 174 ? -8.93 -14.891 -3.295 1 97.12 174 SER A O 1
ATOM 1450 N N . GLU A 1 175 ? -10.516 -16.188 -4.25 1 97.12 175 GLU A N 1
ATOM 1451 C CA . GLU A 1 175 ? -9.547 -17.156 -4.754 1 97.12 175 GLU A CA 1
ATOM 1452 C C . GLU A 1 175 ? -8.695 -16.547 -5.867 1 97.12 175 GLU A C 1
ATOM 1454 O O . GLU A 1 175 ? -7.496 -16.812 -5.949 1 97.12 175 GLU A O 1
ATOM 1459 N N . ASP A 1 176 ? -9.305 -15.75 -6.719 1 98.31 176 ASP A N 1
ATOM 1460 C CA . ASP A 1 176 ? -8.57 -15.047 -7.766 1 98.31 176 ASP A CA 1
ATOM 1461 C C . ASP A 1 176 ? -7.457 -14.188 -7.168 1 98.31 176 ASP A C 1
ATOM 1463 O O . ASP A 1 176 ? -6.312 -14.242 -7.621 1 98.31 176 ASP A O 1
ATOM 1467 N N . ILE A 1 177 ? -7.805 -13.469 -6.164 1 98.12 177 ILE A N 1
ATOM 1468 C CA . ILE A 1 177 ? -6.871 -12.539 -5.535 1 98.12 177 ILE A CA 1
ATOM 1469 C C . ILE A 1 177 ? -5.766 -13.32 -4.832 1 98.12 177 ILE A C 1
ATOM 1471 O O . ILE A 1 177 ? -4.598 -12.93 -4.871 1 98.12 177 ILE A O 1
ATOM 1475 N N . GLN A 1 178 ? -6.137 -14.375 -4.27 1 96.94 178 GLN A N 1
ATOM 1476 C CA . GLN A 1 178 ? -5.148 -15.227 -3.621 1 96.94 178 GLN A CA 1
ATOM 1477 C C . GLN A 1 178 ? -4.113 -15.734 -4.625 1 96.94 178 GLN A C 1
ATOM 1479 O O . GLN A 1 178 ? -2.908 -15.609 -4.395 1 96.94 178 GLN A O 1
ATOM 1484 N N . ILE A 1 179 ? -4.566 -16.297 -5.668 1 97.94 179 ILE A N 1
ATOM 1485 C CA . ILE A 1 179 ? -3.676 -16.844 -6.684 1 97.94 179 ILE A CA 1
ATOM 1486 C C . ILE A 1 179 ? -2.842 -15.711 -7.293 1 97.94 179 ILE A C 1
ATOM 1488 O O . ILE A 1 179 ? -1.634 -15.859 -7.488 1 97.94 179 ILE A O 1
ATOM 1492 N N . PHE A 1 180 ? -3.49 -14.594 -7.543 1 98.5 180 PHE A N 1
ATOM 1493 C CA . PHE A 1 180 ? -2.787 -13.438 -8.078 1 98.5 180 PHE A CA 1
ATOM 1494 C C . PHE A 1 180 ? -1.61 -13.055 -7.191 1 98.5 180 PHE A C 1
ATOM 1496 O O . PHE A 1 180 ? -0.497 -12.852 -7.676 1 98.5 180 PHE A O 1
ATOM 1503 N N . THR A 1 181 ? -1.898 -12.93 -5.953 1 97.5 181 THR A N 1
ATOM 1504 C CA . THR A 1 181 ? -0.874 -12.508 -5.004 1 97.5 181 THR A CA 1
ATOM 1505 C C . THR A 1 181 ? 0.25 -13.539 -4.93 1 97.5 181 THR A C 1
ATOM 1507 O O . THR A 1 181 ? 1.426 -13.18 -4.848 1 97.5 181 THR A O 1
ATOM 1510 N N . GLU A 1 182 ? -0.083 -14.797 -4.984 1 95.88 182 GLU A N 1
ATOM 1511 C CA . GLU A 1 182 ? 0.93 -15.852 -4.996 1 95.88 182 GLU A CA 1
ATOM 1512 C C . GLU A 1 182 ? 1.843 -15.727 -6.211 1 95.88 182 GLU A C 1
ATOM 1514 O O . GLU A 1 182 ? 3.059 -15.898 -6.102 1 95.88 182 GLU A O 1
ATOM 1519 N N . LEU A 1 183 ? 1.25 -15.461 -7.301 1 97.38 183 LEU A N 1
ATOM 1520 C CA . LEU A 1 183 ? 2.02 -15.305 -8.531 1 97.38 183 LEU A CA 1
ATOM 1521 C C . LEU A 1 183 ? 2.961 -14.109 -8.43 1 97.38 183 LEU A C 1
ATOM 1523 O O . LEU A 1 183 ? 4.102 -14.172 -8.906 1 97.38 183 LEU A O 1
ATOM 1527 N N . ILE A 1 184 ? 2.469 -13.062 -7.84 1 97.44 184 ILE A N 1
ATOM 1528 C CA . ILE A 1 184 ? 3.289 -11.875 -7.652 1 97.44 184 ILE A CA 1
ATOM 1529 C C . ILE A 1 184 ? 4.477 -12.195 -6.75 1 97.44 184 ILE A C 1
ATOM 1531 O O . ILE A 1 184 ? 5.602 -11.766 -7.008 1 97.44 184 ILE A O 1
ATOM 1535 N N . ILE A 1 185 ? 4.223 -12.914 -5.746 1 94.62 185 ILE A N 1
ATOM 1536 C CA . ILE A 1 185 ? 5.27 -13.273 -4.789 1 94.62 185 ILE A CA 1
ATOM 1537 C C . ILE A 1 185 ? 6.344 -14.102 -5.488 1 94.62 185 ILE A C 1
ATOM 1539 O O . ILE A 1 185 ? 7.539 -13.852 -5.312 1 94.62 185 ILE A O 1
ATOM 1543 N N . VAL A 1 186 ? 5.953 -15 -6.309 1 93.5 186 VAL A N 1
ATOM 1544 C CA . VAL A 1 186 ? 6.867 -15.977 -6.898 1 93.5 186 VAL A CA 1
ATOM 1545 C C . VAL A 1 186 ? 7.562 -15.359 -8.109 1 93.5 186 VAL A C 1
ATOM 1547 O O . VAL A 1 186 ? 8.766 -15.531 -8.297 1 93.5 186 VAL A O 1
ATOM 1550 N N . HIS A 1 187 ? 6.832 -14.656 -8.93 1 94.38 187 HIS A N 1
ATOM 1551 C CA . HIS A 1 187 ? 7.34 -14.289 -10.242 1 94.38 187 HIS A CA 1
ATOM 1552 C C . HIS A 1 187 ? 7.492 -12.773 -10.375 1 94.38 187 HIS A C 1
ATOM 1554 O O . HIS A 1 187 ? 7.961 -12.281 -11.398 1 94.38 187 HIS A O 1
ATOM 1560 N N . GLY A 1 188 ? 7.086 -11.992 -9.406 1 95.88 188 GLY A N 1
ATOM 1561 C CA . GLY A 1 188 ? 7.031 -10.547 -9.492 1 95.88 188 GLY A CA 1
ATOM 1562 C C . GLY A 1 188 ? 8.344 -9.922 -9.938 1 95.88 188 GLY A C 1
ATOM 1563 O O . GLY A 1 188 ? 8.359 -9.047 -10.805 1 95.88 188 GLY A O 1
ATOM 1564 N N . LYS A 1 189 ? 9.406 -10.414 -9.367 1 93.62 189 LYS A N 1
ATOM 1565 C CA . LYS A 1 189 ? 10.719 -9.867 -9.695 1 93.62 189 LYS A CA 1
ATOM 1566 C C . LYS A 1 189 ? 11.055 -10.109 -11.164 1 93.62 189 LYS A C 1
ATOM 1568 O O . LYS A 1 189 ? 11.57 -9.219 -11.844 1 93.62 189 LYS A O 1
ATOM 1573 N N . HIS A 1 190 ? 10.781 -11.25 -11.648 1 92.25 190 HIS A N 1
ATOM 1574 C CA . HIS A 1 190 ? 11.039 -11.57 -13.047 1 92.25 190 HIS A CA 1
ATOM 1575 C C . HIS A 1 190 ? 10.172 -10.719 -13.969 1 92.25 190 HIS A C 1
ATOM 1577 O O . HIS A 1 190 ? 10.648 -10.242 -15.008 1 92.25 190 HIS A O 1
ATOM 1583 N N . PHE A 1 191 ? 8.914 -10.562 -13.57 1 95.12 191 PHE A N 1
ATOM 1584 C CA . PHE A 1 191 ? 8.031 -9.695 -14.344 1 95.12 191 PHE A CA 1
ATOM 1585 C C . PHE A 1 191 ? 8.586 -8.281 -14.406 1 95.12 191 PHE A C 1
ATOM 1587 O O . PHE A 1 191 ? 8.539 -7.637 -15.453 1 95.12 191 PHE A O 1
ATOM 1594 N N . TYR A 1 192 ? 9.008 -7.852 -13.281 1 94.81 192 TYR A N 1
ATOM 1595 C CA . TYR A 1 192 ? 9.555 -6.5 -13.172 1 94.81 192 TYR A CA 1
ATOM 1596 C C . TYR A 1 192 ? 10.734 -6.312 -14.117 1 94.81 192 TYR A C 1
ATOM 1598 O O . TYR A 1 192 ? 10.867 -5.262 -14.75 1 94.81 192 TYR A O 1
ATOM 1606 N N . ASP A 1 193 ? 11.539 -7.293 -14.328 1 91.81 193 ASP A N 1
ATOM 1607 C CA . ASP A 1 193 ? 12.75 -7.223 -15.141 1 91.81 193 ASP A CA 1
ATOM 1608 C C . ASP A 1 193 ? 12.43 -7.348 -16.625 1 91.81 193 ASP A C 1
ATOM 1610 O O . ASP A 1 193 ? 13.078 -6.719 -17.469 1 91.81 193 ASP A O 1
ATOM 1614 N N . SER A 1 194 ? 11.43 -8.094 -16.938 1 91.75 194 SER A N 1
ATOM 1615 C CA . SER A 1 194 ? 11.258 -8.453 -18.344 1 91.75 194 SER A CA 1
ATOM 1616 C C . SER A 1 194 ? 9.969 -7.867 -18.922 1 91.75 194 SER A C 1
ATOM 1618 O O . SER A 1 194 ? 9.859 -7.668 -20.125 1 91.75 194 SER A O 1
ATOM 1620 N N . HIS A 1 195 ? 8.969 -7.691 -18.078 1 94.81 195 HIS A N 1
ATOM 1621 C CA . HIS A 1 195 ? 7.656 -7.238 -18.531 1 94.81 195 HIS A CA 1
ATOM 1622 C C . HIS A 1 195 ? 7.125 -6.121 -17.641 1 94.81 195 HIS A C 1
ATOM 1624 O O . HIS A 1 195 ? 5.977 -6.168 -17.188 1 94.81 195 HIS A O 1
ATOM 1630 N N . LYS A 1 196 ? 7.867 -5.121 -17.5 1 95.25 196 LYS A N 1
ATOM 1631 C CA . LYS A 1 196 ? 7.605 -4.074 -16.516 1 95.25 196 LYS A CA 1
ATOM 1632 C C . LYS A 1 196 ? 6.293 -3.352 -16.828 1 95.25 196 LYS A C 1
ATOM 1634 O O . LYS A 1 196 ? 5.512 -3.076 -15.914 1 95.25 196 LYS A O 1
ATOM 1639 N N . GLU A 1 197 ? 6.07 -3.039 -18.016 1 95.75 197 GLU A N 1
ATOM 1640 C CA . GLU A 1 197 ? 4.887 -2.271 -18.391 1 95.75 197 GLU A CA 1
ATOM 1641 C C . GLU A 1 197 ? 3.607 -3.047 -18.094 1 95.75 197 GLU A C 1
ATOM 1643 O O . GLU A 1 197 ? 2.668 -2.502 -17.5 1 95.75 197 GLU A O 1
ATOM 1648 N N . LYS A 1 198 ? 3.607 -4.281 -18.484 1 96.5 198 LYS A N 1
ATOM 1649 C CA . LYS A 1 198 ? 2.438 -5.113 -18.219 1 96.5 198 LYS A CA 1
ATOM 1650 C C . LYS A 1 198 ? 2.23 -5.309 -16.719 1 96.5 198 LYS A C 1
ATOM 1652 O O . LYS A 1 198 ? 1.095 -5.309 -16.234 1 96.5 198 LYS A O 1
ATOM 1657 N N . LEU A 1 199 ? 3.328 -5.508 -16.062 1 97.81 199 LEU A N 1
ATOM 1658 C CA . LEU A 1 199 ? 3.25 -5.617 -14.609 1 97.81 199 LEU A CA 1
ATOM 1659 C C . LEU A 1 199 ? 2.66 -4.348 -14 1 97.81 199 LEU A C 1
ATOM 1661 O O . LEU A 1 199 ? 1.778 -4.418 -13.141 1 97.81 199 LEU A O 1
ATOM 1665 N N . ASN A 1 200 ? 3.109 -3.191 -14.469 1 96.88 200 ASN A N 1
ATOM 1666 C CA . ASN A 1 200 ? 2.604 -1.916 -13.969 1 96.88 200 ASN A CA 1
ATOM 1667 C C . ASN A 1 200 ? 1.094 -1.798 -14.164 1 96.88 200 ASN A C 1
ATOM 1669 O O . ASN A 1 200 ? 0.379 -1.354 -13.266 1 96.88 200 ASN A O 1
ATOM 1673 N N . ASP A 1 201 ? 0.689 -2.191 -15.281 1 97.12 201 ASP A N 1
ATOM 1674 C CA . ASP A 1 201 ? -0.74 -2.15 -15.578 1 97.12 201 ASP A CA 1
ATOM 1675 C C . ASP A 1 201 ? -1.523 -3.045 -14.617 1 97.12 201 ASP A C 1
ATOM 1677 O O . ASP A 1 201 ? -2.59 -2.662 -14.133 1 97.12 201 ASP A O 1
ATOM 1681 N N . LEU A 1 202 ? -1.044 -4.211 -14.359 1 98.19 202 LEU A N 1
ATOM 1682 C CA . LEU A 1 202 ? -1.684 -5.137 -13.438 1 98.19 202 LEU A CA 1
ATOM 1683 C C . LEU A 1 202 ? -1.759 -4.543 -12.031 1 98.19 202 LEU A C 1
ATOM 1685 O O . LEU A 1 202 ? -2.783 -4.664 -11.359 1 98.19 202 LEU A O 1
ATOM 1689 N N . MET A 1 203 ? -0.68 -3.92 -11.703 1 98.19 203 MET A N 1
ATOM 1690 C CA . MET A 1 203 ? -0.612 -3.373 -10.344 1 98.19 203 MET A CA 1
ATOM 1691 C C . MET A 1 203 ? -1.546 -2.176 -10.195 1 98.19 203 MET A C 1
ATOM 1693 O O . MET A 1 203 ? -2.102 -1.948 -9.117 1 98.19 203 MET A O 1
ATOM 1697 N N . VAL A 1 204 ? -1.751 -1.398 -11.219 1 97.62 204 VAL A N 1
ATOM 1698 C CA . VAL A 1 204 ? -2.746 -0.332 -11.211 1 97.62 204 VAL A CA 1
ATOM 1699 C C . VAL A 1 204 ? -4.141 -0.928 -11.047 1 97.62 204 VAL A C 1
ATOM 1701 O O . VAL A 1 204 ? -4.957 -0.411 -10.281 1 97.62 204 VAL A O 1
ATOM 1704 N N . THR A 1 205 ? -4.371 -1.994 -11.773 1 98 205 THR A N 1
ATOM 1705 C CA . THR A 1 205 ? -5.66 -2.668 -11.656 1 98 205 THR A CA 1
ATOM 1706 C C . THR A 1 205 ? -5.875 -3.17 -10.227 1 98 205 THR A C 1
ATOM 1708 O O . THR A 1 205 ? -6.984 -3.086 -9.695 1 98 205 THR A O 1
ATOM 1711 N N . ALA A 1 206 ? -4.848 -3.73 -9.633 1 98.44 206 ALA A N 1
ATOM 1712 C CA . ALA A 1 206 ? -4.934 -4.188 -8.25 1 98.44 206 ALA A CA 1
ATOM 1713 C C . ALA A 1 206 ? -5.309 -3.037 -7.316 1 98.44 206 ALA A C 1
ATOM 1715 O O . ALA A 1 206 ? -6.129 -3.207 -6.414 1 98.44 206 ALA A O 1
ATOM 1716 N N . ARG A 1 207 ? -4.68 -1.883 -7.543 1 97.75 207 ARG A N 1
ATOM 1717 C CA . ARG A 1 207 ? -5.012 -0.699 -6.758 1 97.75 207 ARG A CA 1
ATOM 1718 C C . ARG A 1 207 ? -6.469 -0.301 -6.953 1 97.75 207 ARG A C 1
ATOM 1720 O O . ARG A 1 207 ? -7.156 0.067 -5.996 1 97.75 207 ARG A O 1
ATOM 1727 N N . GLN A 1 208 ? -6.934 -0.356 -8.141 1 97 208 GLN A N 1
ATOM 1728 C CA . GLN A 1 208 ? -8.32 -0.015 -8.445 1 97 208 GLN A CA 1
ATOM 1729 C C . GLN A 1 208 ? -9.289 -0.933 -7.707 1 97 208 GLN A C 1
ATOM 1731 O O . GLN A 1 208 ? -10.305 -0.478 -7.188 1 97 208 GLN A O 1
ATOM 1736 N N . ILE A 1 209 ? -8.977 -2.176 -7.691 1 97.62 209 ILE A N 1
ATOM 1737 C CA . ILE A 1 209 ? -9.812 -3.143 -6.996 1 97.62 209 ILE A CA 1
ATOM 1738 C C . ILE A 1 209 ? -9.844 -2.826 -5.504 1 97.62 209 ILE A C 1
ATOM 1740 O O . ILE A 1 209 ? -10.906 -2.83 -4.879 1 97.62 209 ILE A O 1
ATOM 1744 N N . LEU A 1 210 ? -8.68 -2.576 -4.977 1 96.81 210 LEU A N 1
ATOM 1745 C CA . LEU A 1 210 ? -8.555 -2.262 -3.559 1 96.81 210 LEU A CA 1
ATOM 1746 C C . LEU A 1 210 ? -9.383 -1.034 -3.197 1 96.81 210 LEU A C 1
ATOM 1748 O O . LEU A 1 210 ? -9.93 -0.955 -2.096 1 96.81 210 LEU A O 1
ATOM 1752 N N . ILE A 1 211 ? -9.523 -0.097 -4.094 1 95.69 211 ILE A N 1
ATOM 1753 C CA . ILE A 1 211 ? -10.195 1.175 -3.855 1 95.69 211 ILE A CA 1
ATOM 1754 C C . ILE A 1 211 ? -11.695 1.011 -4.074 1 95.69 211 ILE A C 1
ATOM 1756 O O . ILE A 1 211 ? -12.5 1.467 -3.258 1 95.69 211 ILE A O 1
ATOM 1760 N N . LYS A 1 212 ? -12.078 0.356 -5.109 1 94.31 212 LYS A N 1
ATOM 1761 C CA . LYS A 1 212 ? -13.445 0.479 -5.594 1 94.31 212 LYS A CA 1
ATOM 1762 C C . LYS A 1 212 ? -14.273 -0.744 -5.211 1 94.31 212 LYS A C 1
ATOM 1764 O O . LYS A 1 212 ? -15.5 -0.653 -5.078 1 94.31 212 LYS A O 1
ATOM 1769 N N . GLU A 1 213 ? -13.562 -1.826 -5.129 1 92.88 213 GLU A N 1
ATOM 1770 C CA . GLU A 1 213 ? -14.32 -3.053 -4.898 1 92.88 213 GLU A CA 1
ATOM 1771 C C . GLU A 1 213 ? -14.445 -3.348 -3.406 1 92.88 213 GLU A C 1
ATOM 1773 O O . GLU A 1 213 ? -13.562 -2.988 -2.619 1 92.88 213 GLU A O 1
ATOM 1778 N N . ASN A 1 214 ? -15.555 -3.922 -3.127 1 90.56 214 ASN A N 1
ATOM 1779 C CA . ASN A 1 214 ? -15.766 -4.336 -1.744 1 90.56 214 ASN A CA 1
ATOM 1780 C C . ASN A 1 214 ? -15.344 -5.785 -1.519 1 90.56 214 ASN A C 1
ATOM 1782 O O . ASN A 1 214 ? -16.188 -6.641 -1.229 1 90.56 214 ASN A O 1
ATOM 1786 N N . VAL A 1 215 ? -14.125 -6.02 -1.546 1 94.44 215 VAL A N 1
ATOM 1787 C CA . VAL A 1 215 ? -13.578 -7.355 -1.305 1 94.44 215 VAL A CA 1
ATOM 1788 C C . VAL A 1 215 ? -13.359 -7.559 0.193 1 94.44 215 VAL A C 1
ATOM 1790 O O . VAL A 1 215 ? -13.352 -6.598 0.963 1 94.44 215 VAL A O 1
ATOM 1793 N N . CYS A 1 216 ? -13.281 -8.797 0.602 1 94.44 216 CYS A N 1
ATOM 1794 C CA . CYS A 1 216 ? -13.141 -9.094 2.021 1 94.44 216 CYS A CA 1
ATOM 1795 C C . CYS A 1 216 ? -11.781 -8.641 2.543 1 94.44 216 CYS A C 1
ATOM 1797 O O . CYS A 1 216 ? -10.875 -8.367 1.76 1 94.44 216 CYS A O 1
ATOM 1799 N N . SER A 1 217 ? -11.586 -8.578 3.824 1 94.19 217 SER A N 1
ATOM 1800 C CA . SER A 1 217 ? -10.398 -8.039 4.473 1 94.19 217 SER A CA 1
ATOM 1801 C C . SER A 1 217 ? -9.156 -8.852 4.105 1 94.19 217 SER A C 1
ATOM 1803 O O . SER A 1 217 ? -8.078 -8.281 3.9 1 94.19 217 SER A O 1
ATOM 1805 N N . ILE A 1 218 ? -9.297 -10.125 4.035 1 94.5 218 ILE A N 1
ATOM 1806 C CA . ILE A 1 218 ? -8.172 -10.992 3.693 1 94.5 218 ILE A CA 1
ATOM 1807 C C . ILE A 1 21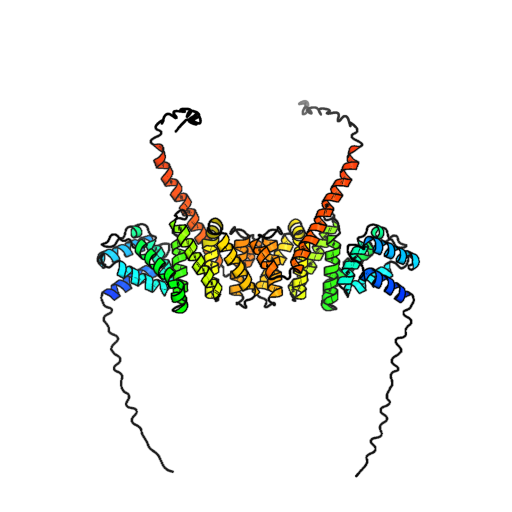8 ? -7.688 -10.672 2.279 1 94.5 218 ILE A C 1
ATOM 1809 O O . ILE A 1 218 ? -6.48 -10.609 2.029 1 94.5 218 ILE A O 1
ATOM 1813 N N . SER A 1 219 ? -8.594 -10.516 1.372 1 96.31 219 SER A N 1
ATOM 1814 C CA . SER A 1 219 ? -8.258 -10.172 -0.004 1 96.31 219 SER A CA 1
ATOM 1815 C C . SER A 1 219 ? -7.605 -8.797 -0.082 1 96.31 219 SER A C 1
ATOM 1817 O O . SER A 1 219 ? -6.652 -8.594 -0.84 1 96.31 219 SER A O 1
ATOM 1819 N N . ARG A 1 220 ? -8.086 -7.832 0.732 1 96.69 220 ARG A N 1
ATOM 1820 C CA . ARG A 1 220 ? -7.465 -6.512 0.782 1 96.69 220 ARG A CA 1
ATOM 1821 C C . ARG A 1 220 ? -6.02 -6.605 1.265 1 96.69 220 ARG A C 1
ATOM 1823 O O . ARG A 1 220 ? -5.133 -5.941 0.72 1 96.69 220 ARG A O 1
ATOM 1830 N N . GLN A 1 221 ? -5.887 -7.391 2.242 1 96.44 221 GLN A N 1
ATOM 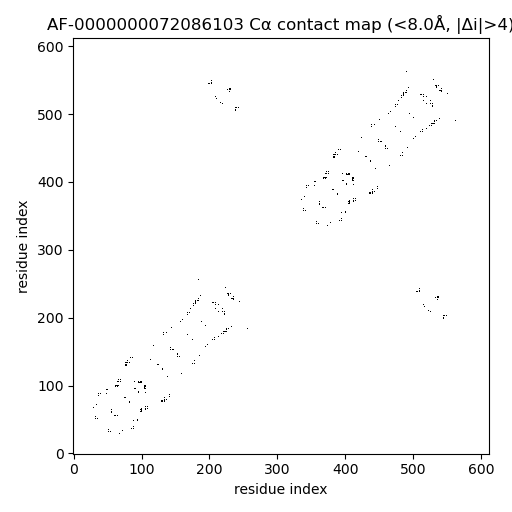1831 C CA . GLN A 1 221 ? -4.551 -7.602 2.793 1 96.44 221 GLN A CA 1
ATOM 1832 C C . GLN A 1 221 ? -3.604 -8.164 1.738 1 96.44 221 GLN A C 1
ATOM 1834 O O . GLN A 1 221 ? -2.457 -7.719 1.626 1 96.44 221 GLN A O 1
ATOM 1839 N N . LYS A 1 222 ? -4.066 -9.117 1.05 1 96.38 222 LYS A N 1
ATOM 1840 C CA . LYS A 1 222 ? -3.254 -9.75 0.017 1 96.38 222 LYS A CA 1
ATOM 1841 C C . LYS A 1 222 ? -2.906 -8.766 -1.096 1 96.38 222 LYS A C 1
ATOM 1843 O O . LYS A 1 222 ? -1.761 -8.711 -1.548 1 96.38 222 LYS A O 1
ATOM 1848 N N . LEU A 1 223 ? -3.885 -8.016 -1.532 1 97.81 223 LEU A N 1
ATOM 1849 C CA . LEU A 1 223 ? -3.635 -7.016 -2.566 1 97.81 223 LEU A CA 1
ATOM 1850 C C . LEU A 1 223 ? -2.641 -5.969 -2.08 1 97.81 223 LEU A C 1
ATOM 1852 O O . LEU A 1 223 ? -1.723 -5.59 -2.812 1 97.81 223 LEU A O 1
ATOM 1856 N N . LEU A 1 224 ? -2.852 -5.555 -0.874 1 97.81 224 LEU A N 1
ATOM 1857 C CA . LEU A 1 224 ? -1.951 -4.555 -0.311 1 97.81 224 LEU A CA 1
ATOM 1858 C C . LEU A 1 224 ? -0.533 -5.105 -0.198 1 97.81 224 LEU A C 1
ATOM 1860 O O . LEU A 1 224 ? 0.438 -4.387 -0.448 1 97.81 224 LEU A O 1
ATOM 1864 N N . TYR A 1 225 ? -0.406 -6.352 0.189 1 96.69 225 TYR A N 1
ATOM 1865 C CA . TYR A 1 225 ? 0.897 -7 0.262 1 96.69 225 TYR A CA 1
ATOM 1866 C C . TYR A 1 225 ? 1.592 -6.984 -1.094 1 96.69 225 TYR A C 1
ATOM 1868 O O . TYR A 1 225 ? 2.775 -6.652 -1.188 1 96.69 225 TYR A O 1
ATOM 1876 N N . ALA A 1 226 ? 0.864 -7.332 -2.1 1 97.38 226 ALA A N 1
ATOM 1877 C CA . ALA A 1 226 ? 1.401 -7.316 -3.459 1 97.38 226 ALA A CA 1
ATOM 1878 C C . ALA A 1 226 ? 1.87 -5.918 -3.848 1 97.38 226 ALA A C 1
ATOM 1880 O O . ALA A 1 226 ? 2.934 -5.758 -4.449 1 97.38 226 ALA A O 1
ATOM 1881 N N . ILE A 1 227 ? 1.118 -4.938 -3.494 1 97.75 227 ILE A N 1
ATOM 1882 C CA . ILE A 1 227 ? 1.432 -3.551 -3.816 1 97.75 227 ILE A CA 1
ATOM 1883 C C . ILE A 1 227 ? 2.697 -3.123 -3.076 1 97.75 227 ILE A C 1
ATOM 1885 O O . ILE A 1 227 ? 3.57 -2.473 -3.654 1 97.75 227 ILE A O 1
ATOM 1889 N N . ASP A 1 228 ? 2.791 -3.461 -1.85 1 97.19 228 ASP A N 1
ATOM 1890 C CA . ASP A 1 228 ? 3.979 -3.123 -1.07 1 97.19 228 ASP A CA 1
ATOM 1891 C C . ASP A 1 228 ? 5.223 -3.789 -1.653 1 97.19 228 ASP A C 1
ATOM 1893 O O . ASP A 1 228 ? 6.301 -3.188 -1.679 1 97.19 228 ASP A O 1
ATOM 1897 N N . LEU A 1 229 ? 5.102 -4.996 -2.121 1 96.81 229 LEU A N 1
ATOM 1898 C CA . LEU A 1 229 ? 6.219 -5.676 -2.762 1 96.81 229 LEU A CA 1
ATOM 1899 C C . LEU A 1 229 ? 6.645 -4.949 -4.031 1 96.81 229 LEU A C 1
ATOM 1901 O O . LEU A 1 229 ? 7.832 -4.684 -4.234 1 96.81 229 LEU A O 1
ATOM 1905 N N . GLU A 1 230 ? 5.707 -4.703 -4.867 1 97.19 230 GLU A N 1
ATOM 1906 C CA . GLU A 1 230 ? 5.98 -4.031 -6.137 1 97.19 230 GLU A CA 1
ATOM 1907 C C . GLU A 1 230 ? 6.617 -2.662 -5.91 1 97.19 230 GLU A C 1
ATOM 1909 O O . GLU A 1 230 ? 7.531 -2.27 -6.637 1 97.19 230 GLU A O 1
ATOM 1914 N N . SER A 1 231 ? 6.125 -1.934 -4.895 1 95.06 231 SER A N 1
ATOM 1915 C CA . SER A 1 231 ? 6.602 -0.581 -4.625 1 95.06 231 SER A CA 1
ATOM 1916 C C . SER A 1 231 ? 8.07 -0.586 -4.203 1 95.06 231 SER A C 1
ATOM 1918 O O . SER A 1 231 ? 8.734 0.448 -4.25 1 95.06 231 SER A O 1
ATOM 1920 N N . ARG A 1 232 ? 8.492 -1.694 -3.863 1 93.12 232 ARG A N 1
ATOM 1921 C CA . ARG A 1 232 ? 9.883 -1.82 -3.43 1 93.12 232 ARG A CA 1
ATOM 1922 C C . ARG A 1 232 ? 10.672 -2.703 -4.387 1 93.12 232 ARG A C 1
ATOM 1924 O O . ARG A 1 232 ? 11.641 -3.352 -3.982 1 93.12 232 ARG A O 1
ATOM 1931 N N . ASN A 1 233 ? 10.188 -2.811 -5.547 1 92.62 233 ASN A N 1
ATOM 1932 C CA . ASN A 1 233 ? 10.836 -3.557 -6.621 1 92.62 233 ASN A CA 1
ATOM 1933 C C . ASN A 1 233 ? 11.062 -5.016 -6.23 1 92.62 233 ASN A C 1
ATOM 1935 O O . ASN A 1 233 ? 12.078 -5.609 -6.602 1 92.62 233 ASN A O 1
ATOM 1939 N N . PHE A 1 234 ? 10.273 -5.543 -5.395 1 93.94 234 PHE A N 1
ATOM 1940 C CA . PHE A 1 234 ? 10.234 -6.941 -4.98 1 93.94 234 PHE A CA 1
ATOM 1941 C C . PHE A 1 234 ? 11.461 -7.305 -4.16 1 93.94 234 PHE A C 1
ATOM 1943 O O . PHE A 1 234 ? 11.883 -8.461 -4.137 1 93.94 234 PHE A O 1
ATOM 1950 N N . ASN A 1 235 ? 11.984 -6.266 -3.592 1 90.12 235 ASN A N 1
ATOM 1951 C CA . ASN A 1 235 ? 12.992 -6.5 -2.562 1 90.12 235 ASN A CA 1
ATOM 1952 C C . ASN A 1 235 ? 12.359 -6.848 -1.221 1 90.12 235 ASN A C 1
ATOM 1954 O O . ASN A 1 235 ? 11.141 -6.762 -1.067 1 90.12 235 ASN A O 1
ATOM 1958 N N . THR A 1 236 ? 13.242 -7.246 -0.351 1 90.5 236 THR A N 1
ATOM 1959 C CA . THR A 1 236 ? 12.766 -7.586 0.984 1 90.5 236 THR A CA 1
ATOM 1960 C C . THR A 1 236 ? 12.047 -6.398 1.619 1 90.5 236 THR A C 1
ATOM 1962 O O . THR A 1 236 ? 12.531 -5.266 1.544 1 90.5 236 THR A O 1
ATOM 1965 N N . LEU A 1 237 ? 10.93 -6.676 2.234 1 92.5 237 LEU A N 1
ATOM 1966 C CA . LEU A 1 237 ? 10.18 -5.621 2.91 1 92.5 237 LEU A CA 1
ATOM 1967 C C . LEU A 1 237 ? 10.922 -5.133 4.148 1 92.5 237 LEU A C 1
ATOM 1969 O O . LEU A 1 237 ? 11.633 -5.906 4.793 1 92.5 237 LEU A O 1
ATOM 1973 N N . PRO A 1 238 ? 10.797 -3.854 4.453 1 92.12 238 PRO A N 1
ATOM 1974 C CA . PRO A 1 238 ? 11.352 -3.379 5.723 1 92.12 238 PRO A CA 1
ATOM 1975 C C . PRO A 1 238 ? 10.781 -4.121 6.934 1 92.12 238 PRO A C 1
ATOM 1977 O O . PRO A 1 238 ? 9.688 -4.68 6.859 1 92.12 238 PRO A O 1
ATOM 1980 N N . VAL A 1 239 ? 11.422 -4.137 8.016 1 91.31 239 VAL A N 1
ATOM 1981 C CA . VAL A 1 239 ? 11.141 -4.934 9.211 1 91.31 239 VAL A CA 1
ATOM 1982 C C . VAL A 1 239 ? 9.734 -4.617 9.719 1 91.31 239 VAL A C 1
ATOM 1984 O O . VAL A 1 239 ? 9 -5.523 10.117 1 91.31 239 VAL A O 1
ATOM 1987 N N . ASN A 1 240 ? 9.414 -3.363 9.758 1 91.62 240 ASN A N 1
ATOM 1988 C CA . ASN A 1 240 ? 8.102 -2.977 10.266 1 91.62 240 ASN A CA 1
ATOM 1989 C C . ASN A 1 240 ? 6.977 -3.594 9.438 1 91.62 240 ASN A C 1
ATOM 1991 O O . ASN A 1 240 ? 5.969 -4.039 9.984 1 91.62 240 ASN A O 1
ATOM 1995 N N . LEU A 1 241 ? 7.145 -3.629 8.156 1 94.19 241 LEU A N 1
ATOM 1996 C CA . LEU A 1 241 ? 6.137 -4.219 7.285 1 94.19 241 LEU A CA 1
ATOM 1997 C C . LEU A 1 241 ? 6.133 -5.738 7.406 1 94.19 241 LEU A C 1
ATOM 1999 O O . LEU A 1 241 ? 5.078 -6.371 7.328 1 94.19 241 LEU A O 1
ATOM 2003 N N . GLN A 1 242 ? 7.305 -6.344 7.551 1 92.12 242 GLN A N 1
ATOM 2004 C CA . GLN A 1 242 ? 7.371 -7.781 7.789 1 92.12 242 GLN A CA 1
ATOM 2005 C C . GLN A 1 242 ? 6.57 -8.172 9.023 1 92.12 242 GLN A C 1
ATOM 2007 O O . GLN A 1 242 ? 5.777 -9.117 8.984 1 92.12 242 GLN A O 1
ATOM 2012 N N . LYS A 1 243 ? 6.797 -7.395 10.039 1 90.62 243 LYS A N 1
ATOM 2013 C CA . LYS A 1 243 ? 6.074 -7.641 11.281 1 90.62 243 LYS A CA 1
ATOM 2014 C C . LYS A 1 243 ? 4.574 -7.457 11.094 1 90.62 243 LYS A C 1
ATOM 2016 O O . LYS A 1 243 ? 3.777 -8.266 11.578 1 90.62 243 LYS A O 1
ATOM 2021 N N . PHE A 1 244 ? 4.301 -6.508 10.398 1 93.56 244 PHE A N 1
ATOM 2022 C CA . PHE A 1 244 ? 2.9 -6.184 10.141 1 93.56 244 PHE A CA 1
ATOM 2023 C C . PHE A 1 244 ? 2.213 -7.324 9.398 1 93.56 244 PHE A C 1
ATOM 2025 O O . PHE A 1 244 ? 1.173 -7.82 9.836 1 93.56 244 PHE A O 1
ATOM 2032 N N . TYR A 1 245 ? 2.734 -7.793 8.367 1 91.94 245 TYR A N 1
ATOM 2033 C CA . TYR A 1 245 ? 2.082 -8.805 7.539 1 91.94 245 TYR A CA 1
ATOM 2034 C C . TYR A 1 245 ? 2.176 -10.18 8.188 1 91.94 245 TYR A C 1
ATOM 2036 O O . TYR A 1 245 ? 1.29 -11.023 8.008 1 91.94 245 TYR A O 1
ATOM 2044 N N . ASN A 1 246 ? 3.211 -10.406 8.914 1 87.31 246 ASN A N 1
ATOM 2045 C CA . ASN A 1 246 ? 3.314 -11.656 9.656 1 87.31 246 ASN A CA 1
ATOM 2046 C C . ASN A 1 246 ? 2.211 -11.781 10.703 1 87.31 246 ASN A C 1
ATOM 2048 O O . ASN A 1 246 ? 1.729 -12.883 10.977 1 87.31 246 ASN A O 1
ATOM 2052 N N . SER A 1 247 ? 1.927 -10.727 11.188 1 83.62 247 SER A N 1
ATOM 2053 C CA . SER A 1 247 ? 0.869 -10.734 12.195 1 83.62 247 SER A CA 1
ATOM 2054 C C . SER A 1 247 ? -0.502 -10.922 11.555 1 83.62 247 SER A C 1
ATOM 2056 O O . SER A 1 247 ? -1.42 -11.453 12.188 1 83.62 247 SER A O 1
ATOM 2058 N N . GLN A 1 248 ? -0.639 -10.453 10.43 1 77.12 248 GLN A N 1
ATOM 2059 C CA . GLN A 1 248 ? -1.928 -10.469 9.742 1 77.12 248 GLN A CA 1
ATOM 2060 C C . GLN A 1 248 ? -2.092 -11.734 8.906 1 77.12 248 GLN A C 1
ATOM 2062 O O . GLN A 1 248 ? -3.199 -12.258 8.781 1 77.12 248 GLN A O 1
ATOM 2067 N N . LEU A 1 249 ? -0.977 -12 8.188 1 68.19 249 LEU A N 1
ATOM 2068 C CA . LEU A 1 249 ? -1.021 -13.109 7.238 1 68.19 249 LEU A CA 1
ATOM 2069 C C . LEU A 1 249 ? -0.53 -14.398 7.891 1 68.19 249 LEU A C 1
ATOM 2071 O O . LEU A 1 249 ? 0.369 -14.367 8.734 1 68.19 249 LEU A O 1
ATOM 2075 N N . ASN A 1 250 ? -1.423 -15.289 8.062 1 58.16 250 ASN A N 1
ATOM 2076 C CA . ASN A 1 250 ? -0.947 -16.562 8.586 1 58.16 250 ASN A CA 1
ATOM 2077 C C . ASN A 1 250 ? 0.454 -16.891 8.078 1 58.16 250 ASN A C 1
ATOM 2079 O O . ASN A 1 250 ? 0.786 -16.594 6.93 1 58.16 250 ASN A O 1
ATOM 2083 N N . LYS A 1 251 ? 1.423 -17.078 8.977 1 52.97 251 LYS A N 1
ATOM 2084 C CA . LYS A 1 251 ? 2.836 -17.391 8.773 1 52.97 251 LYS A CA 1
ATOM 2085 C C . LYS A 1 251 ? 3.049 -18.172 7.488 1 52.97 251 LYS A C 1
ATOM 2087 O O . LYS A 1 251 ? 4.074 -18.031 6.82 1 52.97 251 LYS A O 1
ATOM 2092 N N . THR A 1 252 ? 2.193 -18.938 7.152 1 48.12 252 THR A N 1
ATOM 2093 C CA . THR A 1 252 ? 2.4 -19.844 6.035 1 48.12 252 THR A CA 1
ATOM 2094 C C . THR A 1 252 ? 2.463 -19.078 4.715 1 48.12 252 THR A C 1
ATOM 2096 O O . THR A 1 252 ? 3.107 -19.531 3.766 1 48.12 252 THR A O 1
ATOM 2099 N N . PHE A 1 253 ? 1.813 -18 4.676 1 49.34 253 PHE A N 1
ATOM 2100 C CA . PHE A 1 253 ? 1.746 -17.297 3.4 1 49.34 253 PHE A CA 1
ATOM 2101 C C . PHE A 1 253 ? 3.107 -16.719 3.029 1 49.34 253 PHE A C 1
ATOM 2103 O O . PHE A 1 253 ? 3.504 -16.75 1.861 1 49.34 253 PHE A O 1
ATOM 2110 N N . ILE A 1 254 ? 3.854 -16.188 3.992 1 48.88 254 ILE A N 1
ATOM 2111 C CA . ILE A 1 254 ? 5.129 -15.523 3.734 1 48.88 254 ILE A CA 1
ATOM 2112 C C . ILE A 1 254 ? 6.242 -16.562 3.654 1 48.88 254 ILE A C 1
ATOM 2114 O O . ILE A 1 254 ? 7.164 -16.438 2.846 1 48.88 254 ILE A O 1
ATOM 2118 N N . GLN A 1 255 ? 6.277 -17.469 4.445 1 45.72 255 GLN A N 1
ATOM 2119 C CA . GLN A 1 255 ? 7.324 -18.484 4.496 1 45.72 255 GLN A CA 1
ATOM 2120 C C . GLN A 1 255 ? 7.383 -19.281 3.197 1 45.72 255 GLN A C 1
ATOM 2122 O O . GLN A 1 255 ? 8.461 -19.688 2.764 1 45.72 255 GLN A O 1
ATOM 2127 N N . GLU A 1 256 ? 6.359 -19.5 2.758 1 43.69 256 GLU A N 1
ATOM 2128 C CA . GLU A 1 256 ? 6.41 -20.188 1.476 1 43.69 256 GLU A CA 1
ATOM 2129 C C . GLU A 1 256 ? 7.145 -19.359 0.424 1 43.69 256 GLU A C 1
ATOM 2131 O O . GLU A 1 256 ? 7.691 -19.906 -0.536 1 43.69 256 GLU A O 1
ATOM 2136 N N . ASP A 1 257 ? 7.227 -18.062 0.613 1 44.06 257 ASP A N 1
ATOM 2137 C CA . ASP A 1 257 ? 7.926 -17.141 -0.273 1 44.06 257 ASP A CA 1
ATOM 2138 C C . ASP A 1 257 ? 9.43 -17.406 -0.286 1 44.06 257 ASP A C 1
ATOM 2140 O O . ASP A 1 257 ? 10.062 -17.359 -1.34 1 44.06 257 ASP A O 1
ATOM 2144 N N . ASN A 1 258 ? 9.945 -17.531 0.949 1 41 258 ASN A N 1
ATOM 2145 C CA . ASN A 1 258 ? 11.367 -17.812 1.05 1 41 258 ASN A CA 1
ATOM 2146 C C . ASN A 1 258 ? 11.711 -19.172 0.437 1 41 258 ASN A C 1
ATOM 2148 O O . ASN A 1 258 ? 12.789 -19.344 -0.131 1 41 258 ASN A O 1
ATOM 2152 N N . ASP A 1 259 ? 10.883 -19.984 0.622 1 41.75 259 ASP A N 1
ATOM 2153 C CA . ASP A 1 259 ? 11.203 -21.297 0.069 1 41.75 259 ASP A CA 1
ATOM 2154 C C . ASP A 1 259 ? 11.156 -21.281 -1.457 1 41.75 259 ASP A C 1
ATOM 2156 O O . ASP A 1 259 ? 11.969 -21.938 -2.113 1 41.75 259 ASP A O 1
ATOM 2160 N N . ILE A 1 260 ? 10.273 -20.562 -1.896 1 39.66 260 ILE A N 1
ATOM 2161 C CA . ILE A 1 260 ? 10.195 -20.469 -3.352 1 39.66 260 ILE A CA 1
ATOM 2162 C C . ILE A 1 260 ? 11.336 -19.609 -3.881 1 39.66 260 ILE A C 1
ATOM 2164 O O . ILE A 1 260 ? 11.984 -19.969 -4.871 1 39.66 260 ILE A O 1
ATOM 2168 N N . VAL A 1 261 ? 11.578 -18.531 -3.105 1 39.66 261 VAL A N 1
ATOM 2169 C CA . VAL A 1 261 ? 12.68 -17.672 -3.525 1 39.66 261 VAL A CA 1
ATOM 2170 C C . VAL A 1 261 ? 14.008 -18.406 -3.322 1 39.66 261 VAL A C 1
ATOM 2172 O O . VAL A 1 261 ? 14.898 -18.344 -4.176 1 39.66 261 VAL A O 1
ATOM 2175 N N . ASN A 1 262 ? 14.211 -19.062 -2.258 1 38.44 262 ASN A N 1
ATOM 2176 C CA . ASN A 1 262 ? 15.445 -19.781 -1.993 1 38.44 262 ASN A CA 1
ATOM 2177 C C . ASN A 1 262 ? 15.609 -20.969 -2.947 1 38.44 262 ASN A C 1
ATOM 2179 O O . ASN A 1 262 ? 16.734 -21.359 -3.254 1 38.44 262 ASN A O 1
ATOM 2183 N N . SER A 1 263 ? 14.625 -21.469 -3.35 1 35.44 263 SER A N 1
ATOM 2184 C CA . SER A 1 263 ? 14.805 -22.578 -4.281 1 35.44 263 SER A CA 1
ATOM 2185 C C . SER A 1 263 ? 15.266 -22.094 -5.648 1 35.44 263 SER A C 1
ATOM 2187 O O . SER A 1 263 ? 16.016 -22.781 -6.34 1 35.44 263 SER A O 1
ATOM 2189 N N . VAL A 1 264 ? 14.938 -20.953 -5.969 1 36.97 264 VAL A N 1
ATOM 2190 C CA . VAL A 1 264 ? 15.344 -20.406 -7.254 1 36.97 264 VAL A CA 1
ATOM 2191 C C . VAL A 1 264 ? 16.781 -19.906 -7.172 1 36.97 264 VAL A C 1
ATOM 2193 O O . VAL A 1 264 ? 17.562 -20.078 -8.109 1 36.97 264 VAL A O 1
ATOM 2196 N N . LEU A 1 265 ? 17.219 -19.391 -6.07 1 35.91 265 LEU A N 1
ATOM 2197 C CA . LEU A 1 265 ? 18.578 -18.875 -5.91 1 35.91 265 LEU A CA 1
ATOM 2198 C C . LEU A 1 265 ? 19.578 -20.016 -5.867 1 35.91 265 LEU A C 1
ATOM 2200 O O . LEU A 1 265 ? 20.766 -19.812 -6.145 1 35.91 265 LEU A O 1
ATOM 2204 N N . ARG A 1 266 ? 19.219 -21.094 -5.402 1 36.41 266 ARG A N 1
ATOM 2205 C CA . ARG A 1 266 ? 20.172 -22.188 -5.32 1 36.41 266 ARG A CA 1
ATOM 2206 C C . ARG A 1 266 ? 20.484 -22.75 -6.703 1 36.41 266 ARG A C 1
ATOM 2208 O O . ARG A 1 266 ? 21.516 -23.391 -6.906 1 36.41 266 ARG A O 1
ATOM 2215 N N . THR A 1 267 ? 19.594 -22.531 -7.57 1 34.16 267 THR A N 1
ATOM 2216 C CA . THR A 1 267 ? 19.859 -23.109 -8.883 1 34.16 267 THR A CA 1
ATOM 2217 C C . THR A 1 267 ? 20.828 -22.25 -9.68 1 34.16 267 THR A C 1
ATOM 2219 O O . THR A 1 267 ? 21.516 -22.734 -10.586 1 34.16 267 THR A O 1
ATOM 2222 N N . GLU A 1 268 ? 20.953 -20.984 -9.352 1 36.19 268 GLU A N 1
ATOM 2223 C CA . GLU A 1 268 ? 21.938 -20.172 -10.07 1 36.19 268 GLU A CA 1
ATOM 2224 C C . GLU A 1 268 ? 23.359 -20.547 -9.664 1 36.19 268 GLU A C 1
ATOM 2226 O O . GLU A 1 268 ? 24.281 -20.484 -10.477 1 36.19 268 GLU A O 1
ATOM 2231 N N . ASP A 1 269 ? 23.562 -20.906 -8.391 1 36 269 ASP A N 1
ATOM 2232 C CA . ASP A 1 269 ? 24.922 -21.25 -7.977 1 36 269 ASP A CA 1
ATOM 2233 C C . ASP A 1 269 ? 25.391 -22.562 -8.609 1 36 269 ASP A C 1
ATOM 2235 O O . ASP A 1 269 ? 26.562 -22.719 -8.938 1 36 269 ASP A O 1
ATOM 2239 N N . GLU A 1 270 ? 24.422 -23.438 -8.828 1 35.47 270 GLU A N 1
ATOM 2240 C CA . GLU A 1 270 ? 24.891 -24.734 -9.336 1 35.47 270 GLU A CA 1
ATOM 2241 C C . GLU A 1 270 ? 25.188 -24.656 -10.828 1 35.47 270 GLU A C 1
ATOM 2243 O O . GLU A 1 270 ? 25.969 -25.453 -11.352 1 35.47 270 GLU A O 1
ATOM 2248 N N . CYS A 1 271 ? 24.531 -23.703 -11.523 1 34.44 271 CYS A N 1
ATOM 2249 C CA . CYS A 1 271 ? 24.844 -23.656 -12.945 1 34.44 271 CYS A CA 1
ATOM 2250 C C . CYS A 1 271 ? 26.172 -22.938 -13.195 1 34.44 271 CYS A C 1
ATOM 2252 O O . CYS A 1 271 ? 26.703 -23 -14.297 1 34.44 271 CYS A O 1
ATOM 2254 N N . HIS A 1 272 ? 26.609 -22.047 -12.242 1 35.97 272 HIS A N 1
ATOM 2255 C CA . HIS A 1 272 ? 27.906 -21.422 -12.492 1 35.97 272 HIS A CA 1
ATOM 2256 C C . HIS A 1 272 ? 29.047 -22.438 -12.359 1 35.97 272 HIS A C 1
ATOM 2258 O O . HIS A 1 272 ? 30.156 -22.172 -12.812 1 35.97 272 HIS A O 1
ATOM 2264 N N . SER A 1 273 ? 28.797 -23.469 -11.594 1 33.88 273 SER A N 1
ATOM 2265 C CA . SER A 1 273 ? 29.984 -24.297 -11.391 1 33.88 273 SER A CA 1
ATOM 2266 C C . SER A 1 273 ? 30.328 -25.094 -12.648 1 33.88 273 SER A C 1
ATOM 2268 O O . SER A 1 273 ? 31.469 -25.5 -12.844 1 33.88 273 SER A O 1
ATOM 2270 N N . SER A 1 274 ? 29.281 -25.469 -13.461 1 32.44 274 SER A N 1
ATOM 2271 C CA . SER A 1 274 ? 29.672 -26.422 -14.484 1 32.44 274 SER A CA 1
ATOM 2272 C C . SER A 1 274 ? 30.344 -25.734 -15.664 1 32.44 274 SER A C 1
ATOM 2274 O O . SER A 1 274 ? 30.891 -26.406 -16.547 1 32.44 274 SER A O 1
ATOM 2276 N N . THR A 1 275 ? 30 -24.438 -15.82 1 32.34 275 THR A N 1
ATOM 2277 C CA . THR A 1 275 ? 30.516 -23.875 -17.062 1 32.34 275 THR A CA 1
ATOM 2278 C C . THR A 1 275 ? 32 -23.578 -16.953 1 32.34 275 THR A C 1
ATOM 2280 O O . THR A 1 275 ? 32.656 -23.266 -17.953 1 32.34 275 THR A O 1
ATOM 2283 N N . ASN A 1 276 ? 32.469 -23.484 -15.695 1 30.66 276 ASN A N 1
ATOM 2284 C CA . ASN A 1 276 ? 33.875 -23.047 -15.656 1 30.66 276 ASN A CA 1
ATOM 2285 C C . ASN A 1 276 ? 34.812 -24.141 -16.141 1 30.66 276 ASN A C 1
ATOM 2287 O O . ASN A 1 276 ? 36 -23.938 -16.219 1 30.66 276 ASN A O 1
ATOM 2291 N N . GLU A 1 277 ? 34.281 -25.391 -16.047 1 31.41 277 GLU A N 1
ATOM 2292 C CA . GLU A 1 277 ? 35.344 -26.359 -16.281 1 31.41 277 GLU A CA 1
ATOM 2293 C C . GLU A 1 277 ? 35.719 -26.422 -17.75 1 31.41 277 GLU A C 1
ATOM 2295 O O . GLU A 1 277 ? 36.75 -27.016 -18.109 1 31.41 277 GLU A O 1
ATOM 2300 N N . LEU A 1 278 ? 34.688 -26.109 -18.562 1 29.69 278 LEU A N 1
ATOM 2301 C CA . LEU A 1 278 ? 35 -26.5 -19.922 1 29.69 278 LEU A CA 1
ATOM 2302 C C . LEU A 1 278 ? 36.031 -25.547 -20.531 1 29.69 278 LEU A C 1
ATOM 2304 O O . LEU A 1 278 ? 36.75 -25.906 -21.469 1 29.69 278 LEU A O 1
ATOM 2308 N N . ASN A 1 279 ? 35.969 -24.266 -20 1 27.72 279 ASN A N 1
ATOM 2309 C CA . ASN A 1 279 ? 36.688 -23.328 -20.844 1 27.72 279 ASN A CA 1
ATOM 2310 C C . ASN A 1 279 ? 38.188 -23.5 -20.719 1 27.72 279 ASN A C 1
ATOM 2312 O O . ASN A 1 279 ? 38.969 -22.656 -21.203 1 27.72 279 ASN A O 1
ATOM 2316 N N . ASN A 1 280 ? 38.531 -24.297 -19.734 1 27.22 280 ASN A N 1
ATOM 2317 C CA . ASN A 1 280 ? 39.969 -24.172 -19.531 1 27.22 280 ASN A CA 1
ATOM 2318 C C . ASN A 1 280 ? 40.781 -24.641 -20.734 1 27.22 280 ASN A C 1
ATOM 2320 O O . ASN A 1 280 ? 42 -24.703 -20.688 1 27.22 280 ASN A O 1
ATOM 2324 N N . GLN A 1 281 ? 40.062 -25.547 -21.5 1 25.66 281 GLN A N 1
ATOM 2325 C CA . GLN A 1 281 ? 41.125 -26.266 -22.219 1 25.66 281 GLN A CA 1
ATOM 2326 C C . GLN A 1 281 ? 41.812 -25.344 -23.203 1 25.66 281 GLN A C 1
ATOM 2328 O O . GLN A 1 281 ? 43.062 -25.375 -23.328 1 25.66 281 GLN A O 1
ATOM 2333 N N . THR A 1 282 ? 41.125 -25.094 -24.406 1 24.12 282 THR A N 1
ATOM 2334 C CA . THR A 1 282 ? 41.875 -25.078 -25.656 1 24.12 282 THR A CA 1
ATOM 2335 C C . THR A 1 282 ? 42.469 -23.703 -25.906 1 24.12 282 THR A C 1
ATOM 2337 O O . THR A 1 282 ? 41.781 -22.766 -26.297 1 24.12 282 THR A O 1
ATOM 2340 N N . SER A 1 283 ? 43.094 -23.078 -24.938 1 24.2 283 SER A N 1
ATOM 2341 C CA . SER A 1 283 ? 43.688 -21.75 -25.109 1 24.2 283 SER A CA 1
ATOM 2342 C C . SER A 1 283 ? 44.656 -21.734 -26.281 1 24.2 283 SER A C 1
ATOM 2344 O O . SER A 1 283 ? 45.875 -21.812 -26.094 1 24.2 283 SER A O 1
ATOM 2346 N N . GLN A 1 284 ? 44.344 -22.516 -27.422 1 23.2 284 GLN A N 1
ATOM 2347 C CA . GLN A 1 284 ? 45.375 -22.453 -28.438 1 23.2 284 GLN A CA 1
ATOM 2348 C C . GLN A 1 284 ? 45.656 -21 -28.844 1 23.2 284 GLN A C 1
ATOM 2350 O O . GLN A 1 284 ? 44.75 -20.172 -28.891 1 23.2 284 GLN A O 1
ATOM 2355 N N . SER A 1 285 ? 46.906 -20.609 -28.781 1 24.12 285 SER A N 1
ATOM 2356 C CA . SER A 1 285 ? 47.719 -19.391 -28.953 1 24.12 285 SER A CA 1
ATOM 2357 C C . SER A 1 285 ? 47.469 -18.766 -30.312 1 24.12 285 SER A C 1
ATOM 2359 O O . SER A 1 285 ? 47.938 -19.281 -31.328 1 24.12 285 SER A O 1
ATOM 2361 N N . ILE A 1 286 ? 46.125 -18.641 -30.719 1 23.83 286 ILE A N 1
ATOM 2362 C CA . ILE A 1 286 ? 46.125 -18.219 -32.125 1 23.83 286 ILE A CA 1
ATOM 2363 C C . ILE A 1 286 ? 46.906 -16.906 -32.25 1 23.83 286 ILE A C 1
ATOM 2365 O O . ILE A 1 286 ? 46.656 -15.961 -31.516 1 23.83 286 ILE A O 1
ATOM 2369 N N . PRO A 1 287 ? 48.062 -16.953 -32.938 1 25.8 287 PRO A N 1
ATOM 2370 C CA . PRO A 1 287 ? 49.062 -15.891 -33.188 1 25.8 287 PRO A CA 1
ATOM 2371 C C . PRO A 1 287 ? 48.469 -14.695 -33.906 1 25.8 287 PRO A C 1
ATOM 2373 O O . PRO A 1 287 ? 47.906 -14.836 -35 1 25.8 287 PRO A O 1
ATOM 2376 N N . THR A 1 288 ? 47.562 -14.023 -33.188 1 21.34 288 THR A N 1
ATOM 2377 C CA . THR A 1 288 ? 46.844 -12.93 -33.844 1 21.34 288 THR A CA 1
ATOM 2378 C C . THR A 1 288 ? 47.844 -11.938 -34.438 1 21.34 288 THR A C 1
ATOM 2380 O O . THR A 1 288 ? 48.625 -11.328 -33.75 1 21.34 288 THR A O 1
ATOM 2383 N N . ASN A 1 289 ? 48.312 -12.305 -35.656 1 21.05 289 ASN A N 1
ATOM 2384 C CA . ASN A 1 289 ? 49.156 -11.523 -36.562 1 21.05 289 ASN A CA 1
ATOM 2385 C C . ASN A 1 289 ? 48.594 -10.117 -36.75 1 21.05 289 ASN A C 1
ATOM 2387 O O . ASN A 1 289 ? 47.438 -9.953 -37.156 1 21.05 289 ASN A O 1
ATOM 2391 N N . ASN A 1 290 ? 49 -9.25 -35.875 1 20.59 290 ASN A N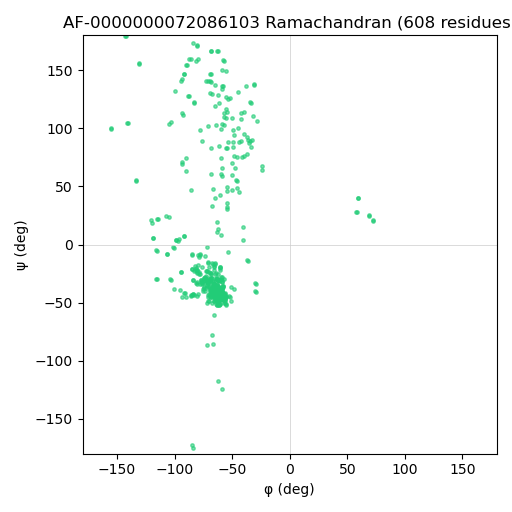 1
ATOM 2392 C CA . ASN A 1 290 ? 48.656 -7.832 -35.781 1 20.59 290 ASN A CA 1
ATOM 2393 C C . ASN A 1 290 ? 48.938 -7.098 -37.094 1 20.59 290 ASN A C 1
ATOM 2395 O O . ASN A 1 290 ? 49.156 -5.879 -37.094 1 20.59 290 ASN A O 1
ATOM 2399 N N . ARG A 1 291 ? 48.812 -7.836 -38.25 1 20.89 291 ARG A N 1
ATOM 2400 C CA . ARG A 1 291 ? 49.312 -7.105 -39.406 1 20.89 291 ARG A CA 1
ATOM 2401 C C . ARG A 1 291 ? 48.625 -5.75 -39.531 1 20.89 291 ARG A C 1
ATOM 2403 O O . ARG A 1 291 ? 47.406 -5.66 -39.375 1 20.89 291 ARG A O 1
ATOM 2410 N N . GLY A 1 292 ? 49.375 -4.719 -39.25 1 19.45 292 GLY A N 1
ATOM 2411 C CA . GLY A 1 292 ? 49.281 -3.271 -39.312 1 19.45 292 GLY A CA 1
ATOM 2412 C C . GLY A 1 292 ? 48.75 -2.781 -40.656 1 19.45 292 GLY A C 1
ATOM 2413 O O . GLY A 1 292 ? 49.375 -2.996 -41.688 1 19.45 292 GLY A O 1
ATOM 2414 N N . LEU A 1 293 ? 47.438 -3.131 -40.938 1 21.02 293 LEU A N 1
ATOM 2415 C CA . LEU A 1 293 ? 46.938 -2.764 -42.25 1 21.02 293 LEU A CA 1
ATOM 2416 C C . LEU A 1 293 ? 47.219 -1.302 -42.562 1 21.02 293 LEU A C 1
ATOM 2418 O O . LEU A 1 293 ? 47.031 -0.43 -41.719 1 21.02 293 LEU A O 1
ATOM 2422 N N . ARG A 1 294 ? 48.156 -1.083 -43.5 1 19.02 294 ARG A N 1
ATOM 2423 C CA . ARG A 1 294 ? 48.781 0.033 -44.188 1 19.02 294 ARG A CA 1
ATOM 2424 C C . ARG A 1 294 ? 47.781 1.054 -44.656 1 19.02 294 ARG A C 1
ATOM 2426 O O . ARG A 1 294 ? 46.625 0.704 -44.938 1 19.02 294 ARG A O 1
ATOM 2433 N N . ALA A 1 295 ? 48.062 2.391 -44.344 1 20.42 295 ALA A N 1
ATOM 2434 C CA . ALA A 1 295 ? 47.531 3.711 -44.656 1 20.42 295 ALA A CA 1
ATOM 2435 C C . ALA A 1 295 ? 47.25 3.859 -46.125 1 20.42 295 ALA A C 1
ATOM 2437 O O . ALA A 1 295 ? 48.156 3.709 -46.969 1 20.42 295 ALA A O 1
ATOM 2438 N N . ILE A 1 296 ? 46.094 3.203 -46.594 1 18 296 ILE A N 1
ATOM 2439 C CA . ILE A 1 296 ? 45.875 3.293 -48.031 1 18 296 ILE A CA 1
ATOM 2440 C C . ILE A 1 296 ? 46 4.746 -48.5 1 18 296 ILE A C 1
ATOM 2442 O O . ILE A 1 296 ? 45.344 5.629 -47.969 1 18 296 ILE A O 1
ATOM 2446 N N . ARG A 1 297 ? 47.125 5.152 -49.031 1 19.38 297 ARG A N 1
ATOM 2447 C CA . ARG A 1 297 ? 47.656 6.32 -49.719 1 19.38 297 ARG A CA 1
ATOM 2448 C C . ARG A 1 297 ? 46.75 6.742 -50.844 1 19.38 297 ARG A C 1
ATOM 2450 O O . ARG A 1 297 ? 46.406 5.926 -51.719 1 19.38 297 ARG A O 1
ATOM 2457 N N . GLY A 1 298 ? 45.656 7.582 -50.375 1 17.34 298 GLY A N 1
ATOM 2458 C CA . GLY A 1 298 ? 44.75 8.156 -51.375 1 17.34 298 GLY A CA 1
ATOM 2459 C C . GLY A 1 298 ? 45.5 8.57 -52.625 1 17.34 298 GLY A C 1
ATOM 2460 O O . GLY A 1 298 ? 46.688 8.906 -52.594 1 17.34 298 GLY A O 1
ATOM 2461 N N . LEU A 1 299 ? 44.844 8.211 -53.844 1 17.25 299 LEU A N 1
ATOM 2462 C CA . LEU A 1 299 ? 45.094 8.164 -55.281 1 17.25 299 LEU A CA 1
ATOM 2463 C C . LEU A 1 299 ? 45.531 9.531 -55.781 1 17.25 299 LEU A C 1
ATOM 2465 O O . LEU A 1 299 ? 45.125 10.562 -55.25 1 17.25 299 LEU A O 1
ATOM 2469 N N . GLY A 1 300 ? 46.375 9.586 -56.844 1 17.34 300 GLY A N 1
ATOM 2470 C CA . GLY A 1 300 ? 47.219 10.164 -57.844 1 17.34 300 GLY A CA 1
ATOM 2471 C C . GLY A 1 300 ? 46.5 11.156 -58.75 1 17.34 300 GLY A C 1
ATOM 2472 O O . GLY A 1 300 ? 45.375 11.562 -58.469 1 17.34 300 GLY A O 1
ATOM 2473 N N . ALA A 1 301 ? 46.531 10.953 -60.219 1 19.33 301 ALA A N 1
ATOM 2474 C CA . ALA A 1 301 ? 47.125 11.586 -61.375 1 19.33 301 ALA A CA 1
ATOM 2475 C C . ALA A 1 301 ? 46.125 12.484 -62.094 1 19.33 301 ALA A C 1
ATOM 2477 O O . ALA A 1 301 ? 44.938 12.141 -62.219 1 19.33 301 ALA A O 1
ATOM 2478 N N . VAL A 1 302 ? 46.5 13.883 -62.5 1 20.97 302 VAL A N 1
ATOM 2479 C CA . VAL A 1 302 ? 46.219 15.008 -63.375 1 20.97 302 VAL A CA 1
ATOM 2480 C C . VAL A 1 302 ? 46.219 14.531 -64.812 1 20.97 302 VAL A C 1
ATOM 2482 O O . VAL A 1 302 ? 45.812 15.266 -65.75 1 20.97 302 VAL A O 1
ATOM 2485 N N . ASP A 1 303 ? 46.469 13.5 -65.562 1 19.12 303 ASP A N 1
ATOM 2486 C CA . ASP A 1 303 ? 47 13.805 -66.875 1 19.12 303 ASP A CA 1
ATOM 2487 C C . ASP A 1 303 ? 45.938 14.539 -67.75 1 19.12 303 ASP A C 1
ATOM 2489 O O . ASP A 1 303 ? 46.25 15.539 -68.375 1 19.12 303 ASP A O 1
ATOM 2493 N N . ASN A 1 304 ? 44.969 13.914 -68.5 1 19.75 304 ASN A N 1
ATOM 2494 C CA . ASN A 1 304 ? 44.969 14.094 -70 1 19.75 304 ASN A CA 1
ATOM 2495 C C . ASN A 1 304 ? 44.375 15.453 -70.375 1 19.75 304 ASN A C 1
ATOM 2497 O O . ASN A 1 304 ? 43.219 15.742 -70.062 1 19.75 304 ASN A O 1
ATOM 2501 N N . ALA A 1 305 ? 45.344 16.422 -70.625 1 17.05 305 ALA A N 1
ATOM 2502 C CA . ALA A 1 305 ? 45.781 17.219 -71.812 1 17.05 305 ALA A CA 1
ATOM 2503 C C . ALA A 1 305 ? 45.938 16.344 -73.062 1 17.05 305 ALA A C 1
ATOM 2505 O O . ALA A 1 305 ? 46.844 15.539 -73.125 1 17.05 305 ALA A O 1
ATOM 2506 N N . LYS A 1 306 ? 45 15.492 -73.688 1 18.42 306 LYS A N 1
ATOM 2507 C CA . LYS A 1 306 ? 44.25 16.047 -74.812 1 18.42 306 LYS A CA 1
ATOM 2508 C C . LYS A 1 306 ? 43 16.797 -74.312 1 18.42 306 LYS A C 1
ATOM 2510 O O . LYS A 1 306 ? 42.375 16.375 -73.375 1 18.42 306 LYS A O 1
ATOM 2515 N N . MET B 1 1 ? -74.812 15.242 21.578 1 22.25 1 MET B N 1
ATOM 2516 C CA . MET B 1 1 ? -74.375 16.344 20.766 1 22.25 1 MET B CA 1
ATOM 2517 C C . MET B 1 1 ? -73.438 17.25 21.562 1 22.25 1 MET B C 1
ATOM 2519 O O . MET B 1 1 ? -73.125 18.375 21.156 1 22.25 1 MET B O 1
ATOM 2523 N N . VAL B 1 2 ? -72.812 16.875 22.625 1 25.52 2 VAL B N 1
ATOM 2524 C CA . VAL B 1 2 ? -72.375 17.641 23.797 1 25.52 2 VAL B CA 1
ATOM 2525 C C . VAL B 1 2 ? -71.125 18.469 23.453 1 25.52 2 VAL B C 1
ATOM 2527 O O . VAL B 1 2 ? -70.125 17.906 23.062 1 25.52 2 VAL B O 1
ATOM 2530 N N . SER B 1 3 ? -71.375 19.781 22.938 1 22.95 3 SER B N 1
ATOM 2531 C CA . SER B 1 3 ? -70.5 20.688 22.203 1 22.95 3 SER B CA 1
ATOM 2532 C C . SER B 1 3 ? -69.375 21.219 23.078 1 22.95 3 SER B C 1
ATOM 2534 O O . SER B 1 3 ? -69.625 21.938 24.047 1 22.95 3 SER B O 1
ATOM 2536 N N . ILE B 1 4 ? -68.5 20.344 23.625 1 26.02 4 ILE B N 1
ATOM 2537 C CA . ILE B 1 4 ? -67.562 20.703 24.672 1 26.02 4 ILE B CA 1
ATOM 2538 C C . ILE B 1 4 ? -66.625 21.781 24.172 1 26.02 4 ILE B C 1
ATOM 2540 O O . ILE B 1 4 ? -65.875 21.547 23.234 1 26.02 4 ILE B O 1
ATOM 2544 N N . GLY B 1 5 ? -67 23.078 24.234 1 21.09 5 GLY B N 1
ATOM 2545 C CA . GLY B 1 5 ? -66.438 24.312 23.688 1 21.09 5 GLY B CA 1
ATOM 2546 C C . GLY B 1 5 ? -65.062 24.641 24.234 1 21.09 5 GLY B C 1
ATOM 2547 O O . GLY B 1 5 ? -64.562 25.719 23.969 1 21.09 5 GLY B O 1
ATOM 2548 N N . ARG B 1 6 ? -64.312 23.781 24.969 1 25.95 6 ARG B N 1
ATOM 2549 C CA . ARG B 1 6 ? -63.438 24.375 25.984 1 25.95 6 ARG B CA 1
ATOM 2550 C C . ARG B 1 6 ? -62.312 25.156 25.312 1 25.95 6 ARG B C 1
ATOM 2552 O O . ARG B 1 6 ? -61.5 24.594 24.562 1 25.95 6 ARG B O 1
ATOM 2559 N N . GLY B 1 7 ? -62.531 26.422 24.891 1 21.89 7 GLY B N 1
ATOM 2560 C CA . GLY B 1 7 ? -61.75 27.406 24.156 1 21.89 7 GLY B CA 1
ATOM 2561 C C . GLY B 1 7 ? -60.469 27.797 24.844 1 21.89 7 GLY B C 1
ATOM 2562 O O . GLY B 1 7 ? -60.5 28.484 25.875 1 21.89 7 GLY B O 1
ATOM 2563 N N . ARG B 1 8 ? -59.688 26.859 25.422 1 25.81 8 ARG B N 1
ATOM 2564 C CA . ARG B 1 8 ? -58.625 27.266 26.344 1 25.81 8 ARG B CA 1
ATOM 2565 C C . ARG B 1 8 ? -57.688 28.281 25.672 1 25.81 8 ARG B C 1
ATOM 2567 O O . ARG B 1 8 ? -57.406 28.188 24.484 1 25.81 8 ARG B O 1
ATOM 2574 N N . GLY B 1 9 ? -57.688 29.5 26.172 1 23 9 GLY B N 1
ATOM 2575 C CA . GLY B 1 9 ? -57.031 30.781 25.969 1 23 9 GLY B CA 1
ATOM 2576 C C . GLY B 1 9 ? -55.531 30.688 25.859 1 23 9 GLY B C 1
ATOM 2577 O O . GLY B 1 9 ? -54.844 30.25 26.797 1 23 9 GLY B O 1
ATOM 2578 N N . TRP B 1 10 ? -54.969 30.234 24.703 1 23.41 10 TRP B N 1
ATOM 2579 C CA . TRP B 1 10 ? -53.562 30.047 24.359 1 23.41 10 TRP B CA 1
ATOM 2580 C C . TRP B 1 10 ? -52.781 31.359 24.453 1 23.41 10 TRP B C 1
ATOM 2582 O O . TRP B 1 10 ? -53.062 32.281 23.703 1 23.41 10 TRP B O 1
ATOM 2592 N N . ALA B 1 11 ? -52.75 31.938 25.672 1 26.12 11 ALA B N 1
ATOM 2593 C CA . ALA B 1 11 ? -52.031 33.188 25.859 1 26.12 11 ALA B CA 1
ATOM 2594 C C . ALA B 1 11 ? -50.656 33.125 25.172 1 26.12 11 ALA B C 1
ATOM 2596 O O . ALA B 1 11 ? -49.875 32.188 25.375 1 26.12 11 ALA B O 1
ATOM 2597 N N . GLN B 1 12 ? -50.531 33.688 24.016 1 24.73 12 GLN B N 1
ATOM 2598 C CA . GLN B 1 12 ? -49.469 34.031 23.078 1 24.73 12 GLN B CA 1
ATOM 2599 C C . GLN B 1 12 ? -48.344 34.781 23.781 1 24.73 12 GLN B C 1
ATOM 2601 O O . GLN B 1 12 ? -48.5 35.969 24.125 1 24.73 12 GLN B O 1
ATOM 2606 N N . ASN B 1 13 ? -47.938 34.25 24.922 1 24.86 13 ASN B N 1
ATOM 2607 C CA . ASN B 1 13 ? -46.875 35.031 25.547 1 24.86 13 ASN B CA 1
ATOM 2608 C C . ASN B 1 13 ? -45.812 35.469 24.531 1 24.86 13 ASN B C 1
ATOM 2610 O O . ASN B 1 13 ? -45.188 34.625 23.875 1 24.86 13 ASN B O 1
ATOM 2614 N N . ASP B 1 14 ? -46.062 36.562 23.953 1 25.05 14 ASP B N 1
ATOM 2615 C CA . ASP B 1 14 ? -45.188 37.375 23.094 1 25.05 14 ASP B CA 1
ATOM 2616 C C . ASP B 1 14 ? -43.812 37.531 23.688 1 25.05 14 ASP B C 1
ATOM 2618 O O . ASP B 1 14 ? -43.625 38.25 24.656 1 25.05 14 ASP B O 1
ATOM 2622 N N . LYS B 1 15 ? -43.156 36.438 24 1 32.5 15 LYS B N 1
ATOM 2623 C CA . LYS B 1 15 ? -41.781 36.594 24.453 1 32.5 15 LYS B CA 1
ATOM 2624 C C . LYS B 1 15 ? -41.062 37.688 23.703 1 32.5 15 LYS B C 1
ATOM 2626 O O . LYS B 1 15 ? -41.094 37.719 22.469 1 32.5 15 LYS B O 1
ATOM 2631 N N . ASN B 1 16 ? -41.125 38.844 24.266 1 25.78 16 ASN B N 1
ATOM 2632 C CA . ASN B 1 16 ? -40.438 40.062 23.812 1 25.78 16 ASN B CA 1
ATOM 2633 C C . ASN B 1 16 ? -39.062 39.719 23.219 1 25.78 16 ASN B C 1
ATOM 2635 O O . ASN B 1 16 ? -38.219 39.094 23.891 1 25.78 16 ASN B O 1
ATOM 2639 N N . LEU B 1 17 ? -38.969 39.406 21.938 1 30.42 17 LEU B N 1
ATOM 2640 C CA . LEU B 1 17 ? -37.75 39.312 21.125 1 30.42 17 LEU B CA 1
ATOM 2641 C C . LEU B 1 17 ? -36.781 40.406 21.469 1 30.42 17 LEU B C 1
ATOM 2643 O O . LEU B 1 17 ? -37.094 41.594 21.328 1 30.42 17 LEU B O 1
ATOM 2647 N N . SER B 1 18 ? -36.156 40.188 22.578 1 29.8 18 SER B N 1
ATOM 2648 C CA . SER B 1 18 ? -35.094 41.125 22.875 1 29.8 18 SER B CA 1
ATOM 2649 C C . SER B 1 18 ? -34.438 41.625 21.578 1 29.8 18 SER B C 1
ATOM 2651 O O . SER B 1 18 ? -34.219 40.844 20.656 1 29.8 18 SER B O 1
ATOM 2653 N N . ARG B 1 19 ? -34.625 42.812 21.266 1 32.41 19 ARG B N 1
ATOM 2654 C CA . ARG B 1 19 ? -34.094 43.469 20.078 1 32.41 19 ARG B CA 1
ATOM 2655 C C . ARG B 1 19 ? -32.594 43.188 19.938 1 32.41 19 ARG B C 1
ATOM 2657 O O . ARG B 1 19 ? -31.828 43.375 20.891 1 32.41 19 ARG B O 1
ATOM 2664 N N . PRO B 1 20 ? -32.25 42.188 19.188 1 35.66 20 PRO B N 1
ATOM 2665 C CA . PRO B 1 20 ? -30.844 41.875 18.953 1 35.66 20 PRO B CA 1
ATOM 2666 C C . PRO B 1 20 ? -29.984 43.125 18.734 1 35.66 20 PRO B C 1
ATOM 2668 O O . PRO B 1 20 ? -28.906 43.031 18.125 1 35.66 20 PRO B O 1
ATOM 2671 N N . GLY B 1 21 ? -30.562 44.312 18.859 1 33.72 21 GLY B N 1
ATOM 2672 C CA . GLY B 1 21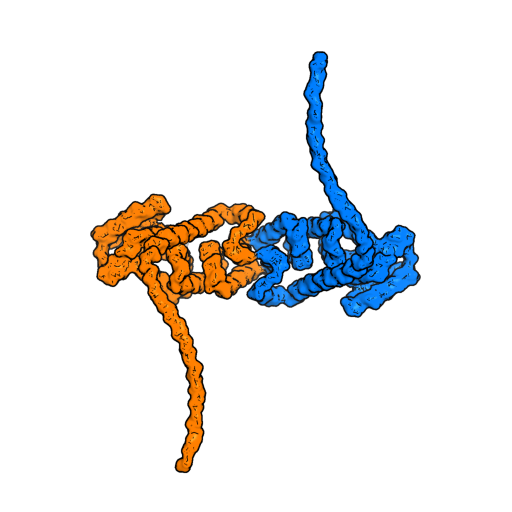 ? -29.781 45.469 18.406 1 33.72 21 GLY B CA 1
ATOM 2673 C C . GLY B 1 21 ? -28.5 45.656 19.188 1 33.72 21 GLY B C 1
ATOM 2674 O O . GLY B 1 21 ? -28.328 46.656 19.891 1 33.72 21 GLY B O 1
ATOM 2675 N N . ARG B 1 22 ? -28.141 44.656 19.922 1 36.88 22 ARG B N 1
ATOM 2676 C CA . ARG B 1 22 ? -26.891 45 20.609 1 36.88 22 ARG B CA 1
ATOM 2677 C C . ARG B 1 22 ? -25.938 45.719 19.656 1 36.88 22 ARG B C 1
ATOM 2679 O O . ARG B 1 22 ? -25.812 45.375 18.484 1 36.88 22 ARG B O 1
ATOM 2686 N N . SER B 1 23 ? -25.672 46.906 19.875 1 35.22 23 SER B N 1
ATOM 2687 C CA . SER B 1 23 ? -24.641 47.719 19.219 1 35.22 23 SER B CA 1
ATOM 2688 C C . SER B 1 23 ? -23.422 46.875 18.891 1 35.22 23 SER B C 1
ATOM 2690 O O . SER B 1 23 ? -22.875 46.188 19.766 1 35.22 23 SER B O 1
ATOM 2692 N N . LEU B 1 24 ? -23.297 46.219 17.75 1 40.16 24 LEU B N 1
ATOM 2693 C CA . LEU B 1 24 ? -21.969 45.781 17.359 1 40.16 24 LEU B CA 1
ATOM 2694 C C . LEU B 1 24 ? -20.891 46.625 18.016 1 40.16 24 LEU B C 1
ATOM 2696 O O . LEU B 1 24 ? -20.734 47.812 17.656 1 40.16 24 LEU B O 1
ATOM 2700 N N . TYR B 1 25 ? -20.719 46.656 19.25 1 41.66 25 TYR B N 1
ATOM 2701 C CA . TYR B 1 25 ? -19.719 47.438 20 1 41.66 25 TYR B CA 1
ATOM 2702 C C . TYR B 1 25 ? -18.469 47.625 19.172 1 41.66 25 TYR B C 1
ATOM 2704 O O . TYR B 1 25 ? -18.172 46.844 18.266 1 41.66 25 TYR B O 1
ATOM 2712 N N . SER B 1 26 ? -17.906 48.875 19.203 1 45.69 26 SER B N 1
ATOM 2713 C CA . SER B 1 26 ? -16.688 49.312 18.531 1 45.69 26 SER B CA 1
ATOM 2714 C C . SER B 1 26 ? -15.695 48.156 18.359 1 45.69 26 SER B C 1
ATOM 2716 O O . SER B 1 26 ? -15.055 48.031 17.312 1 45.69 26 SER B O 1
ATOM 2718 N N . ASP B 1 27 ? -15.664 47.438 19.406 1 51.03 27 ASP B N 1
ATOM 2719 C CA . ASP B 1 27 ? -14.719 46.344 19.453 1 51.03 27 ASP B CA 1
ATOM 2720 C C . ASP B 1 27 ? -15.055 45.281 18.391 1 51.03 27 ASP B C 1
ATOM 2722 O O . ASP B 1 27 ? -14.148 44.688 17.797 1 51.03 27 ASP B O 1
ATOM 2726 N N . ASP B 1 28 ? -16.438 45.156 18.094 1 60.22 28 ASP B N 1
ATOM 2727 C CA . ASP B 1 28 ? -16.922 44.188 17.141 1 60.22 28 ASP B CA 1
ATOM 2728 C C . ASP B 1 28 ? -16.672 44.656 15.703 1 60.22 28 ASP B C 1
ATOM 2730 O O . ASP B 1 28 ? -16.391 43.844 14.82 1 60.22 28 ASP B O 1
ATOM 2734 N N . ILE B 1 29 ? -16.734 46 15.602 1 55.59 29 ILE B N 1
ATOM 2735 C CA . ILE B 1 29 ? -16.547 46.562 14.266 1 55.59 29 ILE B CA 1
ATOM 2736 C C . ILE B 1 29 ? -15.094 46.344 13.828 1 55.59 29 ILE B C 1
ATOM 2738 O O . ILE B 1 29 ? -14.836 46 12.68 1 55.59 29 ILE B O 1
ATOM 2742 N N . ASP B 1 30 ? -14.211 46.656 14.805 1 67.38 30 ASP B N 1
ATOM 2743 C CA . ASP B 1 30 ? -12.797 46.5 14.477 1 67.38 30 ASP B CA 1
ATOM 2744 C C . ASP B 1 30 ? -12.461 45.062 14.102 1 67.38 30 ASP B C 1
ATOM 2746 O O . ASP B 1 30 ? -11.742 44.812 13.125 1 67.38 30 ASP B O 1
ATOM 2750 N N . TYR B 1 31 ? -13.258 44.344 14.734 1 80.25 31 TYR B N 1
ATOM 2751 C CA . TYR B 1 31 ? -12.984 42.938 14.445 1 80.25 31 TYR B CA 1
ATOM 2752 C C . TYR B 1 31 ? -13.5 42.531 13.07 1 80.25 31 TYR B C 1
ATOM 2754 O O . TYR B 1 31 ? -12.836 41.812 12.336 1 80.25 31 TYR B O 1
ATOM 2762 N N . VAL B 1 32 ? -14.586 43.156 12.766 1 84.75 32 VAL B N 1
ATOM 2763 C CA . VAL B 1 32 ? -15.18 42.875 11.469 1 84.75 32 VAL B CA 1
ATOM 2764 C C . VAL B 1 32 ? -14.258 43.344 10.352 1 84.75 32 VAL B C 1
ATOM 2766 O O . VAL B 1 32 ? -14.156 42.719 9.305 1 84.75 32 VAL B O 1
ATOM 2769 N N . ASN B 1 33 ? -13.555 44.469 10.633 1 88.38 33 ASN B N 1
ATOM 2770 C CA . ASN B 1 33 ? -12.625 44.969 9.648 1 88.38 33 ASN B CA 1
ATOM 2771 C C . ASN B 1 33 ? -11.445 44.031 9.422 1 88.38 33 ASN B C 1
ATOM 2773 O O . ASN B 1 33 ? -10.992 43.875 8.289 1 88.38 33 ASN B O 1
ATOM 2777 N N . PHE B 1 34 ? -10.961 43.469 10.508 1 91.94 34 PHE B N 1
ATOM 2778 C CA . PHE B 1 34 ? -9.891 42.469 10.391 1 91.94 34 PHE B CA 1
ATOM 2779 C C . PHE B 1 34 ? -10.359 41.25 9.594 1 91.94 34 PHE B C 1
ATOM 2781 O O . PHE B 1 34 ? -9.648 40.781 8.711 1 91.94 34 PHE B O 1
ATOM 2788 N N . LEU B 1 35 ? -11.594 40.812 9.867 1 94.19 35 LEU B N 1
ATOM 2789 C CA . LEU B 1 35 ? -12.133 39.625 9.211 1 94.19 35 LEU B CA 1
ATOM 2790 C C . LEU B 1 35 ? -12.297 39.844 7.715 1 94.19 35 LEU B C 1
ATOM 2792 O O . LEU B 1 35 ? -11.922 39 6.906 1 94.19 35 LEU B O 1
ATOM 2796 N N . ASN B 1 36 ? -12.812 41 7.445 1 94 36 ASN B N 1
ATOM 2797 C CA . ASN B 1 36 ? -13.023 41.344 6.043 1 94 36 ASN B CA 1
ATOM 2798 C C . ASN B 1 36 ? -11.703 41.438 5.285 1 94 36 ASN B C 1
ATOM 2800 O O . ASN B 1 36 ? -11.594 40.969 4.148 1 94 36 ASN B O 1
ATOM 2804 N N . LEU B 1 37 ? -10.773 42.062 5.914 1 95.31 37 LEU B N 1
ATOM 2805 C CA . LEU B 1 37 ? -9.461 42.219 5.297 1 95.31 37 LEU B CA 1
ATOM 2806 C C . LEU B 1 37 ? -8.828 40.844 5.02 1 95.31 37 LEU B C 1
ATOM 2808 O O . LEU B 1 37 ? -8.383 40.594 3.898 1 95.31 37 LEU B O 1
ATOM 2812 N N . ILE B 1 38 ? -8.852 40 5.961 1 96.06 38 ILE B N 1
ATOM 2813 C CA . ILE B 1 38 ? -8.164 38.688 5.875 1 96.06 38 ILE B CA 1
ATOM 2814 C C . ILE B 1 38 ? -8.891 37.781 4.887 1 96.06 38 ILE B C 1
ATOM 2816 O O . ILE B 1 38 ? -8.258 37.031 4.152 1 96.06 38 ILE B O 1
ATOM 2820 N N . ASN B 1 39 ? -10.164 37.906 4.773 1 96.5 39 ASN B N 1
ATOM 2821 C CA . ASN B 1 39 ? -10.938 37.031 3.875 1 96.5 39 ASN B CA 1
ATOM 2822 C C . ASN B 1 39 ? -10.602 37.312 2.414 1 96.5 39 ASN B C 1
ATOM 2824 O O . ASN B 1 39 ? -10.828 36.469 1.551 1 96.5 39 ASN B O 1
ATOM 2828 N N . THR B 1 40 ? -10 38.375 2.141 1 96.12 40 THR B N 1
ATOM 2829 C CA . THR B 1 40 ? -9.719 38.75 0.756 1 96.12 40 THR B CA 1
ATOM 2830 C C . THR B 1 40 ? -8.266 38.438 0.401 1 96.12 40 THR B C 1
ATOM 2832 O O . THR B 1 40 ? -7.84 38.656 -0.736 1 96.12 40 THR B O 1
ATOM 2835 N N . VAL B 1 41 ? -7.512 37.969 1.298 1 96.62 41 VAL B N 1
ATOM 2836 C CA . VAL B 1 41 ? -6.082 37.75 1.118 1 96.62 41 VAL B CA 1
ATOM 2837 C C . VAL B 1 41 ? -5.848 36.594 0.14 1 96.62 41 VAL B C 1
ATOM 2839 O O . VAL B 1 41 ? -6.531 35.562 0.203 1 96.62 41 VAL B O 1
ATOM 2842 N N . HIS B 1 42 ? -5.039 36.781 -0.807 1 93.25 42 HIS B N 1
ATOM 2843 C CA . HIS B 1 42 ? -4.504 35.75 -1.69 1 93.25 42 HIS B CA 1
ATOM 2844 C C . HIS B 1 42 ? -3.045 36.031 -2.041 1 93.25 42 HIS B C 1
ATOM 2846 O O . HIS B 1 42 ? -2.477 37.031 -1.594 1 93.25 42 HIS B O 1
ATOM 2852 N N . ASN B 1 43 ? -2.469 35.219 -2.777 1 90.56 43 ASN B N 1
ATOM 2853 C CA . ASN B 1 43 ? -1.027 35.25 -3.004 1 90.56 43 ASN B CA 1
ATOM 2854 C C . ASN B 1 43 ? -0.586 36.531 -3.666 1 90.56 43 ASN B C 1
ATOM 2856 O O . ASN B 1 43 ? 0.488 37.062 -3.363 1 90.56 43 ASN B O 1
ATOM 2860 N N . GLU B 1 44 ? -1.346 37.094 -4.418 1 92.88 44 GLU B N 1
ATOM 2861 C CA . GLU B 1 44 ? -0.947 38.281 -5.203 1 92.88 44 GLU B CA 1
ATOM 2862 C C . GLU B 1 44 ? -1.104 39.562 -4.398 1 92.88 44 GLU B C 1
ATOM 2864 O O . GLU B 1 44 ? -0.476 40.562 -4.711 1 92.88 44 GLU B O 1
ATOM 2869 N N . ASN B 1 45 ? -1.913 39.531 -3.381 1 95.81 45 ASN B N 1
ATOM 2870 C CA . ASN B 1 45 ? -2.18 40.812 -2.699 1 95.81 45 ASN B CA 1
ATOM 2871 C C . ASN B 1 45 ? -1.722 40.75 -1.244 1 95.81 45 ASN B C 1
ATOM 2873 O O . ASN B 1 45 ? -2.047 41.656 -0.461 1 95.81 45 ASN B O 1
ATOM 2877 N N . VAL B 1 46 ? -1.09 39.688 -0.842 1 94.94 46 VAL B N 1
ATOM 2878 C CA . VAL B 1 46 ? -0.729 39.469 0.555 1 94.94 46 VAL B CA 1
ATOM 2879 C C . VAL B 1 46 ? 0.153 40.625 1.048 1 94.94 46 VAL B C 1
ATOM 2881 O O . VAL B 1 46 ? 0.063 41.031 2.209 1 94.94 46 VAL B O 1
ATOM 2884 N N . ALA B 1 47 ? 1.004 41.188 0.268 1 93.88 47 ALA B N 1
ATOM 2885 C CA . ALA B 1 47 ? 1.876 42.281 0.663 1 93.88 47 ALA B CA 1
ATOM 2886 C C . ALA B 1 47 ? 1.062 43.531 1.039 1 93.88 47 ALA B C 1
ATOM 2888 O O . ALA B 1 47 ? 1.259 44.094 2.109 1 93.88 47 ALA B O 1
ATOM 2889 N N . GLU B 1 48 ? 0.22 43.875 0.136 1 95.94 48 GLU B N 1
ATOM 2890 C CA . GLU B 1 48 ? -0.638 45.031 0.371 1 95.94 48 GLU B CA 1
ATOM 2891 C C . GLU B 1 48 ? -1.533 44.812 1.588 1 95.94 48 GLU B C 1
ATOM 2893 O O . GLU B 1 48 ? -1.677 45.688 2.424 1 95.94 48 GLU B O 1
ATOM 2898 N N . LYS B 1 49 ? -2.119 43.688 1.679 1 95.94 49 LYS B N 1
ATOM 2899 C CA . LYS B 1 49 ? -3.047 43.375 2.766 1 95.94 49 LYS B CA 1
ATOM 2900 C C . LYS B 1 49 ? -2.322 43.312 4.109 1 95.94 49 LYS B C 1
ATOM 2902 O O . LYS B 1 49 ? -2.895 43.688 5.141 1 95.94 49 LYS B O 1
ATOM 2907 N N . SER B 1 50 ? -1.111 42.906 4.102 1 94.88 50 SER B N 1
ATOM 2908 C CA . SER B 1 50 ? -0.317 42.906 5.328 1 94.88 50 SER B CA 1
ATOM 2909 C C . SER B 1 50 ? -0.067 44.344 5.828 1 94.88 50 SER B C 1
ATOM 2911 O O . SER B 1 50 ? -0.111 44.594 7.035 1 94.88 50 SER B O 1
ATOM 2913 N N . GLU B 1 51 ? 0.191 45.188 4.934 1 92.88 51 GLU B N 1
ATOM 2914 C CA . GLU B 1 51 ? 0.357 46.594 5.312 1 92.88 51 GLU B CA 1
ATOM 2915 C C . GLU B 1 51 ? -0.934 47.156 5.891 1 92.88 51 GLU B C 1
ATOM 2917 O O . GLU B 1 51 ? -0.906 47.906 6.883 1 92.88 51 GLU B O 1
ATOM 2922 N N . ASP B 1 52 ? -1.976 46.844 5.211 1 93.38 52 ASP B N 1
ATOM 2923 C CA . ASP B 1 52 ? -3.277 47.281 5.703 1 93.38 52 ASP B CA 1
ATOM 2924 C C . ASP B 1 52 ? -3.555 46.719 7.098 1 93.38 52 ASP B C 1
ATOM 2926 O O . ASP B 1 52 ? -4.164 47.375 7.93 1 93.38 52 ASP B O 1
ATOM 2930 N N . PHE B 1 53 ? -3.16 45.5 7.332 1 93.19 53 PHE B N 1
ATOM 2931 C CA . PHE B 1 53 ? -3.33 44.844 8.625 1 93.19 53 PHE B CA 1
ATOM 2932 C C . PHE B 1 53 ? -2.576 45.594 9.719 1 93.19 53 PHE B C 1
ATOM 2934 O O . PHE B 1 53 ? -3.113 45.844 10.797 1 93.19 53 PHE B O 1
ATOM 2941 N N . VAL B 1 54 ? -1.38 46.031 9.406 1 90.06 54 VAL B N 1
ATOM 2942 C CA . VAL B 1 54 ? -0.558 46.781 10.352 1 90.06 54 VAL B CA 1
ATOM 2943 C C . VAL B 1 54 ? -1.206 48.125 10.641 1 90.06 54 VAL B C 1
ATOM 2945 O O . VAL B 1 54 ? -1.227 48.562 11.789 1 90.06 54 VAL B O 1
ATOM 2948 N N . LYS B 1 55 ? -1.697 48.719 9.633 1 88.62 55 LYS B N 1
ATOM 2949 C CA . LYS B 1 55 ? -2.385 50 9.812 1 88.62 55 LYS B CA 1
ATOM 2950 C C . LYS B 1 55 ? -3.59 49.844 10.734 1 88.62 55 LYS B C 1
ATOM 2952 O O . LYS B 1 55 ? -3.832 50.688 11.594 1 88.62 55 LYS B O 1
ATOM 2957 N N . LEU B 1 56 ? -4.262 48.812 10.508 1 87.88 56 LEU B N 1
ATOM 2958 C CA . LEU B 1 56 ? -5.43 48.562 11.336 1 87.88 56 LEU B CA 1
ATOM 2959 C C . LEU B 1 56 ? -5.023 48.344 12.789 1 87.88 56 LEU B C 1
ATOM 2961 O O . LEU B 1 56 ? -5.719 48.781 13.711 1 87.88 56 LEU B O 1
ATOM 2965 N N . ILE B 1 57 ? -3.973 47.625 13.016 1 85.69 57 ILE B N 1
ATOM 2966 C CA . ILE B 1 57 ? -3.475 47.375 14.359 1 85.69 57 ILE B CA 1
ATOM 2967 C C . ILE B 1 57 ? -3.08 48.719 15.016 1 85.69 57 ILE B C 1
ATOM 2969 O O . ILE B 1 57 ? -3.383 48.938 16.188 1 85.69 57 ILE B O 1
ATOM 2973 N N . ASN B 1 58 ? -2.428 49.531 14.281 1 81.75 58 ASN B N 1
ATOM 2974 C CA . ASN B 1 58 ? -1.927 50.781 14.812 1 81.75 58 ASN B CA 1
ATOM 2975 C C . ASN B 1 58 ? -3.062 51.781 15.094 1 81.75 58 ASN B C 1
ATOM 2977 O O . ASN B 1 58 ? -2.98 52.594 16.016 1 81.75 58 ASN B O 1
ATOM 2981 N N . GLU B 1 59 ? -3.957 51.906 14.258 1 75.06 59 GLU B N 1
ATOM 2982 C CA . GLU B 1 59 ? -5.074 52.812 14.398 1 75.06 59 GLU B CA 1
ATOM 2983 C C . GLU B 1 59 ? -5.984 52.406 15.555 1 75.06 59 GLU B C 1
ATOM 2985 O O . GLU B 1 59 ? -6.492 53.281 16.281 1 75.06 59 GLU B O 1
ATOM 2990 N N . LYS B 1 60 ? -6.262 51.25 15.516 1 61.97 60 LYS B N 1
ATOM 2991 C CA . LYS B 1 60 ? -7.383 50.812 16.344 1 61.97 60 LYS B CA 1
ATOM 2992 C C . LYS B 1 60 ? -6.895 50.156 17.641 1 61.97 60 LYS B C 1
ATOM 2994 O O . LYS B 1 60 ? -7.598 50.188 18.656 1 61.97 60 LYS B O 1
ATOM 2999 N N . VAL B 1 61 ? -5.922 49.5 17.453 1 59.56 61 VAL B N 1
ATOM 3000 C CA . VAL B 1 61 ? -5.637 48.594 18.562 1 59.56 61 VAL B CA 1
ATOM 3001 C C . VAL B 1 61 ? -4.465 49.125 19.391 1 59.56 61 VAL B C 1
ATOM 3003 O O . VAL B 1 61 ? -3.406 49.438 18.828 1 59.56 61 VAL B O 1
ATOM 3006 N N . ASN B 1 62 ? -4.934 49.656 20.5 1 61.06 62 ASN B N 1
ATOM 3007 C CA . ASN B 1 62 ? -3.809 49.844 21.422 1 61.06 62 ASN B CA 1
ATOM 3008 C C . ASN B 1 62 ? -3.021 48.562 21.594 1 61.06 62 ASN B C 1
ATOM 3010 O O . ASN B 1 62 ? -3.602 47.469 21.609 1 61.06 62 ASN B O 1
ATOM 3014 N N . LYS B 1 63 ? -1.705 48.688 21.344 1 60.84 63 LYS B N 1
ATOM 3015 C CA . LYS B 1 63 ? -0.794 47.562 21.484 1 60.84 63 LYS B CA 1
ATOM 3016 C C . LYS B 1 63 ? -1.178 46.688 22.672 1 60.84 63 LYS B C 1
ATOM 3018 O O . LYS B 1 63 ? -0.865 45.5 22.688 1 60.84 63 LYS B O 1
ATOM 3023 N N . GLU B 1 64 ? -2.055 47.312 23.453 1 62.59 64 GLU B N 1
ATOM 3024 C CA . GLU B 1 64 ? -2.438 46.562 24.656 1 62.59 64 GLU B CA 1
ATOM 3025 C C . GLU B 1 64 ? -3.439 45.469 24.328 1 62.59 64 GLU B C 1
ATOM 3027 O O . GLU B 1 64 ? -3.525 44.469 25.062 1 62.59 64 GLU B O 1
ATOM 3032 N N . ASN B 1 65 ? -3.875 45.531 23.156 1 80.88 65 ASN B N 1
ATOM 3033 C CA . ASN B 1 65 ? -4.965 44.594 22.891 1 80.88 65 ASN B CA 1
ATOM 3034 C C . ASN B 1 65 ? -4.605 43.625 21.781 1 80.88 65 ASN B C 1
ATOM 3036 O O . ASN B 1 65 ? -5.48 42.938 21.219 1 80.88 65 ASN B O 1
ATOM 3040 N N . LEU B 1 66 ? -3.35 43.594 21.609 1 85.75 66 LEU B N 1
ATOM 3041 C CA . LEU B 1 66 ? -2.938 42.75 20.484 1 85.75 66 LEU B CA 1
ATOM 3042 C C . LEU B 1 66 ? -3.262 41.281 20.75 1 85.75 66 LEU B C 1
ATOM 3044 O O . LEU B 1 66 ? -3.701 40.562 19.844 1 85.75 66 LEU B O 1
ATOM 3048 N N . LYS B 1 67 ? -3.094 40.906 21.922 1 88 67 LYS B N 1
ATOM 3049 C CA . LYS B 1 67 ? -3.412 39.531 22.312 1 88 67 LYS B CA 1
ATOM 3050 C C . LYS B 1 67 ? -4.895 39.25 22.109 1 88 67 LYS B C 1
ATOM 3052 O O . LYS B 1 67 ? -5.254 38.156 21.609 1 88 67 LYS B O 1
ATOM 3057 N N . ASP B 1 68 ? -5.68 40.125 22.516 1 87.81 68 ASP B N 1
ATOM 3058 C CA . ASP B 1 68 ? -7.121 39.938 22.391 1 87.81 68 ASP B CA 1
ATOM 3059 C C . ASP B 1 68 ? -7.535 39.844 20.922 1 87.81 68 ASP B C 1
ATOM 3061 O O . ASP B 1 68 ? -8.406 39.062 20.562 1 87.81 68 ASP B O 1
ATOM 3065 N N . ILE B 1 69 ? -6.949 40.688 20.156 1 87.81 69 ILE B N 1
ATOM 3066 C CA . ILE B 1 69 ? -7.219 40.688 18.719 1 87.81 69 ILE B CA 1
ATOM 3067 C C . ILE B 1 69 ? -6.789 39.344 18.125 1 87.81 69 ILE B C 1
ATOM 3069 O O . ILE B 1 69 ? -7.555 38.688 17.406 1 87.81 69 ILE B O 1
ATOM 3073 N N . HIS B 1 70 ? -5.594 38.938 18.484 1 92.12 70 HIS B N 1
ATOM 3074 C CA . HIS B 1 70 ? -5.086 37.656 18.031 1 92.12 70 HIS B CA 1
ATOM 3075 C C . HIS B 1 70 ? -6.008 36.531 18.453 1 92.12 70 HIS B C 1
ATOM 3077 O O . HIS B 1 70 ? -6.328 35.656 17.641 1 92.12 70 HIS B O 1
ATOM 3083 N N . ASP B 1 71 ? -6.41 36.531 19.672 1 92.81 71 ASP B N 1
ATOM 3084 C CA . ASP B 1 71 ? -7.238 35.469 20.203 1 92.81 71 ASP B CA 1
ATOM 3085 C C . ASP B 1 71 ? -8.57 35.375 19.453 1 92.81 71 ASP B C 1
ATOM 3087 O O . ASP B 1 71 ? -9.055 34.281 19.172 1 92.81 71 ASP B O 1
ATOM 3091 N N . LYS B 1 72 ? -9.133 36.469 19.156 1 91.69 72 LYS B N 1
ATOM 3092 C CA . LYS B 1 72 ? -10.391 36.469 18.406 1 91.69 72 LYS B CA 1
ATOM 3093 C C . LYS B 1 72 ? -10.203 35.969 16.984 1 91.69 72 LYS B C 1
ATOM 3095 O O . LYS B 1 72 ? -11.023 35.219 16.469 1 91.69 72 LYS B O 1
ATOM 3100 N N . LEU B 1 73 ? -9.125 36.469 16.406 1 94.62 73 LEU B N 1
ATOM 3101 C CA . LEU B 1 73 ? -8.828 36.031 15.039 1 94.62 73 LEU B CA 1
ATOM 3102 C C . LEU B 1 73 ? -8.555 34.531 15.008 1 94.62 73 LEU B C 1
ATOM 3104 O O . LEU B 1 73 ? -9.023 33.844 14.109 1 94.62 73 LEU B O 1
ATOM 3108 N N . TYR B 1 74 ? -7.844 34.094 15.984 1 96.31 74 TYR B N 1
ATOM 3109 C CA . TYR B 1 74 ? -7.52 32.656 16.078 1 96.31 74 TYR B CA 1
ATOM 3110 C C . TYR B 1 74 ? -8.781 31.828 16.281 1 96.31 74 TYR B C 1
ATOM 3112 O O . TYR B 1 74 ? -8.938 30.766 15.648 1 96.31 74 TYR B O 1
ATOM 3120 N N . GLN B 1 75 ? -9.625 32.281 17.109 1 95.88 75 GLN B N 1
ATOM 3121 C CA . GLN B 1 75 ? -10.875 31.562 17.344 1 95.88 75 GLN B CA 1
ATOM 3122 C C . GLN B 1 75 ? -11.703 31.484 16.062 1 95.88 75 GLN B C 1
ATOM 3124 O O . GLN B 1 75 ? -12.344 30.453 15.805 1 95.88 75 GLN B O 1
ATOM 3129 N N . TYR B 1 76 ? -11.711 32.562 15.367 1 96.19 76 TYR B N 1
ATOM 3130 C CA . TYR B 1 76 ? -12.422 32.531 14.094 1 96.19 76 TYR B CA 1
ATOM 3131 C C . TYR B 1 76 ? -11.781 31.547 13.125 1 96.19 76 TYR B C 1
ATOM 3133 O O . TYR B 1 76 ? -12.484 30.844 12.383 1 96.19 76 TYR B O 1
ATOM 3141 N N . ALA B 1 77 ? -10.469 31.5 13.148 1 97.38 77 ALA B N 1
ATOM 3142 C CA . ALA B 1 77 ? -9.734 30.562 12.297 1 97.38 77 ALA B CA 1
ATOM 3143 C C . ALA B 1 77 ? -10.07 29.109 12.641 1 97.38 77 ALA B C 1
ATOM 3145 O O . ALA B 1 77 ? -10.125 28.266 11.758 1 97.38 77 ALA B O 1
ATOM 3146 N N . LEU B 1 78 ? -10.289 28.797 13.867 1 97.62 78 LEU B N 1
ATOM 3147 C CA . LEU B 1 78 ? -10.625 27.453 14.312 1 97.62 78 LEU B CA 1
ATOM 3148 C C . LEU B 1 78 ? -11.984 27.031 13.773 1 97.62 78 LEU B C 1
ATOM 3150 O O . LEU B 1 78 ? -12.281 25.828 13.695 1 97.62 78 LEU B O 1
ATOM 3154 N N . ASN B 1 79 ? -12.766 28.031 13.375 1 96.88 79 ASN B N 1
ATOM 3155 C CA . ASN B 1 79 ? -14.094 27.703 12.867 1 96.88 79 ASN B CA 1
ATOM 3156 C C . ASN B 1 79 ? -14.164 27.859 11.352 1 96.88 79 ASN B C 1
ATOM 3158 O O . ASN B 1 79 ? -15.172 27.516 10.734 1 96.88 79 ASN B O 1
ATOM 3162 N N . ASN B 1 80 ? -13.156 28.375 10.82 1 96.75 80 ASN B N 1
ATOM 3163 C CA . ASN B 1 80 ? -13.102 28.625 9.383 1 96.75 80 ASN B CA 1
ATOM 3164 C C . ASN B 1 80 ? -11.719 28.328 8.812 1 96.75 80 ASN B C 1
ATOM 3166 O O . ASN B 1 80 ? -10.82 29.172 8.875 1 96.75 80 ASN B O 1
ATOM 3170 N N . ARG B 1 81 ? -11.664 27.25 8.156 1 95.44 81 ARG B N 1
ATOM 3171 C CA . ARG B 1 81 ? -10.383 26.734 7.676 1 95.44 81 ARG B CA 1
ATOM 3172 C C . ARG B 1 81 ? -9.75 27.703 6.676 1 95.44 81 ARG B C 1
ATOM 3174 O O . ARG B 1 81 ? -8.547 27.969 6.738 1 95.44 81 ARG B O 1
ATOM 3181 N N . ASP B 1 82 ? -10.516 28.203 5.746 1 95.5 82 ASP B N 1
ATOM 3182 C CA . ASP B 1 82 ? -10.016 29.109 4.719 1 95.5 82 ASP B CA 1
ATOM 3183 C C . ASP B 1 82 ? -9.477 30.406 5.336 1 95.5 82 ASP B C 1
ATOM 3185 O O . ASP B 1 82 ? -8.422 30.891 4.934 1 95.5 82 ASP B O 1
ATOM 3189 N N . PHE B 1 83 ? -10.234 30.859 6.238 1 96.56 83 PHE B N 1
ATOM 3190 C CA . PHE B 1 83 ? -9.797 32.062 6.953 1 96.56 83 PHE B CA 1
ATOM 3191 C C . PHE B 1 83 ? -8.461 31.812 7.645 1 96.56 83 PHE B C 1
ATOM 3193 O O . PHE B 1 83 ? -7.574 32.656 7.617 1 96.56 83 PHE B O 1
ATOM 3200 N N . GLY B 1 84 ? -8.328 30.672 8.281 1 96.44 84 GLY B N 1
ATOM 3201 C CA . GLY B 1 84 ? -7.094 30.328 8.977 1 96.44 84 GLY B CA 1
ATOM 3202 C C . GLY B 1 84 ? -5.879 30.328 8.07 1 96.44 84 GLY B C 1
ATOM 3203 O O . GLY B 1 84 ? -4.82 30.844 8.445 1 96.44 84 GLY B O 1
ATOM 3204 N N . ALA B 1 85 ? -6.043 29.797 6.977 1 95.25 85 ALA B N 1
ATOM 3205 C CA . ALA B 1 85 ? -4.949 29.766 6.008 1 95.25 85 ALA B CA 1
ATOM 3206 C C . ALA B 1 85 ? -4.539 31.172 5.594 1 95.25 85 ALA B C 1
ATOM 3208 O O . ALA B 1 85 ? -3.348 31.484 5.496 1 95.25 85 ALA B O 1
ATOM 3209 N N . LYS B 1 86 ? -5.434 32 5.348 1 96.19 86 LYS B N 1
ATOM 3210 C CA . LYS B 1 86 ? -5.188 33.375 4.949 1 96.19 86 LYS B CA 1
ATOM 3211 C C . LYS B 1 86 ? -4.562 34.188 6.086 1 96.19 86 LYS B C 1
ATOM 3213 O O . LYS B 1 86 ? -3.691 35.031 5.855 1 96.19 86 LYS B O 1
ATOM 3218 N N . LEU B 1 87 ? -5.098 33.906 7.25 1 95.69 87 LEU B N 1
ATOM 3219 C CA . LEU B 1 87 ? -4.52 34.531 8.43 1 95.69 87 LEU B CA 1
ATOM 3220 C C . LEU B 1 87 ? -3.025 34.25 8.523 1 95.69 87 LEU B C 1
ATOM 3222 O O . LEU B 1 87 ? -2.227 35.156 8.766 1 95.69 87 LEU B O 1
ATOM 3226 N N . LEU B 1 88 ? -2.639 33.031 8.289 1 94.94 88 LEU B N 1
ATOM 3227 C CA . LEU B 1 88 ? -1.238 32.625 8.383 1 94.94 88 LEU B CA 1
ATOM 3228 C C . LEU B 1 88 ? -0.415 33.25 7.266 1 94.94 88 LEU B C 1
ATOM 3230 O O . LEU B 1 88 ? 0.766 33.562 7.453 1 94.94 88 LEU B O 1
ATOM 3234 N N . MET B 1 89 ? -1.051 33.469 6.168 1 93.94 89 MET B N 1
ATOM 3235 C CA . MET B 1 89 ? -0.357 34.156 5.098 1 93.94 89 MET B CA 1
ATOM 3236 C C . MET B 1 89 ? 0.061 35.562 5.543 1 93.94 89 MET B C 1
ATOM 3238 O O . MET B 1 89 ? 1.179 36 5.266 1 93.94 89 MET B O 1
ATOM 3242 N N . ILE B 1 90 ? -0.78 36.156 6.242 1 94.12 90 ILE B N 1
ATOM 3243 C CA . ILE B 1 90 ? -0.5 37.5 6.746 1 94.12 90 ILE B CA 1
ATOM 3244 C C . ILE B 1 90 ? 0.573 37.438 7.828 1 94.12 90 ILE B C 1
ATOM 3246 O O . ILE B 1 90 ? 1.549 38.188 7.793 1 94.12 90 ILE B O 1
ATOM 3250 N N . TYR B 1 91 ? 0.372 36.531 8.773 1 92.38 91 TYR B N 1
ATOM 3251 C CA . TYR B 1 91 ? 1.291 36.406 9.898 1 92.38 91 TYR B CA 1
ATOM 3252 C C . TYR B 1 91 ? 2.701 36.094 9.414 1 92.38 91 TYR B C 1
ATOM 3254 O O . TYR B 1 91 ? 3.684 36.469 10.062 1 92.38 91 TYR B O 1
ATOM 3262 N N . ASN B 1 92 ? 2.773 35.469 8.297 1 89.69 92 ASN B N 1
ATOM 3263 C CA . ASN B 1 92 ? 4.07 35.031 7.785 1 89.69 92 ASN B CA 1
ATOM 3264 C C . ASN B 1 92 ? 4.766 36.156 6.996 1 89.69 92 ASN B C 1
ATOM 3266 O O . ASN B 1 92 ? 5.93 36 6.625 1 89.69 92 ASN B O 1
ATOM 3270 N N . TYR B 1 93 ? 4.082 37.156 6.773 1 89.12 93 TYR B N 1
ATOM 3271 C CA . TYR B 1 93 ? 4.684 38.281 6.039 1 89.12 93 TYR B CA 1
ATOM 3272 C C . TYR B 1 93 ? 5.711 39 6.895 1 89.12 93 TYR B C 1
ATOM 3274 O O . TYR B 1 93 ? 5.477 39.25 8.078 1 89.12 93 TYR B O 1
ATOM 3282 N N . PRO B 1 94 ? 6.84 39.438 6.387 1 87.56 94 PRO B N 1
ATOM 3283 C CA . PRO B 1 94 ? 7.957 40 7.152 1 87.56 94 PRO B CA 1
ATOM 3284 C C . PRO B 1 94 ? 7.562 41.219 7.969 1 87.56 94 PRO B C 1
ATOM 3286 O O . PRO B 1 94 ? 8.023 41.406 9.102 1 87.56 94 PRO B O 1
ATOM 3289 N N . THR B 1 95 ? 6.746 42.031 7.504 1 86.69 95 THR B N 1
ATOM 3290 C CA . THR B 1 95 ? 6.363 43.281 8.195 1 86.69 95 THR B CA 1
ATOM 3291 C C . THR B 1 95 ? 5.555 42.969 9.445 1 86.69 95 THR B C 1
ATOM 3293 O O . THR B 1 95 ? 5.496 43.781 10.375 1 86.69 95 THR B O 1
ATOM 3296 N N . ILE B 1 96 ? 4.93 41.844 9.461 1 89.25 96 ILE B N 1
ATOM 3297 C CA . ILE B 1 96 ? 4.07 41.438 10.578 1 89.25 96 ILE B CA 1
ATOM 3298 C C . ILE B 1 96 ? 4.918 40.812 11.68 1 89.25 96 ILE B C 1
ATOM 3300 O O . ILE B 1 96 ? 4.574 40.906 12.859 1 89.25 96 ILE B O 1
ATOM 3304 N N . LYS B 1 97 ? 5.949 40.219 11.289 1 80.62 97 LYS B N 1
ATOM 3305 C CA . LYS B 1 97 ? 6.809 39.5 12.227 1 80.62 97 LYS B CA 1
ATOM 3306 C C . LYS B 1 97 ? 7.379 40.438 13.281 1 80.62 97 LYS B C 1
ATOM 3308 O O . LYS B 1 97 ? 7.711 40.031 14.391 1 80.62 97 LYS B O 1
ATOM 3313 N N . ASN B 1 98 ? 7.375 41.75 12.961 1 80.06 98 ASN B N 1
ATOM 3314 C CA . ASN B 1 98 ? 7.945 42.75 13.852 1 80.06 98 ASN B CA 1
ATOM 3315 C C . ASN B 1 98 ? 6.871 43.438 14.688 1 80.06 98 ASN B C 1
ATOM 3317 O O . ASN B 1 98 ? 7.176 44.281 15.531 1 80.06 98 ASN B O 1
ATOM 3321 N N . VAL B 1 99 ? 5.684 42.969 14.516 1 85.56 99 VAL B N 1
ATOM 3322 C CA . VAL B 1 99 ? 4.59 43.562 15.281 1 85.56 99 VAL B CA 1
ATOM 3323 C C . VAL B 1 99 ? 4.535 42.938 16.672 1 85.56 99 VAL B C 1
ATOM 3325 O O . VAL B 1 99 ? 4.441 41.688 16.812 1 85.56 99 VAL B O 1
ATOM 3328 N N . CYS B 1 100 ? 4.629 43.781 17.688 1 86.19 100 CYS B N 1
ATOM 3329 C CA . CYS B 1 100 ? 4.629 43.312 19.078 1 86.19 100 CYS B CA 1
ATOM 3330 C C . CYS B 1 100 ? 3.643 44.094 19.922 1 86.19 100 CYS B C 1
ATOM 3332 O O . CYS B 1 100 ? 3.27 45.219 19.562 1 86.19 100 CYS B O 1
ATOM 3334 N N . ASP B 1 101 ? 3.248 43.469 20.953 1 83.12 101 ASP B N 1
ATOM 3335 C CA . ASP B 1 101 ? 2.398 44.188 21.891 1 83.12 101 ASP B CA 1
ATOM 3336 C C . ASP B 1 101 ? 3.238 45 22.875 1 83.12 101 ASP B C 1
ATOM 3338 O O . ASP B 1 101 ? 4.449 45.125 22.688 1 83.12 101 ASP B O 1
ATOM 3342 N N . SER B 1 102 ? 2.553 45.531 23.812 1 80.44 102 SER B N 1
ATOM 3343 C CA . SER B 1 102 ? 3.203 46.406 24.781 1 80.44 102 SER B CA 1
ATOM 3344 C C . SER B 1 102 ? 4.227 45.625 25.609 1 80.44 102 SER B C 1
ATOM 3346 O O . SER B 1 102 ? 5.18 46.219 26.125 1 80.44 102 SER B O 1
ATOM 3348 N N . GLU B 1 103 ? 4.09 44.344 25.766 1 82.69 103 GLU B N 1
ATOM 3349 C CA . GLU B 1 103 ? 5.008 43.5 26.531 1 82.69 103 GLU B CA 1
ATOM 3350 C C . GLU B 1 103 ? 6.098 42.906 25.641 1 82.69 103 GLU B C 1
ATOM 3352 O O . GLU B 1 103 ? 6.816 42 26.047 1 82.69 103 GLU B O 1
ATOM 3357 N N . GLU B 1 104 ? 6.137 43.344 24.391 1 84.19 104 GLU B N 1
ATOM 3358 C CA . GLU B 1 104 ? 7.152 42.938 23.422 1 84.19 104 GLU B CA 1
ATOM 3359 C C . GLU B 1 104 ? 6.941 41.5 22.953 1 84.19 104 GLU B C 1
ATOM 3361 O O . GLU B 1 104 ? 7.895 40.844 22.562 1 84.19 104 GLU B O 1
ATOM 3366 N N . THR B 1 105 ? 5.707 41.094 23.156 1 87.44 105 THR B N 1
ATOM 3367 C CA . THR B 1 105 ? 5.363 39.781 22.625 1 87.44 105 THR B CA 1
ATOM 3368 C C . THR B 1 105 ? 4.863 39.875 21.188 1 87.44 105 THR B C 1
ATOM 3370 O O . THR B 1 105 ? 3.939 40.656 20.891 1 87.44 105 THR B O 1
ATOM 3373 N N . SER B 1 106 ? 5.438 39.125 20.344 1 86.31 106 SER B N 1
ATOM 3374 C CA . SER B 1 106 ? 5.086 39.188 18.922 1 86.31 106 SER B CA 1
ATOM 3375 C C . SER B 1 106 ? 3.805 38.406 18.641 1 86.31 106 SER B C 1
ATOM 3377 O O . SER B 1 106 ? 3.4 37.562 19.438 1 86.31 106 SER B O 1
ATOM 3379 N N . LEU B 1 107 ? 3.188 38.719 17.547 1 87.31 107 LEU B N 1
ATOM 3380 C CA . LEU B 1 107 ? 2.012 38 17.094 1 87.31 107 LEU B CA 1
ATOM 3381 C C . LEU B 1 107 ? 2.338 36.531 16.891 1 87.31 107 LEU B C 1
ATOM 3383 O O . LEU B 1 107 ? 1.5 35.656 17.156 1 87.31 107 LEU B O 1
ATOM 3387 N N . TYR B 1 108 ? 3.539 36.25 16.547 1 84.31 108 TYR B N 1
ATOM 3388 C CA . TYR B 1 108 ? 3.994 34.875 16.344 1 84.31 108 TYR B CA 1
ATOM 3389 C C . TYR B 1 108 ? 4.055 34.125 17.672 1 84.31 108 TYR B C 1
ATOM 3391 O O . TYR B 1 108 ? 3.695 32.938 17.734 1 84.31 108 TYR B O 1
ATOM 3399 N N . LYS B 1 109 ? 4.559 34.75 18.531 1 87.38 109 LYS B N 1
ATOM 3400 C CA . LYS B 1 109 ? 4.629 34.094 19.844 1 87.38 109 LYS B CA 1
ATOM 3401 C C . LYS B 1 109 ? 3.236 33.812 20.391 1 87.38 109 LYS B C 1
ATOM 3403 O O . LYS B 1 109 ? 3.023 32.781 21.031 1 87.38 109 LYS B O 1
ATOM 3408 N N . HIS B 1 110 ? 2.342 34.75 20.188 1 91.12 110 HIS B N 1
ATOM 3409 C CA . HIS B 1 110 ? 0.961 34.5 20.578 1 91.12 110 HIS B CA 1
ATOM 3410 C C . HIS B 1 110 ? 0.373 33.312 19.812 1 91.12 110 HIS B C 1
ATOM 3412 O O . HIS B 1 110 ? -0.364 32.5 20.391 1 91.12 110 HIS B O 1
ATOM 3418 N N . LEU B 1 111 ? 0.694 33.25 18.562 1 93.19 111 LEU B N 1
ATOM 3419 C CA . LEU B 1 111 ? 0.22 32.156 17.734 1 93.19 111 LEU B CA 1
ATOM 3420 C C . LEU B 1 111 ? 0.736 30.812 18.25 1 93.19 111 LEU B C 1
ATOM 3422 O O . LEU B 1 111 ? -0.036 29.875 18.422 1 93.19 111 LEU B O 1
ATOM 3426 N N . VAL B 1 112 ? 1.995 30.703 18.547 1 92.31 112 VAL B N 1
ATOM 3427 C CA . VAL B 1 112 ? 2.633 29.484 19.031 1 92.31 112 VAL B CA 1
ATOM 3428 C C . VAL B 1 112 ? 2.023 29.078 20.375 1 92.31 112 VAL B C 1
ATOM 3430 O O . VAL B 1 112 ? 1.809 27.891 20.625 1 92.31 112 VAL B O 1
ATOM 3433 N N . ARG B 1 113 ? 1.764 30.062 21.156 1 93.19 113 ARG B N 1
ATOM 3434 C CA . ARG B 1 113 ? 1.127 29.797 22.438 1 93.19 113 ARG B CA 1
ATOM 3435 C C . ARG B 1 113 ? -0.24 29.141 22.25 1 93.19 113 ARG B C 1
ATOM 3437 O O . ARG B 1 113 ? -0.617 28.234 23 1 93.19 113 ARG B O 1
ATOM 3444 N N . ARG B 1 114 ? -0.958 29.641 21.312 1 95.88 114 ARG B N 1
ATOM 3445 C CA . ARG B 1 114 ? -2.268 29.047 21.031 1 95.88 114 ARG B CA 1
ATOM 3446 C C . ARG B 1 114 ? -2.133 27.625 20.516 1 95.88 114 ARG B C 1
ATOM 3448 O O . ARG B 1 114 ? -2.914 26.75 20.891 1 95.88 114 ARG B O 1
ATOM 3455 N N . PHE B 1 115 ? -1.119 27.375 19.688 1 95.62 115 PHE B N 1
ATOM 3456 C CA . PHE B 1 115 ? -0.861 26.031 19.219 1 95.62 115 PHE B CA 1
ATOM 3457 C C . PHE B 1 115 ? -0.558 25.094 20.391 1 95.62 115 PHE B C 1
ATOM 3459 O O . PHE B 1 115 ? -1.019 23.953 20.406 1 95.62 115 PHE B O 1
ATOM 3466 N N . GLN B 1 116 ? 0.208 25.609 21.281 1 95.88 116 GLN B N 1
ATOM 3467 C CA . GLN B 1 116 ? 0.57 24.812 22.453 1 95.88 116 GLN B CA 1
ATOM 3468 C C . GLN B 1 116 ? -0.661 24.484 23.297 1 95.88 116 GLN B C 1
ATOM 3470 O O . GLN B 1 116 ? -0.822 23.344 23.734 1 95.88 116 GLN B O 1
ATOM 3475 N N . ILE B 1 117 ? -1.435 25.422 23.469 1 96 117 ILE B N 1
ATOM 3476 C CA . ILE B 1 117 ? -2.646 25.234 24.266 1 96 117 ILE B CA 1
ATOM 3477 C C . ILE B 1 117 ? -3.539 24.188 23.594 1 96 117 ILE B C 1
ATOM 3479 O O . ILE B 1 117 ? -4.031 23.266 24.25 1 96 117 ILE B O 1
ATOM 3483 N N . ASP B 1 118 ? -3.791 24.344 22.297 1 97.19 118 ASP B N 1
ATOM 3484 C CA . ASP B 1 118 ? -4.621 23.391 21.562 1 97.19 118 ASP B CA 1
ATOM 3485 C C . ASP B 1 118 ? -4.031 21.984 21.625 1 97.19 118 ASP B C 1
ATOM 3487 O O . ASP B 1 118 ? -4.766 21 21.75 1 97.19 118 ASP B O 1
ATOM 3491 N N . TYR B 1 119 ? -2.74 21.859 21.531 1 97.31 119 TYR B N 1
ATOM 3492 C CA . TYR B 1 119 ? -2.08 20.562 21.578 1 97.31 119 TYR B CA 1
ATOM 3493 C C . TYR B 1 119 ? -2.271 19.906 22.938 1 97.31 119 TYR B C 1
ATOM 3495 O O . TYR B 1 119 ? -2.559 18.703 23.016 1 97.31 119 TYR B O 1
ATOM 3503 N N . GLU B 1 120 ? -2.068 20.703 23.938 1 97.19 120 GLU B N 1
ATOM 3504 C CA . GLU B 1 120 ? -2.209 20.156 25.281 1 97.19 120 GLU B CA 1
ATOM 3505 C C . GLU B 1 120 ? -3.635 19.688 25.547 1 97.19 120 GLU B C 1
ATOM 3507 O O . GLU B 1 120 ? -3.846 18.719 26.281 1 97.19 120 GLU B O 1
ATOM 3512 N N . ARG B 1 121 ? -4.523 20.328 24.891 1 97.31 121 ARG B N 1
ATOM 3513 C CA . ARG B 1 121 ? -5.926 19.969 25.109 1 97.31 121 ARG B CA 1
ATOM 3514 C C . ARG B 1 121 ? -6.488 19.219 23.906 1 97.31 121 ARG B C 1
ATOM 3516 O O . ARG B 1 121 ? -7.695 19.234 23.672 1 97.31 121 ARG B O 1
ATOM 3523 N N . ARG B 1 122 ? -5.688 18.609 23.156 1 97.56 122 ARG B N 1
ATOM 3524 C CA . ARG B 1 122 ? -6.09 18.062 21.859 1 97.56 122 ARG B CA 1
ATOM 3525 C C . ARG B 1 122 ? -7.156 16.984 22.031 1 97.56 122 ARG B C 1
ATOM 3527 O O . ARG B 1 122 ? -8.078 16.891 21.219 1 97.56 122 ARG B O 1
ATOM 3534 N N . LYS B 1 123 ? -7.09 16.172 23.031 1 97.44 123 LYS B N 1
ATOM 3535 C CA . LYS B 1 123 ? -8.094 15.141 23.25 1 97.44 123 LYS B CA 1
ATOM 3536 C C . LYS B 1 123 ? -9.453 15.758 23.578 1 97.44 123 LYS B C 1
ATOM 3538 O O . LYS B 1 123 ? -10.477 15.328 23.031 1 97.44 123 LYS B O 1
ATOM 3543 N N . ASP B 1 124 ? -9.406 16.781 24.438 1 97.62 124 ASP B N 1
ATOM 3544 C CA . ASP B 1 124 ? -10.641 17.484 24.766 1 97.62 124 ASP B CA 1
ATOM 3545 C C . ASP B 1 124 ? -11.211 18.188 23.531 1 97.62 124 ASP B C 1
ATOM 3547 O O . ASP B 1 124 ? -12.422 18.188 23.312 1 97.62 124 ASP B O 1
ATOM 3551 N N . LEU B 1 125 ? -10.32 18.828 22.812 1 97.38 125 LEU B N 1
ATOM 3552 C CA . LEU B 1 125 ? -10.742 19.547 21.609 1 97.38 125 LEU B CA 1
ATOM 3553 C C . LEU B 1 125 ? -11.43 18.594 20.625 1 97.38 125 LEU B C 1
ATOM 3555 O O . LEU B 1 125 ? -12.453 18.938 20.047 1 97.38 125 LEU B O 1
ATOM 3559 N N . ARG B 1 126 ? -10.898 17.375 20.453 1 97.56 126 ARG B N 1
ATOM 3560 C CA . ARG B 1 126 ? -11.469 16.359 19.562 1 97.56 126 ARG B CA 1
ATOM 3561 C C . ARG B 1 126 ? -12.859 15.953 20.016 1 97.56 126 ARG B C 1
ATOM 3563 O O . ARG B 1 126 ? -13.758 15.75 19.203 1 97.56 126 ARG B O 1
ATOM 3570 N N . GLN B 1 127 ? -13.062 15.828 21.25 1 97 127 GLN B N 1
ATOM 3571 C CA . GLN B 1 127 ? -14.328 15.391 21.828 1 97 127 GLN B CA 1
ATOM 3572 C C . GLN B 1 127 ? -15.367 16.516 21.781 1 97 127 GLN B C 1
ATOM 3574 O O . GLN B 1 127 ? -16.547 16.266 21.516 1 97 127 GLN B O 1
ATOM 3579 N N . GLU B 1 128 ? -14.914 17.75 22.016 1 96.81 128 GLU B N 1
ATOM 3580 C CA . GLU B 1 128 ? -15.812 18.891 22.141 1 96.81 128 GLU B CA 1
ATOM 3581 C C . GLU B 1 128 ? -16.25 19.406 20.781 1 96.81 128 GLU B C 1
ATOM 3583 O O . GLU B 1 128 ? -17.406 19.781 20.594 1 96.81 128 GLU B O 1
ATOM 3588 N N . ASN B 1 129 ? -15.359 19.484 19.906 1 97.06 129 ASN B N 1
ATOM 3589 C CA . ASN B 1 129 ? -15.625 20.094 18.609 1 97.06 129 ASN B CA 1
ATOM 3590 C C . ASN B 1 129 ? -14.672 19.578 17.531 1 97.06 129 ASN B C 1
ATOM 3592 O O . ASN B 1 129 ? -13.609 20.156 17.297 1 97.06 129 ASN B O 1
ATOM 3596 N N . THR B 1 130 ? -15.148 18.625 16.734 1 97.25 130 THR B N 1
ATOM 3597 C CA . THR B 1 130 ? -14.32 17.938 15.75 1 97.25 130 THR B CA 1
ATOM 3598 C C . THR B 1 130 ? -13.883 18.906 14.648 1 97.25 130 THR B C 1
ATOM 3600 O O . THR B 1 130 ? -12.773 18.781 14.125 1 97.25 130 THR B O 1
ATOM 3603 N N . VAL B 1 131 ? -14.742 19.844 14.32 1 97.44 131 VAL B N 1
ATOM 3604 C CA . VAL B 1 131 ? -14.414 20.812 13.273 1 97.44 131 VAL B CA 1
ATOM 3605 C C . VAL B 1 131 ? -13.227 21.656 13.719 1 97.44 131 VAL B C 1
ATOM 3607 O O . VAL B 1 131 ? -12.281 21.859 12.953 1 97.44 131 VAL B O 1
ATOM 3610 N N . GLN B 1 132 ? -13.281 22.141 14.922 1 98.06 132 GLN B N 1
ATOM 3611 C CA . GLN B 1 132 ? -12.18 22.938 15.445 1 98.06 132 GLN B CA 1
ATOM 3612 C C . GLN B 1 132 ? -10.906 22.125 15.57 1 98.06 132 GLN B C 1
ATOM 3614 O O . GLN B 1 132 ? -9.805 22.625 15.352 1 98.06 132 GLN B O 1
ATOM 3619 N N . PHE B 1 133 ? -11.125 20.875 15.977 1 98.56 133 PHE B N 1
ATOM 3620 C CA . PHE B 1 133 ? -9.992 19.969 16.047 1 98.56 133 PHE B CA 1
ATOM 3621 C C . PHE B 1 133 ? -9.297 19.859 14.703 1 98.56 133 PHE B C 1
ATOM 3623 O O . PHE B 1 133 ? -8.078 20 14.609 1 98.56 133 PHE B O 1
ATOM 3630 N N . HIS B 1 134 ? -10.016 19.609 13.703 1 98.5 134 HIS B N 1
ATOM 3631 C CA . HIS B 1 134 ? -9.484 19.5 12.352 1 98.5 134 HIS B CA 1
ATOM 3632 C C . HIS B 1 134 ? -8.797 20.781 11.914 1 98.5 134 HIS B C 1
ATOM 3634 O O . HIS B 1 134 ? -7.688 20.75 11.391 1 98.5 134 HIS B O 1
ATOM 3640 N N . ASN B 1 135 ? -9.461 21.875 12.148 1 97.88 135 ASN B N 1
ATOM 3641 C CA . ASN B 1 135 ? -8.93 23.156 11.711 1 97.88 135 ASN B CA 1
ATOM 3642 C C . ASN B 1 135 ? -7.656 23.531 12.469 1 97.88 135 ASN B C 1
ATOM 3644 O O . ASN B 1 135 ? -6.762 24.156 11.906 1 97.88 135 ASN B O 1
ATOM 3648 N N . ALA B 1 136 ? -7.648 23.172 13.711 1 98.12 136 ALA B N 1
ATOM 3649 C CA . ALA B 1 136 ? -6.434 23.406 14.484 1 98.12 136 ALA B CA 1
ATOM 3650 C C . ALA B 1 136 ? -5.242 22.672 13.875 1 98.12 136 ALA B C 1
ATOM 3652 O O . ALA B 1 136 ? -4.148 23.234 13.766 1 98.12 136 ALA B O 1
ATOM 3653 N N . ILE B 1 137 ? -5.453 21.438 13.453 1 98.5 137 ILE B N 1
ATOM 3654 C CA . ILE B 1 137 ? -4.398 20.641 12.844 1 98.5 137 ILE B CA 1
ATOM 3655 C C . ILE B 1 137 ? -3.967 21.281 11.523 1 98.5 137 ILE B C 1
ATOM 3657 O O . ILE B 1 137 ? -2.771 21.422 11.258 1 98.5 137 ILE B O 1
ATOM 3661 N N . CYS B 1 138 ? -4.93 21.656 10.766 1 97.62 138 CYS B N 1
ATOM 3662 C CA . CYS B 1 138 ? -4.637 22.25 9.469 1 97.62 138 CYS B CA 1
ATOM 3663 C C . CYS B 1 138 ? -3.859 23.547 9.625 1 97.62 138 CYS B C 1
ATOM 3665 O O . CYS B 1 138 ? -2.904 23.797 8.891 1 97.62 138 CYS B O 1
ATOM 3667 N N . LEU B 1 139 ? -4.297 24.344 10.562 1 96.69 139 LEU B N 1
ATOM 3668 C CA . LEU B 1 139 ? -3.611 25.594 10.836 1 96.69 139 LEU B CA 1
ATOM 3669 C C . LEU B 1 139 ? -2.178 25.344 11.289 1 96.69 139 LEU B C 1
ATOM 3671 O O . LEU B 1 139 ? -1.25 26.016 10.828 1 96.69 139 LEU B O 1
ATOM 3675 N N . PHE B 1 140 ? -2.057 24.469 12.141 1 96.56 140 PHE B N 1
ATOM 3676 C CA . PHE B 1 140 ? -0.749 24.109 12.672 1 96.56 140 PHE B CA 1
ATOM 3677 C C . PHE B 1 140 ? 0.154 23.578 11.562 1 96.56 140 PHE B C 1
ATOM 3679 O O . PHE B 1 140 ? 1.329 23.938 11.484 1 96.56 140 PHE B O 1
ATOM 3686 N N . SER B 1 141 ? -0.357 22.719 10.75 1 96.44 141 SER B N 1
ATOM 3687 C CA . SER B 1 141 ? 0.376 22.188 9.609 1 96.44 141 SER B CA 1
ATOM 3688 C C . SER B 1 141 ? 0.868 23.297 8.695 1 96.44 141 SER B C 1
ATOM 3690 O O . SER B 1 141 ? 2.025 23.297 8.273 1 96.44 141 SER B O 1
ATOM 3692 N N . LYS B 1 142 ? -0.017 24.188 8.383 1 93.88 142 LYS B N 1
ATOM 3693 C CA . LYS B 1 142 ? 0.342 25.297 7.508 1 93.88 142 LYS B CA 1
ATOM 3694 C C . LYS B 1 142 ? 1.438 26.156 8.133 1 93.88 142 LYS B C 1
ATOM 3696 O O . LYS B 1 142 ? 2.373 26.578 7.449 1 93.88 142 LYS B O 1
ATOM 3701 N N . TYR B 1 143 ? 1.324 26.406 9.383 1 92.44 143 TYR B N 1
ATOM 3702 C CA . TYR B 1 143 ? 2.355 27.141 10.109 1 92.44 143 TYR B CA 1
ATOM 3703 C C . TYR B 1 143 ? 3.709 26.453 9.977 1 92.44 143 TYR B C 1
ATOM 3705 O O . TYR B 1 143 ? 4.719 27.109 9.703 1 92.44 143 TYR B O 1
ATOM 3713 N N . LEU B 1 144 ? 3.686 25.172 10.148 1 91.88 144 LEU B N 1
ATOM 3714 C CA . LEU B 1 144 ? 4.922 24.391 10.102 1 91.88 144 LEU B CA 1
ATOM 3715 C C . LEU B 1 144 ? 5.547 24.453 8.711 1 91.88 144 LEU B C 1
ATOM 3717 O O . LEU B 1 144 ? 6.766 24.328 8.562 1 91.88 144 LEU B O 1
ATOM 3721 N N . SER B 1 145 ? 4.758 24.609 7.785 1 89.38 145 SER B N 1
ATOM 3722 C CA . SER B 1 145 ? 5.27 24.688 6.422 1 89.38 145 SER B CA 1
ATOM 3723 C C . SER B 1 145 ? 6.016 25.984 6.18 1 89.38 145 SER B C 1
ATOM 3725 O O . SER B 1 145 ? 6.809 26.094 5.242 1 89.38 145 SER B O 1
ATOM 3727 N N . TYR B 1 146 ? 5.852 26.953 7.02 1 83.56 146 TYR B N 1
ATOM 3728 C CA . TYR B 1 146 ? 6.477 28.266 6.855 1 83.56 146 TYR B CA 1
ATOM 3729 C C . TYR B 1 146 ? 7.793 28.344 7.621 1 83.56 146 TYR B C 1
ATOM 3731 O O . TYR B 1 146 ? 8.617 29.219 7.363 1 83.56 146 TYR B O 1
ATOM 3739 N N . ILE B 1 147 ? 7.949 27.562 8.602 1 79.5 147 ILE B N 1
ATOM 3740 C CA . ILE B 1 147 ? 9.102 27.719 9.477 1 79.5 147 ILE B CA 1
ATOM 3741 C C . ILE B 1 147 ? 10.273 26.891 8.945 1 79.5 147 ILE B C 1
ATOM 3743 O O . ILE B 1 147 ? 10.07 25.906 8.234 1 79.5 147 ILE B O 1
ATOM 3747 N N . LEU B 1 148 ? 11.398 27.422 9.359 1 66.69 148 LEU B N 1
ATOM 3748 C CA . LEU B 1 148 ? 12.633 26.781 8.906 1 66.69 148 LEU B CA 1
ATOM 3749 C C . LEU B 1 148 ? 12.797 25.406 9.531 1 66.69 148 LEU B C 1
ATOM 3751 O O . LEU B 1 148 ? 12.617 25.234 10.742 1 66.69 148 LEU B O 1
ATOM 3755 N N . HIS B 1 149 ? 13.25 24.484 8.766 1 68.44 149 HIS B N 1
ATOM 3756 C CA . HIS B 1 149 ? 13.305 23.062 9.109 1 68.44 149 HIS B CA 1
ATOM 3757 C C . HIS B 1 149 ? 14.492 22.766 10.023 1 68.44 149 HIS B C 1
ATOM 3759 O O . HIS B 1 149 ? 14.484 21.766 10.742 1 68.44 149 HIS B O 1
ATOM 3765 N N . SER B 1 150 ? 15.305 23.656 10.164 1 65.81 150 SER B N 1
ATOM 3766 C CA . SER B 1 150 ? 16.547 23.328 10.859 1 65.81 150 SER B CA 1
ATOM 3767 C C . SER B 1 150 ? 16.469 23.703 12.336 1 65.81 150 SER B C 1
ATOM 3769 O O . SER B 1 150 ? 17.344 23.328 13.117 1 65.81 150 SER B O 1
ATOM 3771 N N . SER B 1 151 ? 15.445 24.125 12.844 1 69.75 151 SER B N 1
ATOM 3772 C CA . SER B 1 151 ? 15.383 24.562 14.234 1 69.75 151 SER B CA 1
ATOM 3773 C C . SER B 1 151 ? 14.906 23.438 15.148 1 69.75 151 SER B C 1
ATOM 3775 O O . SER B 1 151 ? 14.211 22.516 14.703 1 69.75 151 SER B O 1
ATOM 3777 N N . GLN B 1 152 ? 15.523 23.344 16.359 1 74.19 152 GLN B N 1
ATOM 3778 C CA . GLN B 1 152 ? 15.07 22.406 17.375 1 74.19 152 GLN B CA 1
ATOM 3779 C C . GLN B 1 152 ? 13.562 22.5 17.578 1 74.19 152 GLN B C 1
ATOM 3781 O O . GLN B 1 152 ? 12.891 21.484 17.812 1 74.19 152 GLN B O 1
ATOM 3786 N N . SER B 1 153 ? 13.125 23.641 17.516 1 78.62 153 SER B N 1
ATOM 3787 C CA . SER B 1 153 ? 11.688 23.844 17.672 1 78.62 153 SER B CA 1
ATOM 3788 C C . SER B 1 153 ? 10.898 23.141 16.578 1 78.62 153 SER B C 1
ATOM 3790 O O . SER B 1 153 ? 9.812 22.609 16.828 1 78.62 153 SER B O 1
ATOM 3792 N N . PHE B 1 154 ? 11.477 23.047 15.484 1 84.62 154 PHE B N 1
ATOM 3793 C CA . PHE B 1 154 ? 10.82 22.406 14.352 1 84.62 154 PHE B CA 1
ATOM 3794 C C . PHE B 1 154 ? 10.594 20.922 14.617 1 84.62 154 PHE B C 1
ATOM 3796 O O . PHE B 1 154 ? 9.508 20.391 14.375 1 84.62 154 PHE B O 1
ATOM 3803 N N . LEU B 1 155 ? 11.539 20.312 15.25 1 86.12 155 LEU B N 1
ATOM 3804 C CA . LEU B 1 155 ? 11.43 18.891 15.555 1 86.12 155 LEU B CA 1
ATOM 3805 C C . LEU B 1 155 ? 10.336 18.641 16.578 1 86.12 155 LEU B C 1
ATOM 3807 O O . LEU B 1 155 ? 9.594 17.656 16.469 1 86.12 155 LEU B O 1
ATOM 3811 N N . ARG B 1 156 ? 10.25 19.5 17.484 1 89.62 156 ARG B N 1
ATOM 3812 C CA . ARG B 1 156 ? 9.211 19.375 18.5 1 89.62 156 ARG B CA 1
ATO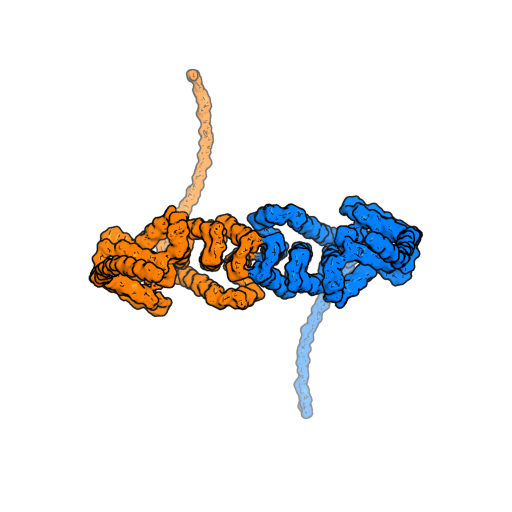M 3813 C C . ARG B 1 156 ? 7.824 19.562 17.875 1 89.62 156 ARG B C 1
ATOM 3815 O O . ARG B 1 156 ? 6.883 18.844 18.219 1 89.62 156 ARG B O 1
ATOM 3822 N N . PHE B 1 157 ? 7.746 20.5 17.016 1 92.62 157 PHE B N 1
ATOM 3823 C CA . PHE B 1 157 ? 6.48 20.75 16.344 1 92.62 157 PHE B CA 1
ATOM 3824 C C . PHE B 1 157 ? 6.09 19.578 15.461 1 92.62 157 PHE B C 1
ATOM 3826 O O . PHE B 1 157 ? 4.914 19.203 15.391 1 92.62 157 PHE B O 1
ATOM 3833 N N . GLN B 1 158 ? 7.098 18.969 14.906 1 93.69 158 GLN B N 1
ATOM 3834 C CA . GLN B 1 158 ? 6.836 17.797 14.078 1 93.69 158 GLN B CA 1
ATOM 3835 C C . GLN B 1 158 ? 6.289 16.656 14.914 1 93.69 158 GLN B C 1
ATOM 3837 O O . GLN B 1 158 ? 5.359 15.961 14.5 1 93.69 158 GLN B O 1
ATOM 3842 N N . SER B 1 159 ? 6.887 16.516 16 1 94.62 159 SER B N 1
ATOM 3843 C CA . SER B 1 159 ? 6.43 15.469 16.906 1 94.62 159 SER B CA 1
ATOM 3844 C C . SER B 1 159 ? 4.977 15.688 17.312 1 94.62 159 SER B C 1
ATOM 3846 O O . SER B 1 159 ? 4.199 14.734 17.391 1 94.62 159 SER B O 1
ATOM 3848 N N . ALA B 1 160 ? 4.684 16.906 17.578 1 96.06 160 ALA B N 1
ATOM 3849 C CA . ALA B 1 160 ? 3.309 17.25 17.953 1 96.06 160 ALA B CA 1
ATOM 3850 C C . ALA B 1 160 ? 2.35 16.938 16.797 1 96.06 160 ALA B C 1
ATOM 3852 O O . ALA B 1 160 ? 1.252 16.422 17.016 1 96.06 160 ALA B O 1
ATOM 3853 N N . LEU B 1 161 ? 2.768 17.281 15.625 1 97.69 161 LEU B N 1
ATOM 3854 C CA . LEU B 1 161 ? 1.928 17.031 14.461 1 97.69 161 LEU B CA 1
ATOM 3855 C C . LEU B 1 161 ? 1.689 15.531 14.273 1 97.69 161 LEU B C 1
ATOM 3857 O O . LEU B 1 161 ? 0.586 15.117 13.914 1 97.69 161 LEU B O 1
ATOM 3861 N N . LEU B 1 162 ? 2.67 14.734 14.555 1 98.06 162 LEU B N 1
ATOM 3862 C CA . LEU B 1 162 ? 2.551 13.281 14.469 1 98.06 162 LEU B CA 1
ATOM 3863 C C . LEU B 1 162 ? 1.557 12.75 15.492 1 98.06 162 LEU B C 1
ATOM 3865 O O . LEU B 1 162 ? 0.811 11.812 15.211 1 98.06 162 LEU B O 1
ATOM 3869 N N . ASP B 1 163 ? 1.589 13.375 16.625 1 97.81 163 ASP B N 1
ATOM 3870 C CA . ASP B 1 163 ? 0.6 12.992 17.625 1 97.81 163 ASP B CA 1
ATOM 3871 C C . ASP B 1 163 ? -0.819 13.25 17.125 1 97.81 163 ASP B C 1
ATOM 3873 O O . ASP B 1 163 ? -1.715 12.43 17.328 1 97.81 163 ASP B O 1
ATOM 3877 N N . TYR B 1 164 ? -0.983 14.375 16.531 1 98.5 164 TYR B N 1
ATOM 3878 C CA . TYR B 1 164 ? -2.275 14.688 15.93 1 98.5 164 TYR B CA 1
ATOM 3879 C C . TYR B 1 164 ? -2.652 13.672 14.867 1 98.5 164 TYR B C 1
ATOM 3881 O O . TYR B 1 164 ? -3.807 13.242 14.789 1 98.5 164 TYR B O 1
ATOM 3889 N N . MET B 1 165 ? -1.705 13.305 14.086 1 98.62 165 MET B N 1
ATOM 3890 C CA . MET B 1 165 ? -1.952 12.359 13 1 98.62 165 MET B CA 1
ATOM 3891 C C . MET B 1 165 ? -2.373 11 13.547 1 98.62 165 MET B C 1
ATOM 3893 O O . MET B 1 165 ? -3.232 10.336 12.969 1 98.62 165 MET B O 1
ATOM 3897 N N . GLU B 1 166 ? -1.778 10.602 14.594 1 98.5 166 GLU B N 1
ATOM 3898 C CA . GLU B 1 166 ? -2.186 9.367 15.258 1 98.5 166 GLU B CA 1
ATOM 3899 C C . GLU B 1 166 ? -3.654 9.422 15.672 1 98.5 166 GLU B C 1
ATOM 3901 O O . GLU B 1 166 ? -4.391 8.445 15.492 1 98.5 166 GLU B O 1
ATOM 3906 N N . MET B 1 167 ? -4.043 10.531 16.188 1 98.44 167 MET B N 1
ATOM 3907 C CA . MET B 1 167 ? -5.422 10.703 16.625 1 98.44 167 MET B CA 1
ATOM 3908 C C . MET B 1 167 ? -6.383 10.664 15.438 1 98.44 167 MET B C 1
ATOM 3910 O O . MET B 1 167 ? -7.496 10.148 15.555 1 98.44 167 MET B O 1
ATOM 3914 N N . LEU B 1 168 ? -5.984 11.258 14.328 1 98.62 168 LEU B N 1
ATOM 3915 C CA . LEU B 1 168 ? -6.805 11.227 13.125 1 98.62 168 LEU B CA 1
ATOM 3916 C C . LEU B 1 168 ? -7.074 9.797 12.688 1 98.62 168 LEU B C 1
ATOM 3918 O O . LEU B 1 168 ? -8.195 9.453 12.312 1 98.62 168 LEU B O 1
ATOM 3922 N N . LEU B 1 169 ? -6.09 8.898 12.82 1 98.38 169 LEU B N 1
ATOM 3923 C CA . LEU B 1 169 ? -6.211 7.523 12.344 1 98.38 169 LEU B CA 1
ATOM 3924 C C . LEU B 1 169 ? -6.961 6.664 13.352 1 98.38 169 LEU B C 1
ATOM 3926 O O . LEU B 1 169 ? -7.449 5.582 13.016 1 98.38 169 LEU B O 1
ATOM 3930 N N . GLU B 1 170 ? -7.059 7.102 14.562 1 96.88 170 GLU B N 1
ATOM 3931 C CA . GLU B 1 170 ? -7.805 6.359 15.57 1 96.88 170 GLU B CA 1
ATOM 3932 C C . GLU B 1 170 ? -9.289 6.293 15.219 1 96.88 170 GLU B C 1
ATOM 3934 O O . GLU B 1 170 ? -9.914 5.234 15.312 1 96.88 170 GLU B O 1
ATOM 3939 N N . ILE B 1 171 ? -9.797 7.402 14.828 1 93.94 171 ILE B N 1
ATOM 3940 C CA . ILE B 1 171 ? -11.211 7.457 14.469 1 93.94 171 ILE B CA 1
ATOM 3941 C C . ILE B 1 171 ? -11.375 7.199 12.969 1 93.94 171 ILE B C 1
ATOM 3943 O O . ILE B 1 171 ? -12.289 6.484 12.547 1 93.94 171 ILE B O 1
ATOM 3947 N N . ALA B 1 172 ? -10.531 7.75 12.125 1 96.75 172 ALA B N 1
ATOM 3948 C CA . ALA B 1 172 ? -10.398 7.512 10.688 1 96.75 172 ALA B CA 1
ATOM 3949 C C . ALA B 1 172 ? -11.695 7.836 9.953 1 96.75 172 ALA B C 1
ATOM 3951 O O . ALA B 1 172 ? -12.18 7.035 9.148 1 96.75 172 ALA B O 1
ATOM 3952 N N . SER B 1 173 ? -12.406 8.969 10.352 1 97 173 SER B N 1
ATOM 3953 C CA . SER B 1 173 ? -13.492 9.469 9.516 1 97 173 SER B CA 1
ATOM 3954 C C . SER B 1 173 ? -12.977 9.906 8.148 1 97 173 SER B C 1
ATOM 3956 O O . SER B 1 173 ? -11.766 10.016 7.941 1 97 173 SER B O 1
ATOM 3958 N N . SER B 1 174 ? -13.883 10.102 7.258 1 97.12 174 SER B N 1
ATOM 3959 C CA . SER B 1 174 ? -13.484 10.547 5.93 1 97.12 174 SER B CA 1
ATOM 3960 C C . SER B 1 174 ? -12.68 11.836 6 1 97.12 174 SER B C 1
ATOM 3962 O O . SER B 1 174 ? -11.68 11.992 5.293 1 97.12 174 SER B O 1
ATOM 3964 N N . GLU B 1 175 ? -13.117 12.773 6.852 1 97.19 175 GLU B N 1
ATOM 3965 C CA . GLU B 1 175 ? -12.391 14.023 7.027 1 97.19 175 GLU B CA 1
ATOM 3966 C C . GLU B 1 175 ? -11.039 13.781 7.703 1 97.19 175 GLU B C 1
ATOM 3968 O O . GLU B 1 175 ? -10.039 14.414 7.352 1 97.19 175 GLU B O 1
ATOM 3973 N N . ASP B 1 176 ? -11.023 12.883 8.656 1 98.38 176 ASP B N 1
ATOM 3974 C CA . ASP B 1 176 ? -9.773 12.516 9.312 1 98.38 176 ASP B CA 1
ATOM 3975 C C . ASP B 1 176 ? -8.75 12.008 8.289 1 98.38 176 ASP B C 1
ATOM 3977 O O . ASP B 1 176 ? -7.598 12.445 8.297 1 98.38 176 ASP B O 1
ATOM 3981 N N . ILE B 1 177 ? -9.195 11.125 7.461 1 98.19 177 ILE B N 1
ATOM 3982 C CA . ILE B 1 177 ? -8.32 10.5 6.473 1 98.19 177 ILE B CA 1
ATOM 3983 C C . ILE B 1 177 ? -7.855 11.547 5.461 1 98.19 177 ILE B C 1
ATOM 3985 O O . ILE B 1 177 ? -6.695 11.539 5.039 1 98.19 177 ILE B O 1
ATOM 3989 N N . GLN B 1 178 ? -8.727 12.422 5.129 1 97 178 GLN B N 1
ATOM 3990 C CA . GLN B 1 178 ? -8.359 13.5 4.215 1 97 178 GLN B CA 1
ATOM 3991 C C . GLN B 1 178 ? -7.242 14.359 4.797 1 97 178 GLN B C 1
ATOM 3993 O O . GLN B 1 178 ? -6.234 14.602 4.129 1 97 178 GLN B O 1
ATOM 3998 N N . ILE B 1 179 ? -7.418 14.797 5.969 1 98 179 ILE B N 1
ATOM 3999 C CA . ILE B 1 179 ? -6.426 15.656 6.617 1 98 179 ILE B CA 1
ATOM 4000 C C . ILE B 1 179 ? -5.121 14.883 6.801 1 98 179 ILE B C 1
ATOM 4002 O O . ILE B 1 179 ? -4.039 15.414 6.547 1 98 179 ILE B O 1
ATOM 4006 N N . PHE B 1 180 ? -5.262 13.648 7.199 1 98.5 180 PHE B N 1
ATOM 4007 C CA . PHE B 1 180 ? -4.09 12.797 7.359 1 98.5 180 PHE B CA 1
ATOM 4008 C C . PHE B 1 180 ? -3.271 12.75 6.074 1 98.5 180 PHE B C 1
ATOM 4010 O O . PHE B 1 180 ? -2.051 12.922 6.102 1 98.5 180 PHE B O 1
ATOM 4017 N N . THR B 1 181 ? -3.936 12.453 5.031 1 97.56 181 THR B N 1
ATOM 4018 C CA . THR B 1 181 ? -3.262 12.312 3.746 1 97.56 181 THR B CA 1
ATOM 4019 C C . THR B 1 181 ? -2.621 13.633 3.324 1 97.56 181 THR B C 1
ATOM 4021 O O . THR B 1 181 ? -1.51 13.648 2.791 1 97.56 181 THR B O 1
ATOM 4024 N N . GLU B 1 182 ? -3.293 14.742 3.57 1 96 182 GLU B N 1
ATOM 4025 C CA . GLU B 1 182 ? -2.729 16.062 3.271 1 96 182 GLU B CA 1
ATOM 4026 C C . GLU B 1 182 ? -1.442 16.297 4.059 1 96 182 GLU B C 1
ATOM 4028 O O . GLU B 1 182 ? -0.469 16.828 3.518 1 96 182 GLU B O 1
ATOM 4033 N N . LEU B 1 183 ? -1.467 15.914 5.266 1 97.44 183 LEU B N 1
ATOM 4034 C CA . LEU B 1 183 ? -0.29 16.078 6.109 1 97.44 183 LEU B CA 1
ATOM 4035 C C . LEU B 1 183 ? 0.872 15.234 5.598 1 97.44 183 LEU B C 1
ATOM 4037 O O . LEU B 1 183 ? 2.023 15.68 5.617 1 97.44 183 LEU B O 1
ATOM 4041 N N . ILE B 1 184 ? 0.542 14.062 5.168 1 97.5 184 ILE B N 1
ATOM 4042 C CA . ILE B 1 184 ? 1.56 13.172 4.617 1 97.5 184 ILE B CA 1
ATOM 4043 C C . ILE B 1 184 ? 2.162 13.797 3.361 1 97.5 184 ILE B C 1
ATOM 4045 O O . ILE B 1 184 ? 3.379 13.75 3.16 1 97.5 184 ILE B O 1
ATOM 4049 N N . ILE B 1 185 ? 1.352 14.336 2.559 1 94.81 185 ILE B N 1
ATOM 4050 C CA . ILE B 1 185 ? 1.802 14.945 1.311 1 94.81 185 ILE B CA 1
ATOM 4051 C C . ILE B 1 185 ? 2.742 16.109 1.613 1 94.81 185 ILE B C 1
ATOM 4053 O O . ILE B 1 185 ? 3.801 16.234 0.994 1 94.81 185 ILE B O 1
ATOM 4057 N N . VAL B 1 186 ? 2.436 16.891 2.592 1 93.56 186 VAL B N 1
ATOM 4058 C CA . VAL B 1 186 ? 3.15 18.125 2.861 1 93.56 186 VAL B CA 1
ATOM 4059 C C . VAL B 1 186 ? 4.398 17.844 3.691 1 93.56 186 VAL B C 1
ATOM 4061 O O . VAL B 1 186 ? 5.469 18.391 3.426 1 93.56 186 VAL B O 1
ATOM 4064 N N . HIS B 1 187 ? 4.266 17 4.66 1 94.38 187 HIS B N 1
ATOM 4065 C CA . HIS B 1 187 ? 5.316 16.875 5.668 1 94.38 187 HIS B CA 1
ATOM 4066 C C . HIS B 1 187 ? 5.969 15.5 5.633 1 94.38 187 HIS B C 1
ATOM 4068 O O . HIS B 1 187 ? 6.91 15.234 6.383 1 94.38 187 HIS B O 1
ATOM 4074 N N . GLY B 1 188 ? 5.496 14.578 4.852 1 96 188 GLY B N 1
ATOM 4075 C CA . GLY B 1 188 ? 5.934 13.195 4.867 1 96 188 GLY B CA 1
ATOM 4076 C C . GLY B 1 188 ? 7.438 13.039 4.75 1 96 188 GLY B C 1
ATOM 4077 O O . GLY B 1 188 ? 8.047 12.266 5.492 1 96 188 GLY B O 1
ATOM 4078 N N . LYS B 1 189 ? 7.988 13.789 3.83 1 93.75 189 LYS B N 1
ATOM 4079 C CA . LYS B 1 189 ? 9.43 13.703 3.617 1 93.75 189 LYS B CA 1
ATOM 4080 C C . LYS B 1 189 ? 10.195 14.125 4.867 1 93.75 189 LYS B C 1
ATOM 4082 O O . LYS B 1 189 ? 11.172 13.477 5.25 1 93.75 189 LYS B O 1
ATOM 4087 N N . HIS B 1 190 ? 9.781 15.148 5.5 1 92.38 190 HIS B N 1
ATOM 4088 C CA . HIS B 1 190 ? 10.43 15.617 6.719 1 92.38 190 HIS B CA 1
ATOM 4089 C C . HIS B 1 190 ? 10.281 14.602 7.844 1 92.38 190 HIS B C 1
ATOM 4091 O O . HIS B 1 190 ? 11.227 14.367 8.602 1 92.38 190 HIS B O 1
ATOM 4097 N N . PHE B 1 191 ? 9.078 14.023 7.93 1 95.19 191 PHE B N 1
ATOM 4098 C CA . PHE B 1 191 ? 8.867 12.977 8.922 1 95.19 191 PHE B CA 1
ATOM 4099 C C . PHE B 1 191 ? 9.812 11.805 8.68 1 95.19 191 PHE B C 1
ATOM 4101 O O . PHE B 1 191 ? 10.367 11.25 9.633 1 95.19 191 PHE B O 1
ATOM 4108 N N . TYR B 1 192 ? 9.898 11.469 7.449 1 94.94 192 TYR B N 1
ATOM 4109 C CA . TYR B 1 192 ? 10.758 10.352 7.062 1 94.94 192 TYR B CA 1
ATOM 4110 C C . TYR B 1 192 ? 12.195 10.594 7.496 1 94.94 192 TYR B C 1
ATOM 4112 O O . TYR B 1 192 ? 12.875 9.672 7.961 1 94.94 192 TYR B O 1
ATOM 4120 N N . ASP B 1 193 ? 12.68 11.797 7.449 1 91.81 193 ASP B N 1
ATOM 4121 C CA . ASP B 1 193 ? 14.062 12.156 7.746 1 91.81 193 ASP B CA 1
ATOM 4122 C C . ASP B 1 193 ? 14.289 12.258 9.25 1 91.81 193 ASP B C 1
ATOM 4124 O O . ASP B 1 193 ? 15.367 11.906 9.75 1 91.81 193 ASP B O 1
ATOM 4128 N N . SER B 1 194 ? 13.305 12.664 9.961 1 91.75 194 SER B N 1
ATOM 4129 C CA . SER B 1 194 ? 13.562 13.039 11.352 1 91.75 194 SER B CA 1
ATOM 4130 C C . SER B 1 194 ? 12.828 12.117 12.312 1 91.75 194 SER B C 1
ATOM 4132 O O . SER B 1 194 ? 13.234 11.969 13.469 1 91.75 194 SER B O 1
ATOM 4134 N N . HIS B 1 195 ? 11.695 11.586 11.898 1 94.81 195 HIS B N 1
ATOM 4135 C CA . HIS B 1 195 ? 10.844 10.773 12.766 1 94.81 195 HIS B CA 1
ATOM 4136 C C . HIS B 1 195 ? 10.398 9.5 12.062 1 94.81 195 HIS B C 1
ATOM 4138 O O . HIS B 1 195 ? 9.211 9.156 12.078 1 94.81 195 HIS B O 1
ATOM 4144 N N . LYS B 1 196 ? 11.312 8.773 11.609 1 95.25 196 LYS B N 1
ATOM 4145 C CA . LYS B 1 196 ? 11.047 7.641 10.727 1 95.25 196 LYS B CA 1
ATOM 4146 C C . LYS B 1 196 ? 10.234 6.566 11.445 1 95.25 196 LYS B C 1
ATOM 4148 O O . LYS B 1 196 ? 9.297 6.008 10.875 1 95.25 196 LYS B O 1
ATOM 4153 N N . GLU B 1 197 ? 10.578 6.273 12.625 1 95.75 197 GLU B N 1
ATOM 4154 C CA . GLU B 1 197 ? 9.922 5.199 13.359 1 95.75 197 GLU B CA 1
ATOM 4155 C C . GLU B 1 197 ? 8.445 5.523 13.594 1 95.75 197 GLU B C 1
ATOM 4157 O O . GLU B 1 197 ? 7.578 4.676 13.375 1 95.75 197 GLU B O 1
ATOM 4162 N N . LYS B 1 198 ? 8.219 6.719 14.039 1 96.56 198 LYS B N 1
ATOM 4163 C CA . LYS B 1 198 ? 6.84 7.129 14.281 1 96.56 198 LYS B CA 1
ATOM 4164 C C . LYS B 1 198 ? 6.043 7.16 12.977 1 96.56 198 LYS B C 1
ATOM 4166 O O . LYS B 1 198 ? 4.871 6.773 12.953 1 96.56 198 LYS B O 1
ATOM 4171 N N . LEU B 1 199 ? 6.684 7.656 11.977 1 97.81 199 LEU B N 1
ATOM 4172 C CA . LEU B 1 199 ? 6.043 7.648 10.672 1 97.81 199 LEU B CA 1
ATOM 4173 C C . LEU B 1 199 ? 5.695 6.227 10.242 1 97.81 199 LEU B C 1
ATOM 4175 O O . LEU B 1 199 ? 4.586 5.965 9.773 1 97.81 199 LEU B O 1
ATOM 4179 N N . ASN B 1 200 ? 6.621 5.297 10.438 1 96.88 200 ASN B N 1
ATOM 4180 C CA . ASN B 1 200 ? 6.391 3.898 10.086 1 96.88 200 ASN B CA 1
ATOM 4181 C C . ASN B 1 200 ? 5.18 3.33 10.828 1 96.88 200 ASN B C 1
ATOM 4183 O O . ASN B 1 200 ? 4.359 2.629 10.227 1 96.88 200 ASN B O 1
ATOM 4187 N N . ASP B 1 201 ? 5.125 3.639 12.031 1 97.12 201 ASP B N 1
ATOM 4188 C CA . ASP B 1 201 ? 3.992 3.174 12.828 1 97.12 201 ASP B CA 1
ATOM 4189 C C . ASP B 1 201 ? 2.674 3.721 12.289 1 97.12 201 ASP B C 1
ATOM 4191 O O . ASP B 1 201 ? 1.681 2.994 12.211 1 97.12 201 ASP B O 1
ATOM 4195 N N . LEU B 1 202 ? 2.641 4.969 11.945 1 98.19 202 LEU B N 1
ATOM 4196 C CA . LEU B 1 202 ? 1.45 5.594 11.383 1 98.19 202 LEU B CA 1
ATOM 4197 C C . LEU B 1 202 ? 1.049 4.922 10.078 1 98.19 202 LEU B C 1
ATOM 4199 O O . LEU B 1 202 ? -0.136 4.68 9.836 1 98.19 202 LEU B O 1
ATOM 4203 N N . MET B 1 203 ? 2.053 4.629 9.328 1 98.19 203 MET B N 1
ATOM 4204 C CA . MET B 1 203 ? 1.78 4.047 8.016 1 98.19 203 MET B CA 1
ATOM 4205 C C . MET B 1 203 ? 1.276 2.613 8.148 1 98.19 203 MET B C 1
ATOM 4207 O O . MET B 1 203 ? 0.455 2.162 7.348 1 98.19 203 MET B O 1
ATOM 4211 N N . VAL B 1 204 ? 1.717 1.901 9.133 1 97.56 204 VAL B N 1
ATOM 4212 C CA . VAL B 1 204 ? 1.176 0.58 9.43 1 97.56 204 VAL B CA 1
ATOM 4213 C C . VAL B 1 204 ? -0.292 0.7 9.836 1 97.56 204 VAL B C 1
ATOM 4215 O O . VAL B 1 204 ? -1.13 -0.091 9.398 1 97.56 204 VAL B O 1
ATOM 4218 N N . THR B 1 205 ? -0.536 1.66 10.656 1 98.06 205 THR B N 1
ATOM 4219 C CA . THR B 1 205 ? -1.916 1.895 11.062 1 98.06 205 THR B CA 1
ATOM 4220 C C . THR B 1 205 ? -2.791 2.213 9.852 1 98.06 205 THR B C 1
ATOM 4222 O O . THR B 1 205 ? -3.934 1.756 9.766 1 98.06 205 THR B O 1
ATOM 4225 N N . ALA B 1 206 ? -2.299 3.043 8.953 1 98.44 206 ALA B N 1
ATOM 4226 C CA . ALA B 1 206 ? -3.027 3.361 7.727 1 98.44 206 ALA B CA 1
ATOM 4227 C C . ALA B 1 206 ? -3.346 2.098 6.93 1 98.44 206 ALA B C 1
ATOM 4229 O O . ALA B 1 206 ? -4.453 1.945 6.41 1 98.44 206 ALA B O 1
ATOM 4230 N N . ARG B 1 207 ? -2.346 1.191 6.84 1 97.69 207 ARG B N 1
ATOM 4231 C CA . ARG B 1 207 ? -2.557 -0.085 6.164 1 97.69 207 ARG B CA 1
ATOM 4232 C C . ARG B 1 207 ? -3.637 -0.904 6.863 1 97.69 207 ARG B C 1
ATOM 4234 O O . ARG B 1 207 ? -4.473 -1.53 6.211 1 97.69 207 ARG B O 1
ATOM 4241 N N . GLN B 1 208 ? -3.625 -0.899 8.133 1 97 208 GLN B N 1
ATOM 4242 C CA . GLN B 1 208 ? -4.621 -1.635 8.906 1 97 208 GLN B CA 1
ATOM 4243 C C . GLN B 1 208 ? -6.027 -1.112 8.633 1 97 208 GLN B C 1
ATOM 4245 O O . GLN B 1 208 ? -6.969 -1.896 8.5 1 97 208 GLN B O 1
ATOM 4250 N N . ILE B 1 209 ? -6.141 0.156 8.594 1 97.62 209 ILE B N 1
ATOM 4251 C CA . ILE B 1 209 ? -7.434 0.77 8.312 1 97.62 209 ILE B CA 1
ATOM 4252 C C . ILE B 1 209 ? -7.906 0.37 6.918 1 97.62 209 ILE B C 1
ATOM 4254 O O . ILE B 1 209 ? -9.07 0.004 6.734 1 97.62 209 ILE B O 1
ATOM 4258 N N . LEU B 1 210 ? -7.016 0.453 5.977 1 96.81 210 LEU B N 1
ATOM 4259 C CA . LEU B 1 210 ? -7.328 0.108 4.594 1 96.81 210 LEU B CA 1
ATOM 4260 C C . LEU B 1 210 ? -7.805 -1.337 4.488 1 96.81 210 LEU B C 1
ATOM 4262 O O . LEU B 1 210 ? -8.664 -1.653 3.664 1 96.81 210 LEU B O 1
ATOM 4266 N N . ILE B 1 211 ? -7.297 -2.205 5.332 1 95.56 211 ILE B N 1
ATOM 4267 C CA . ILE B 1 211 ? -7.578 -3.637 5.281 1 95.56 211 ILE B CA 1
ATOM 4268 C C . ILE B 1 211 ? -8.867 -3.936 6.047 1 95.56 211 ILE B C 1
ATOM 4270 O O . ILE B 1 211 ? -9.727 -4.672 5.562 1 95.56 211 ILE B O 1
ATOM 4274 N N . LYS B 1 212 ? -9.023 -3.354 7.172 1 94.31 212 LYS B N 1
ATOM 4275 C CA . LYS B 1 212 ? -10.016 -3.865 8.117 1 94.31 212 LYS B CA 1
ATOM 4276 C C . LYS B 1 212 ? -11.258 -2.984 8.141 1 94.31 212 LYS B C 1
ATOM 4278 O O . LYS B 1 212 ? -12.352 -3.455 8.461 1 94.31 212 LYS B O 1
ATOM 4283 N N . GLU B 1 213 ? -11 -1.735 7.871 1 93.06 213 GLU B N 1
ATOM 4284 C CA . GLU B 1 213 ? -12.125 -0.822 8.008 1 93.06 213 GLU B CA 1
ATOM 4285 C C . GLU B 1 213 ? -12.875 -0.67 6.691 1 93.06 213 GLU B C 1
ATOM 4287 O O . GLU B 1 213 ? -12.289 -0.792 5.613 1 93.06 213 GLU B O 1
ATOM 4292 N N . ASN B 1 214 ? -14.133 -0.492 6.871 1 90.81 214 ASN B N 1
ATOM 4293 C CA . ASN B 1 214 ? -14.961 -0.257 5.691 1 90.81 214 ASN B CA 1
ATOM 4294 C C . ASN B 1 214 ? -15.125 1.234 5.414 1 90.81 214 ASN B C 1
ATOM 4296 O O . ASN B 1 214 ? -16.234 1.763 5.492 1 90.81 214 ASN B O 1
ATOM 4300 N N . VAL B 1 215 ? -14.117 1.854 5.031 1 94.44 215 VAL B N 1
ATOM 4301 C CA . VAL B 1 215 ? -14.148 3.271 4.688 1 94.44 215 VAL B CA 1
ATOM 4302 C C . VAL B 1 215 ? -14.578 3.443 3.23 1 94.44 215 VAL B C 1
ATOM 4304 O O . VAL B 1 215 ? -14.555 2.486 2.455 1 94.44 215 VAL B O 1
ATOM 4307 N N . CYS B 1 216 ? -15.039 4.613 2.893 1 94.5 216 CYS B N 1
ATOM 4308 C CA . CYS B 1 216 ? -15.539 4.852 1.543 1 94.5 216 CYS B CA 1
ATOM 4309 C C . CYS B 1 216 ? -14.398 4.812 0.528 1 94.5 216 CYS B C 1
ATOM 4311 O O . CYS B 1 216 ? -13.227 4.898 0.899 1 94.5 216 CYS B O 1
ATOM 4313 N N . SER B 1 217 ? -14.688 4.742 -0.724 1 94.25 217 SER B N 1
ATOM 4314 C CA . SER B 1 217 ? -13.711 4.562 -1.801 1 94.25 217 SER B CA 1
ATOM 4315 C C . SER B 1 217 ? -12.742 5.738 -1.868 1 94.25 217 SER B C 1
ATOM 4317 O O . SER B 1 217 ? -11.547 5.551 -2.113 1 94.25 217 SER B O 1
ATOM 4319 N N . ILE B 1 218 ? -13.25 6.91 -1.666 1 94.56 218 ILE B N 1
ATOM 4320 C CA . ILE B 1 218 ? -12.406 8.102 -1.715 1 94.56 218 ILE B CA 1
ATOM 4321 C C . ILE B 1 218 ? -11.359 8.039 -0.603 1 94.56 218 ILE B C 1
ATOM 4323 O O . ILE B 1 218 ? -10.195 8.359 -0.823 1 94.56 218 ILE B O 1
ATOM 4327 N N . SER B 1 219 ? -11.773 7.652 0.558 1 96.38 219 SER B N 1
ATOM 4328 C CA . SER B 1 219 ? -10.859 7.508 1.688 1 96.38 219 SER B CA 1
ATOM 4329 C C . SER B 1 219 ? -9.828 6.414 1.431 1 96.38 219 SER B C 1
ATOM 4331 O O . SER B 1 219 ? -8.656 6.57 1.771 1 96.38 219 SER B O 1
ATOM 4333 N N . ARG B 1 220 ? -10.234 5.305 0.813 1 96.75 220 ARG B N 1
ATOM 4334 C CA . ARG B 1 220 ? -9.305 4.242 0.453 1 96.75 220 ARG B CA 1
ATOM 4335 C C . ARG B 1 220 ? -8.242 4.75 -0.521 1 96.75 220 ARG B C 1
ATOM 4337 O O . ARG B 1 220 ? -7.062 4.434 -0.382 1 96.75 220 ARG B O 1
ATOM 4344 N N . GLN B 1 221 ? -8.75 5.477 -1.447 1 96.5 221 GLN B N 1
ATOM 4345 C CA . GLN B 1 221 ? -7.852 6.059 -2.438 1 96.5 221 GLN B CA 1
ATOM 4346 C C . GLN B 1 221 ? -6.805 6.949 -1.774 1 96.5 221 GLN B C 1
ATOM 4348 O O . GLN B 1 221 ? -5.625 6.895 -2.123 1 96.5 221 GLN B O 1
ATOM 4353 N N . LYS B 1 222 ? -7.242 7.742 -0.896 1 96.44 222 LYS B N 1
ATOM 4354 C CA . LYS B 1 222 ? -6.348 8.664 -0.199 1 96.44 222 LYS B CA 1
ATOM 4355 C C . LYS B 1 222 ? -5.324 7.902 0.645 1 96.44 222 LYS B C 1
ATOM 4357 O O . LYS B 1 222 ? -4.137 8.234 0.637 1 96.44 222 LYS B O 1
ATOM 4362 N N . LEU B 1 223 ? -5.785 6.922 1.361 1 97.88 223 LEU B N 1
ATOM 4363 C CA . LEU B 1 223 ? -4.879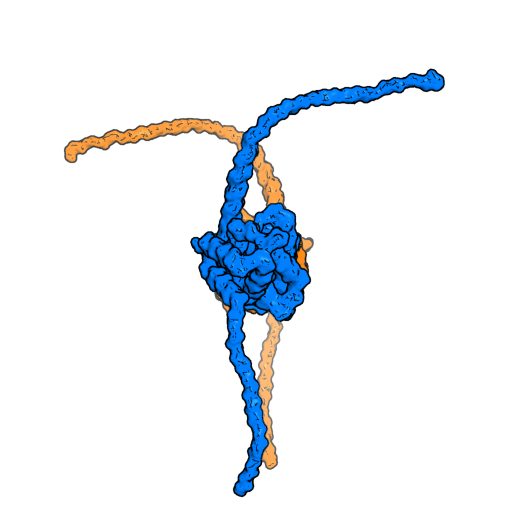 6.117 2.168 1 97.88 223 LEU B CA 1
ATOM 4364 C C . LEU B 1 223 ? -3.861 5.398 1.286 1 97.88 223 LEU B C 1
ATOM 4366 O O . LEU B 1 223 ? -2.67 5.371 1.604 1 97.88 223 LEU B O 1
ATOM 4370 N N . LEU B 1 224 ? -4.355 4.859 0.218 1 97.88 224 LEU B N 1
ATOM 4371 C CA . LEU B 1 224 ? -3.465 4.156 -0.698 1 97.88 224 LEU B CA 1
ATOM 4372 C C . LEU B 1 224 ? -2.434 5.109 -1.293 1 97.88 224 LEU B C 1
ATOM 4374 O O . LEU B 1 224 ? -1.269 4.742 -1.464 1 97.88 224 LEU B O 1
ATOM 4378 N N . TYR B 1 225 ? -2.867 6.32 -1.633 1 96.75 225 TYR B N 1
ATOM 4379 C CA . TYR B 1 225 ? -1.954 7.336 -2.145 1 96.75 225 TYR B CA 1
ATOM 4380 C C . TYR B 1 225 ? -0.841 7.625 -1.145 1 96.75 225 TYR B C 1
ATOM 4382 O O . TYR B 1 225 ? 0.334 7.68 -1.515 1 96.75 225 TYR B O 1
ATOM 4390 N N . ALA B 1 226 ? -1.206 7.762 0.08 1 97.44 226 ALA B N 1
ATOM 4391 C CA . ALA B 1 226 ? -0.228 8.008 1.137 1 97.44 226 ALA B CA 1
ATOM 4392 C C . ALA B 1 226 ? 0.762 6.848 1.242 1 97.44 226 ALA B C 1
ATOM 4394 O O . ALA B 1 226 ? 1.967 7.066 1.396 1 97.44 226 ALA B O 1
ATOM 4395 N N . ILE B 1 227 ? 0.281 5.672 1.142 1 97.81 227 ILE B N 1
ATOM 4396 C CA . ILE B 1 227 ? 1.107 4.477 1.239 1 97.81 227 ILE B CA 1
ATOM 4397 C C . ILE B 1 227 ? 2.076 4.422 0.061 1 97.81 227 ILE B C 1
ATOM 4399 O O . ILE B 1 227 ? 3.258 4.109 0.234 1 97.81 227 ILE B O 1
ATOM 4403 N N . ASP B 1 228 ? 1.592 4.684 -1.113 1 97.19 228 ASP B N 1
ATOM 4404 C CA . ASP B 1 228 ? 2.443 4.688 -2.299 1 97.19 228 ASP B CA 1
ATOM 4405 C C . ASP B 1 228 ? 3.543 5.738 -2.182 1 97.19 228 ASP B C 1
ATOM 4407 O O . ASP B 1 228 ? 4.68 5.512 -2.604 1 97.19 228 ASP B O 1
ATOM 4411 N N . LEU B 1 229 ? 3.229 6.883 -1.61 1 96.88 229 LEU B N 1
ATOM 4412 C CA . LEU B 1 229 ? 4.234 7.914 -1.392 1 96.88 229 LEU B CA 1
ATOM 4413 C C . LEU B 1 229 ? 5.301 7.434 -0.413 1 96.88 229 LEU B C 1
ATOM 4415 O O . LEU B 1 229 ? 6.5 7.562 -0.681 1 96.88 229 LEU B O 1
ATOM 4419 N N . GLU B 1 230 ? 4.875 6.949 0.684 1 97.25 230 GLU B N 1
ATOM 4420 C CA . GLU B 1 230 ? 5.789 6.473 1.717 1 97.25 230 GLU B CA 1
ATOM 4421 C C . GLU B 1 230 ? 6.684 5.355 1.189 1 97.25 230 GLU B C 1
ATOM 4423 O O . GLU B 1 230 ? 7.879 5.309 1.497 1 97.25 230 GLU B O 1
ATOM 4428 N N . SER B 1 231 ? 6.109 4.453 0.396 1 95.19 231 SER B N 1
ATOM 4429 C CA . SER B 1 231 ? 6.844 3.299 -0.108 1 95.19 231 SER B CA 1
ATOM 4430 C C . SER B 1 231 ? 7.969 3.727 -1.049 1 95.19 231 SER B C 1
ATOM 4432 O O . SER B 1 231 ? 8.891 2.949 -1.317 1 95.19 231 SER B O 1
ATOM 4434 N N . ARG B 1 232 ? 7.867 4.887 -1.483 1 93.25 232 ARG B N 1
ATOM 4435 C CA . ARG B 1 232 ? 8.883 5.402 -2.395 1 93.25 232 ARG B CA 1
ATOM 4436 C C . ARG B 1 232 ? 9.664 6.543 -1.749 1 93.25 232 ARG B C 1
ATOM 4438 O O . ARG B 1 232 ? 10.172 7.426 -2.443 1 93.25 232 ARG B O 1
ATOM 4445 N N . ASN B 1 233 ? 9.641 6.574 -0.473 1 92.88 233 ASN B N 1
ATOM 4446 C CA . ASN B 1 233 ? 10.375 7.547 0.326 1 92.88 233 ASN B CA 1
ATOM 4447 C C . ASN B 1 233 ? 9.984 8.977 -0.033 1 92.88 233 ASN B C 1
ATOM 4449 O O . ASN B 1 233 ? 10.828 9.875 -0.035 1 92.88 233 ASN B O 1
ATOM 4453 N N . PHE B 1 234 ? 8.82 9.188 -0.481 1 94.25 234 PHE B N 1
ATOM 4454 C CA . PHE B 1 234 ? 8.195 10.469 -0.766 1 94.25 234 PHE B CA 1
ATOM 4455 C C . PHE B 1 234 ? 8.859 11.141 -1.96 1 94.25 234 PHE B C 1
ATOM 4457 O O . PHE B 1 234 ? 8.852 12.367 -2.072 1 94.25 234 PHE B O 1
ATOM 4464 N N . ASN B 1 235 ? 9.422 10.297 -2.752 1 90.25 235 ASN B N 1
ATOM 4465 C CA . ASN B 1 235 ? 9.852 10.766 -4.066 1 90.25 235 ASN B CA 1
ATOM 4466 C C . ASN B 1 235 ? 8.688 10.812 -5.051 1 90.25 235 ASN B C 1
ATOM 4468 O O . ASN B 1 235 ? 7.586 10.359 -4.742 1 90.25 235 ASN B O 1
ATOM 4472 N N . THR B 1 236 ? 9.023 11.391 -6.164 1 90.69 236 THR B N 1
ATOM 4473 C CA . THR B 1 236 ? 8.008 11.484 -7.203 1 90.69 236 THR B CA 1
ATOM 4474 C C . THR B 1 236 ? 7.508 10.094 -7.598 1 90.69 236 THR B C 1
ATOM 4476 O O . THR B 1 236 ? 8.305 9.164 -7.77 1 90.69 236 THR B O 1
ATOM 4479 N N . LEU B 1 237 ? 6.223 9.977 -7.734 1 92.75 237 LEU B N 1
ATOM 4480 C CA . LEU B 1 237 ? 5.633 8.711 -8.148 1 92.75 237 LEU B CA 1
ATOM 4481 C C . LEU B 1 237 ? 5.984 8.391 -9.602 1 92.75 237 LEU B C 1
ATOM 4483 O O . LEU B 1 237 ? 6.141 9.305 -10.414 1 92.75 237 LEU B O 1
ATOM 4487 N N . PRO B 1 238 ? 6.141 7.133 -9.922 1 92.25 238 PRO B N 1
ATOM 4488 C CA . PRO B 1 238 ? 6.305 6.773 -11.328 1 92.25 238 PRO B CA 1
ATOM 4489 C C . PRO B 1 238 ? 5.133 7.219 -12.195 1 92.25 238 PRO B C 1
ATOM 4491 O O . PRO B 1 238 ? 4.023 7.418 -11.688 1 92.25 238 PRO B O 1
ATOM 4494 N N . VAL B 1 239 ? 5.297 7.344 -13.445 1 91.38 239 VAL B N 1
ATOM 4495 C CA . VAL B 1 239 ? 4.359 7.938 -14.391 1 91.38 239 VAL B CA 1
A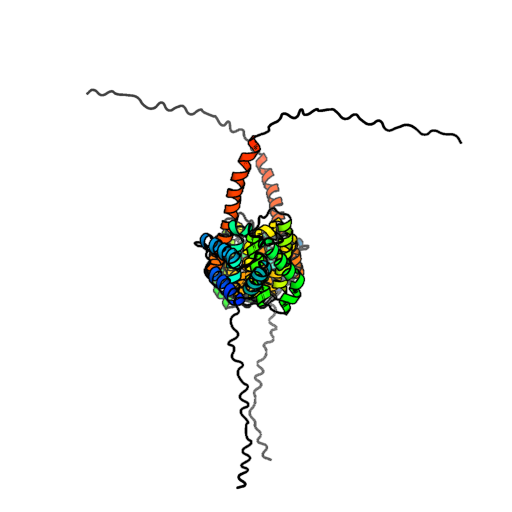TOM 4496 C C . VAL B 1 239 ? 3.035 7.18 -14.359 1 91.38 239 VAL B C 1
ATOM 4498 O O . VAL B 1 239 ? 1.964 7.785 -14.398 1 91.38 239 VAL B O 1
ATOM 4501 N N . ASN B 1 240 ? 3.119 5.887 -14.336 1 91.62 240 ASN B N 1
ATOM 4502 C CA . ASN B 1 240 ? 1.901 5.082 -14.344 1 91.62 240 ASN B CA 1
ATOM 4503 C C . ASN B 1 240 ? 1.038 5.375 -13.117 1 91.62 240 ASN B C 1
ATOM 4505 O O . ASN B 1 240 ? -0.188 5.449 -13.219 1 91.62 240 ASN B O 1
ATOM 4509 N N . LEU B 1 241 ? 1.646 5.566 -11.992 1 94.31 241 LEU B N 1
ATOM 4510 C CA . LEU B 1 241 ? 0.905 5.871 -10.773 1 94.31 241 LEU B CA 1
ATOM 4511 C C . LEU B 1 241 ? 0.393 7.309 -10.797 1 94.31 241 LEU B C 1
ATOM 4513 O O . LEU B 1 241 ? -0.694 7.594 -10.289 1 94.31 241 LEU B O 1
ATOM 4517 N N . GLN B 1 242 ? 1.18 8.211 -11.328 1 92.44 242 GLN B N 1
ATOM 4518 C CA . GLN B 1 242 ? 0.708 9.578 -11.492 1 92.44 242 GLN B CA 1
ATOM 4519 C C . GLN B 1 242 ? -0.577 9.625 -12.312 1 92.44 242 GLN B C 1
ATOM 4521 O O . GLN B 1 242 ? -1.546 10.281 -11.922 1 92.44 242 GLN B O 1
ATOM 4526 N N . LYS B 1 243 ? -0.516 8.93 -13.383 1 90.88 243 LYS B N 1
ATOM 4527 C CA . LYS B 1 243 ? -1.689 8.867 -14.25 1 90.88 243 LYS B CA 1
ATOM 4528 C C . LYS B 1 243 ? -2.877 8.242 -13.516 1 90.88 243 LYS B C 1
ATOM 4530 O O . LYS B 1 243 ? -4.004 8.734 -13.625 1 90.88 243 LYS B O 1
ATOM 4535 N N . PHE B 1 244 ? -2.568 7.273 -12.836 1 93.69 244 PHE B N 1
ATOM 4536 C CA . PHE B 1 244 ? -3.6 6.555 -12.094 1 93.69 244 PHE B CA 1
ATOM 4537 C C . PHE B 1 244 ? -4.277 7.473 -11.086 1 93.69 244 PHE B C 1
ATOM 4539 O O . PHE B 1 244 ? -5.504 7.594 -11.07 1 93.69 244 PHE B O 1
ATOM 4546 N N . TYR B 1 245 ? -3.58 8.148 -10.281 1 92.06 245 TYR B N 1
ATOM 4547 C CA . TYR B 1 245 ? -4.156 8.961 -9.211 1 92.06 245 TYR B CA 1
ATOM 4548 C C . TYR B 1 245 ? -4.742 10.258 -9.766 1 92.06 245 TYR B C 1
ATOM 4550 O O . TYR B 1 245 ? -5.707 10.797 -9.219 1 92.06 245 TYR B O 1
ATOM 4558 N N . ASN B 1 246 ? -4.172 10.75 -10.797 1 87.62 246 ASN B N 1
ATOM 4559 C CA . ASN B 1 246 ? -4.746 11.922 -11.453 1 87.62 246 ASN B CA 1
ATOM 4560 C C . ASN B 1 246 ? -6.141 11.633 -11.992 1 87.62 246 ASN B C 1
ATOM 4562 O O . ASN B 1 246 ? -7.004 12.516 -12 1 87.62 246 ASN B O 1
ATOM 4566 N N . SER B 1 247 ? -6.258 10.484 -12.43 1 83.81 247 SER B N 1
ATOM 4567 C CA . SER B 1 247 ? -7.562 10.102 -12.961 1 83.81 247 SER B CA 1
ATOM 4568 C C . SER B 1 247 ? -8.57 9.891 -11.836 1 83.81 247 SER B C 1
ATOM 4570 O O . SER B 1 247 ? -9.773 10.078 -12.031 1 83.81 247 SER B O 1
ATOM 4572 N N . GLN B 1 248 ? -8.109 9.516 -10.734 1 77.62 248 GLN B N 1
ATOM 4573 C CA . GLN B 1 248 ? -8.977 9.172 -9.617 1 77.62 248 GLN B CA 1
ATOM 4574 C C . GLN B 1 248 ? -9.203 10.375 -8.703 1 77.62 248 GLN B C 1
ATOM 4576 O O . GLN B 1 248 ? -10.281 10.531 -8.133 1 77.62 248 GLN B O 1
ATOM 4581 N N . LEU B 1 249 ? -8.039 11.008 -8.461 1 68.56 249 LEU B N 1
ATOM 4582 C CA . LEU B 1 249 ? -8.078 12.102 -7.5 1 68.56 249 LEU B CA 1
ATOM 4583 C C . LEU B 1 249 ? -8.281 13.438 -8.203 1 68.56 249 LEU B C 1
ATOM 4585 O O . LEU B 1 249 ? -7.797 13.641 -9.32 1 68.56 249 LEU B O 1
ATOM 4589 N N . ASN B 1 250 ? -9.406 14.031 -7.973 1 58.22 250 ASN B N 1
ATOM 4590 C CA . ASN B 1 250 ? -9.586 15.359 -8.547 1 58.22 250 ASN B CA 1
ATOM 4591 C C . ASN B 1 250 ? -8.273 16.141 -8.562 1 58.22 250 ASN B C 1
ATOM 4593 O O . ASN B 1 250 ? -7.465 16.031 -7.641 1 58.22 250 ASN B O 1
ATOM 4597 N N . LYS B 1 251 ? -7.816 16.594 -9.742 1 52.75 251 LYS B N 1
ATOM 4598 C CA . LYS B 1 251 ? -6.602 17.344 -10.055 1 52.75 251 LYS B CA 1
ATOM 4599 C C . LYS B 1 251 ? -6.184 18.234 -8.883 1 52.75 251 LYS B C 1
ATOM 4601 O O . LYS B 1 251 ? -4.988 18.438 -8.648 1 52.75 251 LYS B O 1
ATOM 4606 N N . THR B 1 252 ? -7.031 18.703 -8.211 1 48.38 252 THR B N 1
ATOM 4607 C CA . THR B 1 252 ? -6.715 19.703 -7.188 1 48.38 252 THR B CA 1
ATOM 4608 C C . THR B 1 252 ? -5.949 19.062 -6.031 1 48.38 252 THR B C 1
ATOM 4610 O O . THR B 1 252 ? -5.168 19.734 -5.355 1 48.38 252 THR B O 1
ATOM 4613 N N . PHE B 1 253 ? -6.18 17.844 -5.812 1 49.78 253 PHE B N 1
ATOM 4614 C CA . PHE B 1 253 ? -5.562 17.219 -4.645 1 49.78 253 PHE B CA 1
ATOM 4615 C C . PHE B 1 253 ? -4.055 17.094 -4.836 1 49.78 253 PHE B C 1
ATOM 4617 O O . PHE B 1 253 ? -3.287 17.312 -3.895 1 49.78 253 PHE B O 1
ATOM 4624 N N . ILE B 1 254 ? -3.602 16.781 -6.051 1 48.97 254 ILE B N 1
ATOM 4625 C CA . ILE B 1 254 ? -2.188 16.547 -6.324 1 48.97 254 ILE B CA 1
ATOM 4626 C C . ILE B 1 254 ? -1.491 17.875 -6.598 1 48.97 254 ILE B C 1
ATOM 4628 O O . ILE B 1 254 ? -0.339 18.078 -6.207 1 48.97 254 ILE B O 1
ATOM 4632 N N . GLN B 1 255 ? -2.025 18.719 -7.309 1 46.03 255 GLN B N 1
ATOM 4633 C CA . GLN B 1 255 ? -1.422 19.984 -7.707 1 46.03 255 GLN B CA 1
ATOM 4634 C C . GLN B 1 255 ? -1.117 20.859 -6.488 1 46.03 255 GLN B C 1
ATOM 4636 O O . GLN B 1 255 ? -0.141 21.609 -6.484 1 46.03 255 GLN B O 1
ATOM 4641 N N . GLU B 1 256 ? -1.892 20.797 -5.672 1 43.81 256 GLU B N 1
ATOM 4642 C CA . GLU B 1 256 ? -1.545 21.578 -4.496 1 43.81 256 GLU B CA 1
ATOM 4643 C C . GLU B 1 256 ? -0.234 21.109 -3.875 1 43.81 256 GLU B C 1
ATOM 4645 O O . GLU B 1 256 ? 0.405 21.844 -3.121 1 43.81 256 GLU B O 1
ATOM 4650 N N . ASP B 1 257 ? 0.197 19.906 -4.176 1 43.72 257 ASP B N 1
ATOM 4651 C CA . ASP B 1 257 ? 1.431 19.297 -3.693 1 43.72 257 ASP B CA 1
ATOM 4652 C C . ASP B 1 257 ? 2.656 20.031 -4.223 1 43.72 257 ASP B C 1
ATOM 4654 O O . ASP B 1 257 ? 3.637 20.219 -3.496 1 43.72 257 ASP B O 1
ATOM 4658 N N . ASN B 1 258 ? 2.613 20.25 -5.539 1 40.22 258 ASN B N 1
ATOM 4659 C CA . ASN B 1 258 ? 3.736 20.953 -6.137 1 40.22 258 ASN B CA 1
ATOM 4660 C C . ASN B 1 258 ? 3.857 22.375 -5.59 1 40.22 258 ASN B C 1
ATOM 4662 O O . ASN B 1 258 ? 4.961 22.906 -5.465 1 40.22 258 ASN B O 1
ATOM 4666 N N . ASP B 1 259 ? 2.811 22.875 -5.359 1 41.44 259 ASP B N 1
ATOM 4667 C CA . ASP B 1 259 ? 2.91 24.25 -4.871 1 41.44 259 ASP B CA 1
ATOM 4668 C C . ASP B 1 259 ? 3.484 24.297 -3.455 1 41.44 259 ASP B C 1
ATOM 4670 O O . ASP B 1 259 ? 4.227 25.203 -3.105 1 41.44 259 ASP B O 1
ATOM 4674 N N . ILE B 1 260 ? 3.121 23.344 -2.768 1 38.84 260 ILE B N 1
ATOM 4675 C CA . ILE B 1 260 ? 3.648 23.312 -1.409 1 38.84 260 ILE B CA 1
ATOM 4676 C C . ILE B 1 260 ? 5.109 22.875 -1.433 1 38.84 260 ILE B C 1
ATOM 4678 O O . ILE B 1 260 ? 5.949 23.453 -0.74 1 38.84 260 ILE B O 1
ATOM 4682 N N . VAL B 1 261 ? 5.355 21.891 -2.305 1 38.53 261 VAL B N 1
ATOM 4683 C CA . VAL B 1 261 ? 6.742 21.438 -2.408 1 38.53 261 VAL B CA 1
ATOM 4684 C C . VAL B 1 261 ? 7.594 22.531 -3.041 1 38.53 261 VAL B C 1
ATOM 4686 O O . VAL B 1 261 ? 8.719 22.781 -2.605 1 38.53 261 VAL B O 1
ATOM 4689 N N . ASN B 1 262 ? 7.145 23.203 -4.016 1 37.66 262 ASN B N 1
ATOM 4690 C CA . ASN B 1 262 ? 7.895 24.266 -4.676 1 37.66 262 ASN B CA 1
ATOM 4691 C C . ASN B 1 262 ? 8.062 25.469 -3.762 1 37.66 262 ASN B C 1
ATOM 4693 O O . ASN B 1 262 ? 9.031 26.219 -3.896 1 37.66 262 ASN B O 1
ATOM 4697 N N . SER B 1 263 ? 7.223 25.672 -2.949 1 35.06 263 SER B N 1
ATOM 4698 C CA . SER B 1 263 ? 7.402 26.828 -2.084 1 35.06 263 SER B CA 1
ATOM 4699 C C . SER B 1 263 ? 8.492 26.578 -1.045 1 35.06 263 SER B C 1
ATOM 4701 O O . SER B 1 263 ? 9.18 27.516 -0.626 1 35.06 263 SER B O 1
ATOM 4703 N N . VAL B 1 264 ? 8.688 25.453 -0.697 1 36.31 264 VAL B N 1
ATOM 4704 C CA . VAL B 1 264 ? 9.719 25.125 0.285 1 36.31 264 VAL B CA 1
ATOM 4705 C C . VAL B 1 264 ? 11.086 25.141 -0.387 1 36.31 264 VAL B C 1
ATOM 4707 O O . VAL B 1 264 ? 12.07 25.594 0.197 1 36.31 264 VAL B O 1
ATOM 4710 N N . LEU B 1 265 ? 11.219 24.781 -1.597 1 35.22 265 LEU B N 1
ATOM 4711 C CA . LEU B 1 265 ? 12.5 24.766 -2.295 1 35.22 265 LEU B CA 1
ATOM 4712 C C . LEU B 1 265 ? 12.992 26.172 -2.584 1 35.22 265 LEU B C 1
ATOM 4714 O O . LEU B 1 265 ? 14.188 26.391 -2.781 1 35.22 265 LEU B O 1
ATOM 4718 N N . ARG B 1 266 ? 12.156 27.047 -2.764 1 35.62 266 ARG B N 1
ATOM 4719 C CA . ARG B 1 266 ? 12.602 28.406 -3.09 1 35.62 266 ARG B CA 1
ATOM 4720 C C . ARG B 1 266 ? 13.203 29.094 -1.867 1 35.62 266 ARG B C 1
ATOM 4722 O O . ARG B 1 266 ? 13.977 30.047 -2 1 35.62 266 ARG B O 1
ATOM 4729 N N . THR B 1 267 ? 12.836 28.641 -0.777 1 33.81 267 THR B N 1
ATOM 4730 C CA . THR B 1 267 ? 13.375 29.328 0.392 1 33.81 267 THR B CA 1
ATOM 4731 C C . THR B 1 267 ? 14.797 28.859 0.692 1 33.81 267 THR B C 1
ATOM 4733 O O . THR B 1 267 ? 15.562 29.578 1.339 1 33.81 267 THR B O 1
ATOM 4736 N N . GLU B 1 268 ? 15.211 27.703 0.245 1 35.78 268 GLU B N 1
ATOM 4737 C CA . GLU B 1 268 ? 16.594 27.297 0.467 1 35.78 268 GLU B CA 1
ATOM 4738 C C . GLU B 1 268 ? 17.547 28.109 -0.413 1 35.78 268 GLU B C 1
ATOM 4740 O O . GLU B 1 268 ? 18.672 28.406 -0.005 1 35.78 268 GLU B O 1
ATOM 4745 N N . ASP B 1 269 ? 17.141 28.453 -1.637 1 35.72 269 ASP B N 1
ATOM 4746 C CA . ASP B 1 269 ? 18.062 29.203 -2.486 1 35.72 269 ASP B CA 1
ATOM 4747 C C . ASP B 1 269 ? 18.266 30.625 -1.959 1 35.72 269 ASP B C 1
ATOM 4749 O O . ASP B 1 269 ? 19.359 31.188 -2.078 1 35.72 269 ASP B O 1
ATOM 4753 N N . GLU B 1 270 ? 17.25 31.172 -1.315 1 35.06 270 GLU B N 1
ATOM 4754 C CA . GLU B 1 270 ? 17.422 32.562 -0.896 1 35.06 270 GLU B CA 1
ATOM 4755 C C . GLU B 1 270 ? 18.234 32.656 0.387 1 35.06 270 GLU B C 1
ATOM 4757 O O . GLU B 1 270 ? 18.844 33.688 0.672 1 35.06 270 GLU B O 1
ATOM 4762 N N . CYS B 1 271 ? 18.25 31.562 1.192 1 34.22 271 CYS B N 1
ATOM 4763 C CA . CYS B 1 271 ? 19.062 31.688 2.4 1 34.22 271 CYS B CA 1
ATOM 4764 C C . CYS B 1 271 ? 20.531 31.422 2.096 1 34.22 271 CYS B C 1
ATOM 4766 O O . CYS B 1 271 ? 21.406 31.703 2.928 1 34.22 271 CYS B O 1
ATOM 4768 N N . HIS B 1 272 ? 20.875 30.703 0.994 1 35.69 272 HIS B N 1
ATOM 4769 C CA . HIS B 1 272 ? 22.297 30.547 0.7 1 35.69 272 HIS B CA 1
ATOM 4770 C C . HIS B 1 272 ? 22.922 31.859 0.247 1 35.69 272 HIS B C 1
ATOM 4772 O O . HIS B 1 272 ? 24.141 32 0.246 1 35.69 272 HIS B O 1
ATOM 4778 N N . SER B 1 273 ? 22.156 32.75 -0.261 1 33.72 273 SER B N 1
ATOM 4779 C CA . SER B 1 273 ? 22.859 33.906 -0.797 1 33.72 273 SER B CA 1
ATOM 4780 C C . SER B 1 273 ? 23.359 34.812 0.322 1 33.72 273 SER B C 1
ATOM 4782 O O . SER B 1 273 ? 24.297 35.594 0.127 1 33.72 273 SER B O 1
ATOM 4784 N N . SER B 1 274 ? 22.672 34.844 1.519 1 32.28 274 SER B N 1
ATOM 4785 C CA . SER B 1 274 ? 23.109 35.906 2.43 1 32.28 274 SER B CA 1
ATOM 4786 C C . SER B 1 274 ? 24.328 35.469 3.227 1 32.28 274 SER B C 1
ATOM 4788 O O . SER B 1 274 ? 24.922 36.281 3.936 1 32.28 274 SER B O 1
ATOM 4790 N N . THR B 1 275 ? 24.531 34.125 3.369 1 32.44 275 THR B N 1
ATOM 4791 C CA . THR B 1 275 ? 25.609 33.812 4.297 1 32.44 275 THR B CA 1
ATOM 4792 C C . THR B 1 275 ? 26.969 33.969 3.633 1 32.44 275 THR B C 1
ATOM 4794 O O . THR B 1 275 ? 28 33.875 4.289 1 32.44 275 THR B O 1
ATOM 4797 N N . ASN B 1 276 ? 27 34 2.324 1 30.41 276 ASN B N 1
ATOM 4798 C CA . ASN B 1 276 ? 28.344 34.031 1.768 1 30.41 276 ASN B CA 1
ATOM 4799 C C . ASN B 1 276 ? 29.047 35.375 2.033 1 30.41 276 ASN B C 1
ATOM 4801 O O . ASN B 1 276 ? 30.203 35.562 1.665 1 30.41 276 ASN B O 1
ATOM 4805 N N . GLU B 1 277 ? 28.234 36.406 2.336 1 31.14 277 GLU B N 1
ATOM 4806 C CA . GLU B 1 277 ? 29.016 37.625 2.33 1 31.14 277 GLU B CA 1
ATOM 4807 C C . GLU B 1 277 ? 29.859 37.781 3.6 1 31.14 277 GLU B C 1
ATOM 4809 O O . GLU B 1 277 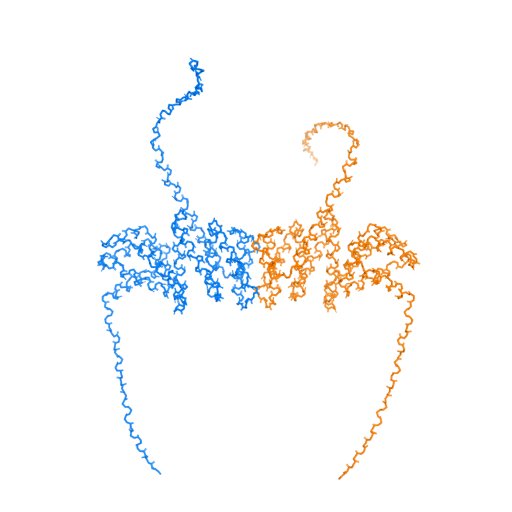? 30.734 38.625 3.678 1 31.14 277 GLU B O 1
ATOM 4814 N N . LEU B 1 278 ? 29.359 37.125 4.684 1 29.48 278 LEU B N 1
ATOM 4815 C CA . LEU B 1 278 ? 30.031 37.594 5.891 1 29.48 278 LEU B CA 1
ATOM 4816 C C . LEU B 1 278 ? 31.422 36.969 6.016 1 29.48 278 LEU B C 1
ATOM 4818 O O . LEU B 1 278 ? 32.25 37.438 6.785 1 29.48 278 LEU B O 1
ATOM 4822 N N . ASN B 1 279 ? 31.547 35.719 5.465 1 27.75 279 ASN B N 1
ATOM 4823 C CA . ASN B 1 279 ? 32.75 35 5.914 1 27.75 279 ASN B CA 1
ATOM 4824 C C . ASN B 1 279 ? 34 35.594 5.301 1 27.75 279 ASN B C 1
ATOM 4826 O O . ASN B 1 279 ? 35.094 35 5.383 1 27.75 279 ASN B O 1
ATOM 4830 N N . ASN B 1 280 ? 33.844 36.562 4.473 1 26.83 280 ASN B N 1
ATOM 4831 C CA . ASN B 1 280 ? 35.125 36.844 3.832 1 26.83 280 ASN B CA 1
ATOM 4832 C C . ASN B 1 280 ? 36.125 37.375 4.828 1 26.83 280 ASN B C 1
ATOM 4834 O O . ASN B 1 280 ? 37.25 37.781 4.441 1 26.83 280 ASN B O 1
ATOM 4838 N N . GLN B 1 281 ? 35.562 37.938 5.984 1 25.09 281 GLN B N 1
ATOM 4839 C CA . GLN B 1 281 ? 36.625 38.812 6.469 1 25.09 281 GLN B CA 1
ATOM 4840 C C . GLN B 1 281 ? 37.781 38.031 7.047 1 25.09 281 GLN B C 1
ATOM 4842 O O . GLN B 1 281 ? 38.938 38.281 6.73 1 25.09 281 GLN B O 1
ATOM 4847 N N . THR B 1 282 ? 37.719 37.625 8.461 1 24.19 282 THR B N 1
ATOM 4848 C CA . THR B 1 282 ? 38.875 37.781 9.336 1 24.19 282 THR B CA 1
ATOM 4849 C C . THR B 1 282 ? 39.75 36.531 9.305 1 24.19 282 THR B C 1
ATOM 4851 O O . THR B 1 282 ? 39.344 35.469 9.797 1 24.19 282 THR B O 1
ATOM 4854 N N . SER B 1 283 ? 40.344 36.125 8.242 1 24.12 283 SER B N 1
ATOM 4855 C CA . SER B 1 283 ? 41.25 34.969 8.039 1 24.12 283 SER B CA 1
ATOM 4856 C C . SER B 1 283 ? 42.406 35.031 9.023 1 24.12 283 SER B C 1
ATOM 4858 O O . SER B 1 283 ? 43.531 35.312 8.648 1 24.12 283 SER B O 1
ATOM 4860 N N . GLN B 1 284 ? 42.219 35.594 10.352 1 23.09 284 GLN B N 1
ATOM 4861 C CA . GLN B 1 284 ? 43.5 35.688 11.062 1 23.09 284 GLN B CA 1
ATOM 4862 C C . GLN B 1 284 ? 44.062 34.281 11.32 1 23.09 284 GLN B C 1
ATOM 4864 O O . GLN B 1 284 ? 43.312 33.344 11.531 1 23.09 284 GLN B O 1
ATOM 4869 N N . SER B 1 285 ? 45.375 34.094 11.117 1 23.39 285 SER B N 1
ATOM 4870 C CA . SER B 1 285 ? 46.406 33.031 11.023 1 23.39 285 SER B CA 1
ATOM 4871 C C . SER B 1 285 ? 46.594 32.344 12.367 1 23.39 285 SER B C 1
ATOM 4873 O O . SER B 1 285 ? 47.219 32.906 13.273 1 23.39 285 SER B O 1
ATOM 4875 N N . ILE B 1 286 ? 45.5 31.922 13.086 1 24.33 286 ILE B N 1
ATOM 4876 C CA . ILE B 1 286 ? 45.906 31.484 14.406 1 24.33 286 ILE B CA 1
ATOM 4877 C C . ILE B 1 286 ? 46.875 30.297 14.281 1 24.33 286 ILE B C 1
ATOM 4879 O O . ILE B 1 286 ? 46.625 29.359 13.523 1 24.33 286 ILE B O 1
ATOM 4883 N N . PRO B 1 287 ? 48.156 30.438 14.859 1 24.45 287 PRO B N 1
ATOM 4884 C CA . PRO B 1 287 ? 49.344 29.578 14.859 1 24.45 287 PRO B CA 1
ATOM 4885 C C . PRO B 1 287 ? 49.094 28.25 15.562 1 24.45 287 PRO B C 1
ATOM 4887 O O . PRO B 1 287 ? 48.438 28.203 16.594 1 24.45 287 PRO B O 1
ATOM 4890 N N . THR B 1 288 ? 48.906 27.172 14.844 1 20.98 288 THR B N 1
ATOM 4891 C CA . THR B 1 288 ? 48.625 25.781 15.195 1 20.98 288 THR B CA 1
ATOM 4892 C C . THR B 1 288 ? 49.75 25.219 16.078 1 20.98 288 THR B C 1
ATOM 4894 O O . THR B 1 288 ? 50.812 24.906 15.594 1 20.98 288 THR B O 1
ATOM 4897 N N . ASN B 1 289 ? 50 25.859 17.281 1 20.48 289 ASN B N 1
ATOM 4898 C CA . ASN B 1 289 ? 51.062 25.312 18.094 1 20.48 289 ASN B CA 1
ATOM 4899 C C . ASN B 1 289 ? 50.812 23.859 18.453 1 20.48 289 ASN B C 1
ATOM 4901 O O . ASN B 1 289 ? 49.75 23.5 18.922 1 20.48 289 ASN B O 1
ATOM 4905 N N . ASN B 1 290 ? 51.5 22.953 17.812 1 19.97 290 ASN B N 1
ATOM 4906 C CA . ASN B 1 290 ? 51.562 21.5 17.766 1 19.97 290 ASN B CA 1
ATOM 4907 C C . ASN B 1 290 ? 52 20.922 19.109 1 19.97 290 ASN B C 1
ATOM 4909 O O . ASN B 1 290 ? 52.438 19.766 19.172 1 19.97 290 ASN B O 1
ATOM 4913 N N . ARG B 1 291 ? 51.906 21.672 20.266 1 20.92 291 ARG B N 1
ATOM 4914 C CA . ARG B 1 291 ? 52.719 21.094 21.328 1 20.92 291 ARG B CA 1
ATOM 4915 C C . ARG B 1 291 ? 52.188 19.719 21.719 1 20.92 291 ARG B C 1
ATOM 4917 O O . ARG B 1 291 ? 50.969 19.531 21.859 1 20.92 291 ARG B O 1
ATOM 4924 N N . GLY B 1 292 ? 53 18.656 21.562 1 19.56 292 GLY B N 1
ATOM 4925 C CA . GLY B 1 292 ? 53.062 17.219 21.766 1 19.56 292 GLY B CA 1
ATOM 4926 C C . GLY B 1 292 ? 52.875 16.812 23.203 1 19.56 292 GLY B C 1
ATOM 4927 O O . GLY B 1 292 ? 53.625 17.219 24.094 1 19.56 292 GLY B O 1
ATOM 4928 N N . LEU B 1 293 ? 51.594 16.875 23.719 1 20.62 293 LEU B N 1
ATOM 4929 C CA . LEU B 1 293 ? 51.312 16.656 25.141 1 20.62 293 LEU B CA 1
ATOM 4930 C C . LEU B 1 293 ? 51.875 15.305 25.578 1 20.62 293 LEU B C 1
ATOM 4932 O O . LEU B 1 293 ? 51.75 14.305 24.875 1 20.62 293 LEU B O 1
ATOM 4936 N N . ARG B 1 294 ? 52.875 15.328 26.531 1 19.33 294 ARG B N 1
ATOM 4937 C CA . ARG B 1 294 ? 53.781 14.438 27.234 1 19.33 294 ARG B CA 1
ATOM 4938 C C . ARG B 1 294 ? 53 13.375 28.016 1 19.33 294 ARG B C 1
ATOM 4940 O O . ARG B 1 294 ? 51.875 13.617 28.453 1 19.33 294 ARG B O 1
ATOM 4947 N N . ALA B 1 295 ? 53.438 12.031 27.906 1 20.53 295 ALA B N 1
ATOM 4948 C CA . ALA B 1 295 ? 53.094 10.711 28.422 1 20.53 295 ALA B CA 1
ATOM 4949 C C . ALA B 1 295 ? 53.094 10.703 29.953 1 20.53 295 ALA B C 1
ATOM 4951 O O . ALA B 1 295 ? 54.094 11.062 30.578 1 20.53 295 ALA B O 1
ATOM 4952 N N . ILE B 1 296 ? 51.969 11.141 30.625 1 18.41 296 ILE B N 1
ATOM 4953 C CA . ILE B 1 296 ? 52 11.211 32.094 1 18.41 296 ILE B CA 1
ATOM 4954 C C . ILE B 1 296 ? 52.344 9.844 32.656 1 18.41 296 ILE B C 1
ATOM 4956 O O . ILE B 1 296 ? 51.688 8.844 32.344 1 18.41 296 ILE B O 1
ATOM 4960 N N . ARG B 1 297 ? 53.531 9.578 33.25 1 19.38 297 ARG B N 1
ATOM 4961 C CA . ARG B 1 297 ? 54.281 8.555 33.969 1 19.38 297 ARG B CA 1
ATOM 4962 C C . ARG B 1 297 ? 53.562 8.148 35.25 1 19.38 297 ARG B C 1
ATOM 4964 O O . ARG B 1 297 ? 53.062 9.008 36 1 19.38 297 ARG B O 1
ATOM 4971 N N . GLY B 1 298 ? 52.781 6.918 35.188 1 17.53 298 GLY B N 1
ATOM 4972 C CA . GLY B 1 298 ? 52.125 6.191 36.25 1 17.53 298 GLY B CA 1
ATOM 4973 C C . GLY B 1 298 ? 53 6.094 37.5 1 17.53 298 GLY B C 1
ATOM 4974 O O . GLY B 1 298 ? 54.188 5.77 37.438 1 17.53 298 GLY B O 1
ATOM 4975 N N . LEU B 1 299 ? 52.719 6.805 38.656 1 17.66 299 LEU B N 1
ATOM 4976 C CA . LEU B 1 299 ? 53.281 6.984 39.969 1 17.66 299 LEU B CA 1
ATOM 4977 C C . LEU B 1 299 ? 53.375 5.648 40.719 1 17.66 299 LEU B C 1
ATOM 4979 O O . LEU B 1 299 ? 52.562 4.75 40.469 1 17.66 299 LEU B O 1
ATOM 4983 N N . GLY B 1 300 ? 54.406 5.414 41.688 1 17.58 300 GLY B N 1
ATOM 4984 C CA . GLY B 1 300 ? 55.281 4.723 42.625 1 17.58 300 GLY B CA 1
ATOM 4985 C C . GLY B 1 300 ? 54.594 4.281 43.906 1 17.58 300 GLY B C 1
ATOM 4986 O O . GLY B 1 300 ? 55.094 3.396 44.594 1 17.58 300 GLY B O 1
ATOM 4987 N N . ALA B 1 301 ? 53.781 4.98 44.812 1 18.16 301 ALA B N 1
ATOM 4988 C CA . ALA B 1 301 ? 54.156 5.07 46.219 1 18.16 301 ALA B CA 1
ATOM 4989 C C . ALA B 1 301 ? 53.562 3.91 47 1 18.16 301 ALA B C 1
ATOM 4991 O O . ALA B 1 301 ? 52.375 3.871 47.25 1 18.16 301 ALA B O 1
ATOM 4992 N N . VAL B 1 302 ? 54 2.617 46.969 1 20.28 302 VAL B N 1
ATOM 4993 C CA . VAL B 1 302 ? 53.656 1.568 47.906 1 20.28 302 VAL B CA 1
ATOM 4994 C C . VAL B 1 302 ? 54.25 1.881 49.281 1 20.28 302 VAL B C 1
ATOM 4996 O O . VAL B 1 302 ? 54.625 0.971 50.031 1 20.28 302 VAL B O 1
ATOM 4999 N N . ASP B 1 303 ? 54.469 2.955 49.906 1 18.38 303 ASP B N 1
ATOM 5000 C CA . ASP B 1 303 ? 55.281 2.867 51.125 1 18.38 303 ASP B CA 1
ATOM 5001 C C . ASP B 1 303 ? 54.594 1.976 52.188 1 18.38 303 ASP B C 1
ATOM 5003 O O . ASP B 1 303 ? 55.219 1.018 52.656 1 18.38 303 ASP B O 1
ATOM 5007 N N . ASN B 1 304 ? 54.281 2.654 53.344 1 18.77 304 ASN B N 1
ATOM 5008 C CA . ASN B 1 304 ? 54.781 2.561 54.688 1 18.77 304 ASN B CA 1
ATOM 5009 C C . ASN B 1 304 ? 54.094 1.444 55.5 1 18.77 304 ASN B C 1
ATOM 5011 O O . ASN B 1 304 ? 52.969 1.063 55.188 1 18.77 304 ASN B O 1
ATOM 5015 N N . ALA B 1 305 ? 54.812 1.304 56.906 1 19.5 305 ALA B N 1
ATOM 5016 C CA . ALA B 1 305 ? 55.281 0.938 58.25 1 19.5 305 ALA B CA 1
ATOM 5017 C C . ALA B 1 305 ? 54.188 1.18 59.281 1 19.5 305 ALA B C 1
ATOM 5019 O O . ALA B 1 305 ? 54.125 0.499 60.312 1 19.5 305 ALA B O 1
ATOM 5020 N N . LYS B 1 306 ? 53.469 2.199 59.75 1 20.86 306 LYS B N 1
ATOM 5021 C CA . LYS B 1 306 ? 52.969 1.772 61.031 1 20.86 306 LYS B CA 1
ATOM 5022 C C . LYS B 1 306 ? 51.781 0.816 60.875 1 20.86 306 LYS B C 1
ATOM 5024 O O . LYS B 1 306 ? 50.938 0.996 60 1 20.86 306 LYS B O 1
#